Protein AF-0000000067178031 (afdb_homodimer)

Foldseek 3Di:
DLDAAQEEEEEACPPVSLVLQVLQVVDPNHHYAEYEDLPDCVSCVVRVHYYHPDVLCCLVPRPHQAYEYDHDQQCLLVSVLSCQVSLHAYEGEPPSHLDLVSLLVSQVSCVPGPHAYFYPLLQCLFQLLVVLLVCVVVCVQPQWAEKEFEAEAADDPVVCVPPVCQAPSNACLRPPVLSVLLSCCSRPNAWWKKAKAFACPPPPGNHTQWMKMWTAHPSGHIYIYIYGNHGHDCARDVQCDCQDVVHPHDVPHARMWIHHPAWIAGPSQGWIWGFDPDDDPVGDIDTDTDDTDDDHSSSSQVVVSSCVSVVNDHHPAGSLSSSQSSQVSVNRVVNNVPVDMDTRDDPDDPPPPPPD/DLDAAQEEEEEACPPVSLVLQVLQVVDPNHHYAEYEDLPDCVSCVVRVHYYHPDVLCCLVPRPHQAYEYDHDQQCLLVSVLSCQVSLHAYEGEPPSHLDLVSLLVSQVSCVPGPHAYFYPLLQCLFQLLVVLLCCVVVCVQPQWAEKEFEAEAADDPVVCPDPVCQAPSNACLRPPVLSVVLSCCSRPNAWWKKAKAFDCPPPPGNHTQKMKMWTAHPSGHIYIYIYGNHGHDCARDQQCDCQDVVHPHDVPHARMWIHHPAWIAGPSQGWIWGFDPDDDPVGDIDTDTDDTDDDHSSSSQVVVSSCVSVVNDHHPAGSLSSSQSSQVSVNRVVNNVPVDMDTRDDPDDPPPPPPD

Nearest PDB structures (foldseek):
  6o15-assembly1_B  TM=8.165E-01  e=1.988E-24  Escherichia coli K-12
  5yaq-assembly1_D  TM=7.894E-01  e=1.874E-24  Paracoccus laeviglucosivorans
  3gfg-assembly1_B  TM=8.111E-01  e=2.170E-22  Bacillus subtilis subsp. subtilis str. 168
  6z3b-assembly1_B  TM=7.863E-01  e=5.613E-22  Mediterraneibacter gnavus
  5b3v-assembly3_C  TM=7.778E-01  e=9.852E-20  Synechocystis sp. PCC 6803 substr. Kazusa

pLDDT: mean 94.03, std 10.98, range [24.41, 98.94]

Sequence (712 aa):
MVGHALRIGIIGAGVMGTKHAEYVAREQDATVVAVADPFSRTLAGKLGVPHFDSYHDLLAASGAEAVIIANPNSAHVETTLAAIEARIPALLEKPVAVTAAEAAHLVAAVRDSDTVVLVGHHRRHHPAVSKARNLIASGVIGRLVAVNGMWLTKKSDDYFEQRWRRETGAGVMLINLVHDLDLARYLCGEITTVQAVSSNALRGFEVEDTAAVIVGFDNGAIGTFILSDSAVAPWGWDQATQDDPQFPCNPDIPAWSIAGTTGSLTFPQLARFYHQGESDWYQPLSRRYESTDAGDSYTRQLQHFIAVARGDAAPLVTVEDAAASLTVIEVAQRAAKCGHRLDVPMVSAPTGKTTEMVGHALRIGIIGAGVMGTKHAEYVAREQDATVVAVADPFSRTLAGKLGVPHFDSYHDLLAASGAEAVIIANPNSAHVETTLAAIEARIPALLEKPVAVTAAEAAHLVAAVRDSDTVVLVGHHRRHHPAVSKARNLIASGVIGRLVAVNGMWLTKKSDDYFEQRWRRETGAGVMLINLVHDLDLARYLCGEITTVQAVSSNALRGFEVEDTAAVIVGFDNGAIGTFILSDSAVAPWGWDQATQDDPQFPCNPDIPAWSIAGTTGSLTFPQLARFYHQGESDWYQPLSRRYESTDAGDSYTRQLQHFIAVARGDAAPLVTVEDAAASLTVIEVAQRAAKCGHRLDVPMVSAPTGKTTE

Organism: Mycolicibacterium smegmatis (strain ATCC 700084 / mc(2)155) (NCBI:txid246196)

Solvent-accessible surface area (backbone atoms only — not comparable to full-atom values): 36116 Å² total; per-residue (Å²): 125,90,68,75,49,44,35,27,26,36,30,18,67,47,72,64,24,48,50,50,53,54,51,35,72,72,36,82,62,31,38,78,51,28,28,15,29,75,84,57,57,61,62,20,58,76,69,70,32,53,67,26,64,39,57,69,54,36,73,72,66,54,74,50,60,28,35,37,44,40,50,62,53,88,46,35,46,62,53,49,52,51,31,44,74,68,60,31,22,33,40,35,39,65,53,66,34,82,42,57,69,55,22,50,54,48,34,54,53,44,71,76,41,91,39,54,51,32,40,49,62,37,67,69,43,20,35,45,45,55,48,47,37,50,43,52,73,70,40,68,22,39,58,65,44,41,35,39,38,39,37,31,26,21,60,40,74,72,70,52,67,46,63,67,54,34,30,80,90,39,20,46,55,71,69,48,43,39,58,55,52,38,49,41,35,73,61,69,36,51,63,39,32,29,31,28,45,66,38,28,79,86,80,63,42,75,20,36,40,34,39,38,36,40,36,33,28,72,80,68,24,40,33,42,37,42,36,26,50,57,17,24,44,68,33,10,61,59,25,29,30,72,57,49,80,71,30,44,62,40,77,88,39,49,19,30,40,42,26,6,52,50,4,20,31,35,29,67,58,33,40,33,33,31,48,82,72,76,67,35,55,63,49,59,71,44,78,46,73,54,85,59,62,85,75,28,14,62,60,41,37,51,54,49,46,52,33,32,63,72,68,76,41,75,56,90,35,32,54,58,56,52,35,50,35,48,39,50,46,53,49,32,55,50,10,31,73,69,32,31,58,38,74,42,80,76,79,72,72,79,78,75,77,78,76,124,125,88,69,76,50,44,34,28,24,36,29,18,66,48,74,62,24,48,49,50,53,54,51,34,72,74,36,81,62,32,39,75,51,28,27,15,28,75,85,58,58,62,61,19,58,76,68,71,34,54,69,26,64,37,57,67,54,35,74,74,67,53,74,50,60,26,35,37,42,39,49,61,53,87,48,36,47,63,53,50,50,51,32,45,74,69,60,32,22,34,41,34,39,66,54,64,33,83,41,58,68,55,22,51,54,47,34,54,54,44,70,75,40,89,38,54,51,30,40,47,62,37,66,69,42,18,35,45,43,53,48,47,37,51,45,52,72,70,38,70,24,40,58,64,45,40,36,40,37,38,37,32,27,21,59,40,74,72,70,52,67,47,63,68,54,35,29,78,90,40,19,47,55,71,70,48,43,39,58,55,52,38,48,41,34,73,60,68,35,53,63,39,32,29,32,28,45,65,37,30,79,85,78,64,42,74,18,37,40,33,38,38,37,41,36,32,29,71,79,68,24,39,35,42,38,41,38,26,49,56,18,24,46,67,32,11,63,59,24,30,30,75,56,48,81,70,28,45,62,40,77,86,38,49,21,32,41,41,26,6,51,50,3,19,32,36,29,66,58,32,40,33,32,30,48,83,74,78,66,34,53,64,47,58,70,44,78,46,73,55,84,57,64,85,76,29,15,62,59,40,38,51,54,49,46,52,33,32,62,70,67,75,39,76,58,92,36,33,54,57,56,51,34,51,35,49,39,50,47,53,48,32,55,51,11,31,71,70,34,31,58,37,75,42,80,78,78,74,73,78,80,75,77,77,76,126

Structure (mmCIF, N/CA/C/O backbone):
data_AF-0000000067178031-model_v1
#
loop_
_entity.id
_entity.type
_entity.pdbx_description
1 polymer 'Oxidoreductase, Gfo/Idh/MocA family protein'
#
loop_
_atom_site.group_PDB
_atom_site.id
_atom_site.type_symbol
_atom_site.label_atom_id
_atom_site.label_alt_id
_atom_site.label_comp_id
_atom_site.label_asym_id
_atom_site.label_entity_id
_atom_site.label_seq_id
_atom_site.pdbx_PDB_ins_code
_atom_site.Cartn_x
_atom_site.Cartn_y
_atom_site.Cartn_z
_atom_site.occupancy
_atom_site.B_iso_or_equiv
_atom_site.auth_seq_id
_atom_site.auth_comp_id
_atom_site.auth_asym_id
_atom_site.auth_atom_id
_atom_site.pdbx_PDB_model_num
ATOM 1 N N . MET A 1 1 ? -18.016 45.969 3.625 1 38.16 1 MET A N 1
ATOM 2 C CA . MET A 1 1 ? -17 46.688 4.387 1 38.16 1 MET A CA 1
ATOM 3 C C . MET A 1 1 ? -15.688 45.906 4.418 1 38.16 1 MET A C 1
ATOM 5 O O . MET A 1 1 ? -15.672 44.719 4.727 1 38.16 1 MET A O 1
ATOM 9 N N . VAL A 1 2 ? -14.82 46.188 3.541 1 50.16 2 VAL A N 1
ATOM 10 C CA . VAL A 1 2 ? -13.539 45.531 3.426 1 50.16 2 VAL A CA 1
ATOM 11 C C . VAL A 1 2 ? -12.883 45.406 4.801 1 50.16 2 VAL A C 1
ATOM 13 O O . VAL A 1 2 ? -12.5 46.438 5.391 1 50.16 2 VAL A O 1
ATOM 16 N N . GLY A 1 3 ? -13.242 44.531 5.688 1 65.25 3 GLY A N 1
ATOM 17 C CA . GLY A 1 3 ? -12.844 44.438 7.078 1 65.25 3 GLY A CA 1
ATOM 18 C C . GLY A 1 3 ? -11.344 44.562 7.281 1 65.25 3 GLY A C 1
ATOM 19 O O . GLY A 1 3 ? -10.578 44.469 6.32 1 65.25 3 GLY A O 1
ATOM 20 N N . HIS A 1 4 ? -10.852 45.219 8.383 1 89.19 4 HIS A N 1
ATOM 21 C CA . HIS A 1 4 ? -9.453 45.469 8.727 1 89.19 4 HIS A CA 1
ATOM 22 C C . HIS A 1 4 ? -8.664 44.156 8.766 1 89.19 4 HIS A C 1
ATOM 24 O O . HIS A 1 4 ? -9.227 43.094 8.984 1 89.19 4 HIS A O 1
ATOM 30 N N . ALA A 1 5 ? -7.453 44.281 8.297 1 96.44 5 ALA A N 1
ATOM 31 C CA . ALA A 1 5 ? -6.555 43.125 8.328 1 96.44 5 ALA A CA 1
ATOM 32 C C . ALA A 1 5 ? -6.379 42.625 9.758 1 96.44 5 ALA A C 1
ATOM 34 O O . ALA A 1 5 ? -6.168 43.406 10.688 1 96.44 5 ALA A O 1
ATOM 35 N N . LEU A 1 6 ? -6.656 41.375 9.914 1 98.12 6 LEU A N 1
ATOM 36 C CA . LEU A 1 6 ? -6.453 40.75 11.219 1 98.12 6 LEU A CA 1
ATOM 37 C C . LEU A 1 6 ? -5.012 40.938 11.688 1 98.12 6 LEU A C 1
ATOM 39 O O . LEU A 1 6 ? -4.074 40.625 10.953 1 98.12 6 LEU A O 1
ATOM 43 N N . ARG A 1 7 ? -4.805 41.438 12.836 1 98.44 7 ARG A N 1
ATOM 44 C CA . ARG A 1 7 ? -3.48 41.656 13.414 1 98.44 7 ARG A CA 1
ATOM 45 C C . ARG A 1 7 ? -2.973 40.375 14.102 1 98.44 7 ARG A C 1
ATOM 47 O O . ARG A 1 7 ? -3.465 40 15.164 1 98.44 7 ARG A O 1
ATOM 54 N N . ILE A 1 8 ? -1.903 39.812 13.484 1 98.81 8 ILE A N 1
ATOM 55 C CA . ILE A 1 8 ? -1.453 38.5 13.938 1 98.81 8 ILE A CA 1
ATOM 56 C C . ILE A 1 8 ? -0.065 38.625 14.562 1 98.81 8 ILE A C 1
ATOM 58 O O . ILE A 1 8 ? 0.825 39.25 14 1 98.81 8 ILE A O 1
ATOM 62 N N . GLY A 1 9 ? 0.107 38.094 15.766 1 98.81 9 GLY A N 1
ATOM 63 C CA . GLY A 1 9 ? 1.432 37.875 16.328 1 98.81 9 GLY A CA 1
ATOM 64 C C . GLY A 1 9 ? 2 36.5 16 1 98.81 9 GLY A C 1
ATOM 65 O O . GLY A 1 9 ? 1.268 35.5 15.969 1 98.81 9 GLY A O 1
ATOM 66 N N . ILE A 1 10 ? 3.303 36.406 15.789 1 98.88 10 ILE A N 1
ATOM 67 C CA . ILE A 1 10 ? 3.977 35.125 15.562 1 98.88 10 ILE A CA 1
ATOM 68 C C . ILE A 1 10 ? 4.848 34.781 16.766 1 98.88 10 ILE A C 1
ATOM 70 O O . ILE A 1 10 ? 5.691 35.594 17.188 1 98.88 10 ILE A O 1
ATOM 74 N N . ILE A 1 11 ? 4.559 33.625 17.328 1 98.81 11 ILE A N 1
ATOM 75 C CA . ILE A 1 11 ? 5.348 33.094 18.438 1 98.81 11 ILE A CA 1
ATOM 76 C C . ILE A 1 11 ? 6.234 31.969 17.953 1 98.81 11 ILE A C 1
ATOM 78 O O . ILE A 1 11 ? 5.738 30.875 17.656 1 98.81 11 ILE A O 1
ATOM 82 N N . GLY A 1 12 ? 7.516 32.125 17.969 1 98.25 12 GLY A N 1
ATOM 83 C CA . GLY A 1 12 ? 8.469 31.219 17.344 1 98.25 12 GLY A CA 1
ATOM 84 C C . GLY A 1 12 ? 8.867 31.656 15.945 1 98.25 12 GLY A C 1
ATOM 85 O O . GLY A 1 12 ? 8.055 31.625 15.023 1 98.25 12 GLY A O 1
ATOM 86 N N . ALA A 1 13 ? 10.156 32.031 15.789 1 97.06 13 ALA A N 1
ATOM 87 C CA . ALA A 1 13 ? 10.625 32.594 14.523 1 97.06 13 ALA A CA 1
ATOM 88 C C . ALA A 1 13 ? 11.594 31.641 13.828 1 97.06 13 ALA A C 1
ATOM 90 O O . ALA A 1 13 ? 12.539 32.094 13.164 1 97.06 13 ALA A O 1
ATOM 91 N N . GLY A 1 14 ? 11.414 30.344 14.055 1 93.56 14 GLY A N 1
ATOM 92 C CA . GLY A 1 14 ? 12.164 29.359 13.297 1 93.56 14 GLY A CA 1
ATOM 93 C C . GLY A 1 14 ? 11.641 29.172 11.883 1 93.56 14 GLY A C 1
ATOM 94 O O . GLY A 1 14 ? 11.086 30.109 11.297 1 93.56 14 GLY A O 1
ATOM 95 N N . VAL A 1 15 ? 11.906 28.031 11.336 1 89.69 15 VAL A N 1
ATOM 96 C CA . VAL A 1 15 ? 11.547 27.734 9.953 1 89.69 15 VAL A CA 1
ATOM 97 C C . VAL A 1 15 ? 10.047 27.906 9.758 1 89.69 15 VAL A C 1
ATOM 99 O O . VAL A 1 15 ? 9.617 28.609 8.844 1 89.69 15 VAL A O 1
ATOM 102 N N . MET A 1 16 ? 9.281 27.344 10.656 1 93.19 16 MET A N 1
ATOM 103 C CA . MET A 1 16 ? 7.832 27.391 10.5 1 93.19 16 MET A CA 1
ATOM 104 C C . MET A 1 16 ? 7.305 28.797 10.734 1 93.19 16 MET A C 1
ATOM 106 O O . MET A 1 16 ? 6.414 29.266 10.023 1 93.19 16 MET A O 1
ATOM 110 N N . GLY A 1 17 ? 7.84 29.453 11.789 1 96.5 17 GLY A N 1
ATOM 111 C CA . GLY A 1 17 ? 7.438 30.844 12.016 1 96.5 17 GLY A CA 1
ATOM 112 C C . GLY A 1 17 ? 7.703 31.734 10.82 1 96.5 17 GLY A C 1
ATOM 113 O O . GLY A 1 17 ? 6.855 32.562 10.461 1 96.5 17 GLY A O 1
ATOM 114 N N . THR A 1 18 ? 8.828 31.531 10.203 1 96.56 18 THR A N 1
ATOM 115 C CA . THR A 1 18 ? 9.203 32.312 9.023 1 96.56 18 THR A CA 1
ATOM 116 C C . THR A 1 18 ? 8.273 32 7.852 1 96.56 18 THR A C 1
ATOM 118 O O . THR A 1 18 ? 7.828 32.906 7.148 1 96.56 18 THR A O 1
ATOM 121 N N . LYS A 1 19 ? 7.934 30.75 7.676 1 95.25 19 LYS A N 1
ATOM 122 C CA . LYS A 1 19 ? 7.02 30.359 6.609 1 95.25 19 LYS A CA 1
ATOM 123 C C . LYS A 1 19 ? 5.637 30.969 6.824 1 95.25 19 LYS A C 1
ATOM 125 O O . LYS A 1 19 ? 5.012 31.438 5.875 1 95.25 19 LYS A O 1
ATOM 130 N N . HIS A 1 20 ? 5.199 30.953 8.055 1 97.88 20 HIS A N 1
ATOM 131 C CA . HIS A 1 20 ? 3.898 31.547 8.352 1 97.88 20 HIS A CA 1
ATOM 132 C C . HIS A 1 20 ? 3.885 33.031 8.055 1 97.88 20 HIS A C 1
ATOM 134 O O . HIS A 1 20 ? 2.893 33.562 7.547 1 97.88 20 HIS A O 1
ATOM 140 N N . ALA A 1 21 ? 4.992 33.719 8.406 1 98.19 21 ALA A N 1
ATOM 141 C CA . ALA A 1 21 ? 5.094 35.125 8.078 1 98.19 21 ALA A CA 1
ATOM 142 C C . ALA A 1 21 ? 4.965 35.344 6.574 1 98.19 21 ALA A C 1
ATOM 144 O O . ALA A 1 21 ? 4.312 36.312 6.137 1 98.19 21 ALA A O 1
ATOM 145 N N . GLU A 1 22 ? 5.547 34.438 5.828 1 96.44 22 GLU A N 1
ATOM 146 C CA . GLU A 1 22 ? 5.477 34.531 4.371 1 96.44 22 GLU A CA 1
ATOM 147 C C . GLU A 1 22 ? 4.047 34.344 3.877 1 96.44 22 GLU A C 1
ATOM 149 O O . GLU A 1 22 ? 3.6 35.031 2.953 1 96.44 22 GLU A O 1
ATOM 154 N N . TYR A 1 23 ? 3.322 33.406 4.445 1 96.06 23 TYR A N 1
ATOM 155 C CA . TYR A 1 23 ? 1.936 33.188 4.062 1 96.06 23 TYR A CA 1
ATOM 156 C C . TYR A 1 23 ? 1.062 34.375 4.402 1 96.06 23 TYR A C 1
ATOM 158 O O . TYR A 1 23 ? 0.198 34.781 3.613 1 96.06 23 TYR A O 1
ATOM 166 N N . VAL A 1 24 ? 1.281 34.969 5.578 1 97.88 24 VAL A N 1
ATOM 167 C CA . VAL A 1 24 ? 0.51 36.156 5.996 1 97.88 24 VAL A CA 1
ATOM 168 C C . VAL A 1 24 ? 0.752 37.312 5.023 1 97.88 24 VAL A C 1
ATOM 170 O O . VAL A 1 24 ? -0.175 38.031 4.684 1 97.88 24 VAL A O 1
ATOM 173 N N . ALA A 1 25 ? 1.949 37.375 4.574 1 96.06 25 ALA A N 1
ATOM 174 C CA . ALA A 1 25 ? 2.322 38.469 3.672 1 96.06 25 ALA A CA 1
ATOM 175 C C . ALA A 1 25 ? 1.572 38.375 2.348 1 96.06 25 ALA A C 1
ATOM 177 O O . ALA A 1 25 ? 1.396 39.375 1.645 1 96.06 25 ALA A O 1
ATOM 178 N N . ARG A 1 26 ? 1.075 37.188 2.092 1 91.56 26 ARG A N 1
ATOM 179 C CA . ARG A 1 26 ? 0.373 36.938 0.834 1 91.56 26 ARG A CA 1
ATOM 180 C C . ARG A 1 26 ? -1.119 37.219 0.98 1 91.56 26 ARG A C 1
ATOM 182 O O . ARG A 1 26 ? -1.853 37.25 -0.01 1 91.56 26 ARG A O 1
ATOM 189 N N . GLU A 1 27 ? -1.526 37.5 2.148 1 94.5 27 GLU A N 1
ATOM 190 C CA . GLU A 1 27 ? -2.945 37.656 2.443 1 94.5 27 GLU A CA 1
ATOM 191 C C . GLU A 1 27 ? -3.273 39.125 2.752 1 94.5 27 GLU A C 1
ATOM 193 O O . GLU A 1 27 ? -2.582 39.75 3.545 1 94.5 27 GLU A O 1
ATOM 198 N N . GLN A 1 28 ? -4.301 39.594 2.131 1 94.44 28 GLN A N 1
ATOM 199 C CA . GLN A 1 28 ? -4.691 40.969 2.369 1 94.44 28 GLN A CA 1
ATOM 200 C C . GLN A 1 28 ? -5.453 41.125 3.682 1 94.44 28 GLN A C 1
ATOM 202 O O . GLN A 1 28 ? -5.453 42.188 4.297 1 94.44 28 GLN A O 1
ATOM 207 N N . ASP A 1 29 ? -6.012 40.031 4.133 1 96.94 29 ASP A N 1
ATOM 208 C CA . ASP A 1 29 ? -6.926 40.094 5.27 1 96.94 29 ASP A CA 1
ATOM 209 C C . ASP A 1 29 ? -6.188 39.844 6.582 1 96.94 29 ASP A C 1
ATOM 211 O O . ASP A 1 29 ? -6.816 39.625 7.621 1 96.94 29 ASP A O 1
ATOM 215 N N . ALA A 1 30 ? -4.848 39.844 6.543 1 98.06 30 ALA A N 1
ATOM 216 C CA . ALA A 1 30 ? -4.062 39.688 7.762 1 98.06 30 ALA A CA 1
ATOM 217 C C . ALA A 1 30 ? -2.725 40.406 7.66 1 98.06 30 ALA A C 1
ATOM 219 O O . ALA A 1 30 ? -2.23 40.656 6.559 1 98.06 30 ALA A O 1
ATOM 220 N N . THR A 1 31 ? -2.191 40.719 8.781 1 98.12 31 THR A N 1
ATOM 221 C CA . THR A 1 31 ? -0.873 41.344 8.859 1 98.12 31 THR A CA 1
ATOM 222 C C . THR A 1 31 ? -0.154 40.906 10.141 1 98.12 31 THR A C 1
ATOM 224 O O . THR A 1 31 ? -0.785 40.75 11.18 1 98.12 31 THR A O 1
ATOM 227 N N . VAL A 1 32 ? 1.16 40.719 10.008 1 98.62 32 VAL A N 1
ATOM 228 C CA . VAL A 1 32 ? 1.956 40.438 11.203 1 98.62 32 VAL A CA 1
ATOM 229 C C . VAL A 1 32 ? 2.256 41.75 11.945 1 98.62 32 VAL A C 1
ATOM 231 O O . VAL A 1 32 ? 2.732 42.688 11.344 1 98.62 32 VAL A O 1
ATOM 234 N N . VAL A 1 33 ? 2.029 41.719 13.281 1 98.5 33 VAL A N 1
ATOM 235 C CA . VAL A 1 33 ? 2.189 43 13.984 1 98.5 33 VAL A CA 1
ATOM 236 C C . VAL A 1 33 ? 3.281 42.844 15.047 1 98.5 33 VAL A C 1
ATOM 238 O O . VAL A 1 33 ? 3.738 43.844 15.602 1 98.5 33 VAL A O 1
ATOM 241 N N . ALA A 1 34 ? 3.693 41.625 15.312 1 98.81 34 ALA A N 1
ATOM 242 C CA . ALA A 1 34 ? 4.723 41.375 16.312 1 98.81 34 ALA A CA 1
ATOM 243 C C . ALA A 1 34 ? 5.293 39.969 16.188 1 98.81 34 ALA A C 1
ATOM 245 O O . ALA A 1 34 ? 4.633 39.062 15.656 1 98.81 34 ALA A O 1
ATOM 246 N N . VAL A 1 35 ? 6.543 39.781 16.656 1 98.81 35 VAL A N 1
ATOM 247 C CA . VAL A 1 35 ? 7.199 38.469 16.703 1 98.81 35 VAL A CA 1
ATOM 248 C C . VAL A 1 35 ? 7.82 38.25 18.078 1 98.81 35 VAL A C 1
ATOM 250 O O . VAL A 1 35 ? 8.453 39.156 18.625 1 98.81 35 VAL A O 1
ATOM 253 N N . ALA A 1 36 ? 7.547 37.125 18.609 1 98.81 36 ALA A N 1
ATOM 254 C CA . ALA A 1 36 ? 8.219 36.719 19.844 1 98.81 36 ALA A CA 1
ATOM 255 C C . ALA A 1 36 ? 9.172 35.562 19.609 1 98.81 36 ALA A C 1
ATOM 257 O O . ALA A 1 36 ? 8.766 34.5 19.141 1 98.81 36 ALA A O 1
ATOM 258 N N . ASP A 1 37 ? 10.383 35.656 19.922 1 98.31 37 ASP A N 1
ATOM 259 C CA . ASP A 1 37 ? 11.438 34.656 19.859 1 98.31 37 ASP A CA 1
ATOM 260 C C . ASP A 1 37 ? 12.602 35 20.766 1 98.31 37 ASP A C 1
ATOM 262 O O . ASP A 1 37 ? 13.219 36.062 20.609 1 98.31 37 ASP A O 1
ATOM 266 N N . PRO A 1 38 ? 12.914 34.156 21.688 1 97.06 38 PRO A N 1
ATOM 267 C CA . PRO A 1 38 ? 13.992 34.5 22.625 1 97.06 38 PRO A CA 1
ATOM 268 C C . PRO A 1 38 ? 15.375 34.406 22 1 97.06 38 PRO A C 1
ATOM 270 O O . PRO A 1 38 ? 16.359 34.875 22.578 1 97.06 38 PRO A O 1
ATOM 273 N N . PHE A 1 39 ? 15.492 33.812 20.859 1 95.38 39 PHE A N 1
ATOM 274 C CA . PHE A 1 39 ? 16.812 33.5 20.328 1 95.38 39 PHE A CA 1
ATOM 275 C C . PHE A 1 39 ? 17.156 34.375 19.141 1 95.38 39 PHE A C 1
ATOM 277 O O . PHE A 1 39 ? 18.344 34.594 18.844 1 95.38 39 PHE A O 1
ATOM 284 N N . SER A 1 40 ? 16.156 34.844 18.453 1 95.25 40 SER A N 1
ATOM 285 C CA . SER A 1 40 ? 16.469 35.562 17.219 1 95.25 40 SER A CA 1
ATOM 286 C C . SER A 1 40 ? 15.531 36.75 17.016 1 95.25 40 SER A C 1
ATOM 288 O O . SER A 1 40 ? 14.336 36.656 17.297 1 95.25 40 SER A O 1
ATOM 290 N N . ARG A 1 41 ? 16.016 37.875 16.469 1 97.25 41 ARG A N 1
ATOM 291 C CA . ARG A 1 41 ? 15.25 39.062 16.109 1 97.25 41 ARG A CA 1
ATOM 292 C C . ARG A 1 41 ? 15.141 39.188 14.594 1 97.25 41 ARG A C 1
ATOM 294 O O . ARG A 1 41 ? 14.57 40.188 14.094 1 97.25 41 ARG A O 1
ATOM 301 N N . THR A 1 42 ? 15.664 38.219 13.945 1 97.56 42 THR A N 1
ATOM 302 C CA . THR A 1 42 ? 15.844 38.312 12.5 1 97.56 42 THR A CA 1
ATOM 303 C C . THR A 1 42 ? 14.5 38.5 11.797 1 97.56 42 THR A C 1
ATOM 305 O O . THR A 1 42 ? 14.328 39.406 10.977 1 97.56 42 THR A O 1
ATOM 308 N N . LEU A 1 43 ? 13.547 37.719 12.133 1 98.12 43 LEU A N 1
ATOM 309 C CA . LEU A 1 43 ? 12.25 37.781 11.469 1 98.12 43 LEU A CA 1
ATOM 310 C C . LEU A 1 43 ? 11.539 39.094 11.75 1 98.12 43 LEU A C 1
ATOM 312 O O . LEU A 1 43 ? 11.023 39.75 10.836 1 98.12 43 LEU A O 1
ATOM 316 N N . ALA A 1 44 ? 11.523 39.5 12.977 1 98.38 44 ALA A N 1
ATOM 317 C CA . ALA A 1 44 ? 10.906 40.781 13.352 1 98.38 44 ALA A CA 1
ATOM 318 C C . ALA A 1 44 ? 11.555 41.938 12.602 1 98.38 44 ALA A C 1
ATOM 320 O O . ALA A 1 44 ? 10.867 42.844 12.117 1 98.38 44 ALA A O 1
ATOM 321 N N . GLY A 1 45 ? 12.875 41.875 12.562 1 98.12 45 GLY A N 1
ATOM 322 C CA . GLY A 1 45 ? 13.609 42.906 11.836 1 98.12 45 GLY A CA 1
ATOM 323 C C . GLY A 1 45 ? 13.258 42.969 10.359 1 98.12 45 GLY A C 1
ATOM 324 O O . GLY A 1 45 ? 13.031 44.031 9.812 1 98.12 45 GLY A O 1
ATOM 325 N N . LYS A 1 46 ? 13.227 41.844 9.742 1 97.69 46 LYS A N 1
ATOM 326 C CA . LYS A 1 46 ? 12.891 41.75 8.328 1 97.69 46 LYS A CA 1
ATOM 327 C C . LYS A 1 46 ? 11.5 42.312 8.055 1 97.69 46 LYS A C 1
ATOM 329 O O . LYS A 1 46 ? 11.266 42.906 7.012 1 97.69 46 LYS A O 1
ATOM 334 N N . LEU A 1 47 ? 10.57 42.125 9 1 98 47 LEU A N 1
ATOM 335 C CA . LEU A 1 47 ? 9.172 42.5 8.812 1 98 47 LEU A CA 1
ATOM 336 C C . LEU A 1 47 ? 8.93 43.938 9.266 1 98 47 LEU A C 1
ATOM 338 O O . LEU A 1 47 ? 7.887 44.5 8.961 1 98 47 LEU A O 1
ATOM 342 N N . GLY A 1 48 ? 9.859 44.469 9.992 1 98.06 48 GLY A N 1
ATOM 343 C CA . GLY A 1 48 ? 9.695 45.781 10.531 1 98.06 48 GLY A CA 1
ATOM 344 C C . GLY A 1 48 ? 8.648 45.875 11.625 1 98.06 48 GLY A C 1
ATOM 345 O O . GLY A 1 48 ? 7.883 46.844 11.695 1 98.06 48 GLY A O 1
ATOM 346 N N . VAL A 1 49 ? 8.531 44.875 12.398 1 98.5 49 VAL A N 1
ATOM 347 C CA . VAL A 1 49 ? 7.551 44.844 13.477 1 98.5 49 VAL A CA 1
ATOM 348 C C . VAL A 1 49 ? 8.266 44.688 14.82 1 98.5 49 VAL A C 1
ATOM 350 O O . VAL A 1 49 ? 9.438 44.312 14.867 1 98.5 49 VAL A O 1
ATOM 353 N N . PRO A 1 50 ? 7.574 44.969 15.93 1 98.56 50 PRO A N 1
ATOM 354 C CA . PRO A 1 50 ? 8.188 44.812 17.25 1 98.56 50 PRO A CA 1
ATOM 355 C C . PRO A 1 50 ? 8.594 43.375 17.547 1 98.56 50 PRO A C 1
ATOM 357 O O . PRO A 1 50 ? 7.863 42.438 17.203 1 98.56 50 PRO A O 1
ATOM 360 N N . HIS A 1 51 ? 9.773 43.25 18.141 1 98.56 51 HIS A N 1
ATOM 361 C CA . HIS A 1 51 ? 10.25 41.969 18.656 1 98.56 51 HIS A CA 1
ATOM 362 C C . HIS A 1 51 ? 10.008 41.875 20.172 1 98.56 51 HIS A C 1
ATOM 364 O O . HIS A 1 51 ? 10.18 42.844 20.891 1 98.56 51 HIS A O 1
ATOM 370 N N . PHE A 1 52 ? 9.594 40.75 20.609 1 98.69 52 PHE A N 1
ATOM 371 C CA . PHE A 1 52 ? 9.477 40.438 22.016 1 98.69 52 PHE A CA 1
ATOM 372 C C . PHE A 1 52 ? 10.352 39.219 22.391 1 98.69 52 PHE A C 1
ATOM 374 O O . PHE A 1 52 ? 10.422 38.25 21.625 1 98.69 52 PHE A O 1
ATOM 381 N N . ASP A 1 53 ? 10.953 39.25 23.531 1 97.5 53 ASP A N 1
ATOM 382 C CA . ASP A 1 53 ? 11.75 38.125 24 1 97.5 53 ASP A CA 1
ATOM 383 C C . ASP A 1 53 ? 10.852 37 24.531 1 97.5 53 ASP A C 1
ATOM 385 O O . ASP A 1 53 ? 11.219 35.844 24.484 1 97.5 53 ASP A O 1
ATOM 389 N N . SER A 1 54 ? 9.766 37.438 25.047 1 97.56 54 SER A N 1
ATOM 390 C CA . SER A 1 54 ? 8.82 36.5 25.641 1 97.56 54 SER A CA 1
ATOM 391 C C . SER A 1 54 ? 7.461 36.594 24.969 1 97.56 54 SER A C 1
ATOM 393 O O . SER A 1 54 ? 6.957 37.656 24.688 1 97.56 54 SER A O 1
ATOM 395 N N . TYR A 1 55 ? 6.879 35.375 24.75 1 98.12 55 TYR A N 1
ATOM 396 C CA . TYR A 1 55 ? 5.535 35.375 24.188 1 98.12 55 TYR A CA 1
ATOM 397 C C . TYR A 1 55 ? 4.535 35.969 25.172 1 98.12 55 TYR A C 1
ATOM 399 O O . TYR A 1 55 ? 3.498 36.5 24.766 1 98.12 55 TYR A O 1
ATOM 407 N N . HIS A 1 56 ? 4.828 35.938 26.5 1 98.12 56 HIS A N 1
ATOM 408 C CA . HIS A 1 56 ? 3.963 36.562 27.484 1 98.12 56 HIS A CA 1
ATOM 409 C C . HIS A 1 56 ? 3.852 38.062 27.219 1 98.12 56 HIS A C 1
ATOM 411 O O . HIS A 1 56 ? 2.756 38.625 27.266 1 98.12 56 HIS A O 1
ATOM 417 N N . ASP A 1 57 ? 5 38.625 26.938 1 98.25 57 ASP A N 1
ATOM 418 C CA . ASP A 1 57 ? 5.027 40.062 26.656 1 98.25 57 ASP A CA 1
ATOM 419 C C . ASP A 1 57 ? 4.285 40.375 25.359 1 98.25 57 ASP A C 1
ATOM 421 O O . ASP A 1 57 ? 3.584 41.375 25.266 1 98.25 57 ASP A O 1
ATOM 425 N N . LEU A 1 58 ? 4.5 39.562 24.359 1 98.62 58 LEU A N 1
ATOM 426 C CA . LEU A 1 58 ? 3.783 39.75 23.094 1 98.62 58 LEU A CA 1
ATOM 427 C C . LEU A 1 58 ? 2.273 39.719 23.328 1 98.62 58 LEU A C 1
ATOM 429 O O . LEU A 1 58 ? 1.55 40.594 22.859 1 98.62 58 LEU A O 1
ATOM 433 N N . LEU A 1 59 ? 1.753 38.719 24.062 1 98.44 59 LEU A N 1
ATOM 434 C CA . LEU A 1 59 ? 0.326 38.531 24.312 1 98.44 59 LEU A CA 1
ATOM 435 C C . LEU A 1 59 ? -0.252 39.719 25.094 1 98.44 59 LEU A C 1
ATOM 437 O O . LEU A 1 59 ? -1.395 40.125 24.859 1 98.44 59 LEU A O 1
ATOM 441 N N . ALA A 1 60 ? 0.604 40.312 25.906 1 97.44 60 ALA A N 1
ATOM 442 C CA . ALA A 1 60 ? 0.127 41.375 26.812 1 97.44 60 ALA A CA 1
ATOM 443 C C . ALA A 1 60 ? 0.162 42.719 26.141 1 97.44 60 ALA A C 1
ATOM 445 O O . ALA A 1 60 ? -0.67 43.594 26.438 1 97.44 60 ALA A O 1
ATOM 446 N N . ALA A 1 61 ? 1.095 42.938 25.188 1 95.56 61 ALA A N 1
ATOM 447 C CA . ALA A 1 61 ? 1.396 44.312 24.859 1 95.56 61 ALA A CA 1
ATOM 448 C C . ALA A 1 61 ? 1.357 44.562 23.344 1 95.56 61 ALA A C 1
ATOM 450 O O . ALA A 1 61 ? 1.387 45.688 22.891 1 95.56 61 ALA A O 1
ATOM 451 N N . SER A 1 62 ? 1.296 43.531 22.516 1 94.25 62 SER A N 1
ATOM 452 C CA . SER A 1 62 ? 1.491 43.688 21.078 1 94.25 62 SER A CA 1
ATOM 453 C C . SER A 1 62 ? 0.226 44.219 20.406 1 94.25 62 SER A C 1
ATOM 455 O O . SER A 1 62 ? 0.271 44.656 19.266 1 94.25 62 SER A O 1
ATOM 457 N N . GLY A 1 63 ? -0.965 44.031 21.062 1 96.62 63 GLY A N 1
ATOM 458 C CA . GLY A 1 63 ? -2.229 44.375 20.422 1 96.62 63 GLY A CA 1
ATOM 459 C C . GLY A 1 63 ? -2.654 43.344 19.391 1 96.62 63 GLY A C 1
ATOM 460 O O . GLY A 1 63 ? -3.584 43.594 18.609 1 96.62 63 GLY A O 1
ATOM 461 N N . ALA A 1 64 ? -2 42.25 19.328 1 98.19 64 ALA A N 1
ATOM 462 C CA . ALA A 1 64 ? -2.383 41.188 18.406 1 98.19 64 ALA A CA 1
ATOM 463 C C . ALA A 1 64 ? -3.801 40.688 18.688 1 98.19 64 ALA A C 1
ATOM 465 O O . ALA A 1 64 ? -4.203 40.562 19.844 1 98.19 64 ALA A O 1
ATOM 466 N N . GLU A 1 65 ? -4.523 40.5 17.625 1 98.31 65 GLU A N 1
ATOM 467 C CA . GLU A 1 65 ? -5.895 40 17.703 1 98.31 65 GLU A CA 1
ATOM 468 C C . GLU A 1 65 ? -5.93 38.469 17.609 1 98.31 65 GLU A C 1
ATOM 470 O O . GLU A 1 65 ? -6.938 37.844 17.938 1 98.31 65 GLU A O 1
ATOM 475 N N . ALA A 1 66 ? -4.902 37.875 17.125 1 98.75 66 ALA A N 1
ATOM 476 C CA . ALA A 1 66 ? -4.664 36.438 17.016 1 98.75 66 ALA A CA 1
ATOM 477 C C . ALA A 1 66 ? -3.17 36.125 17 1 98.75 66 ALA A C 1
ATOM 479 O O . ALA A 1 66 ? -2.346 37.031 16.797 1 98.75 66 ALA A O 1
ATOM 480 N N . VAL A 1 67 ? -2.84 34.844 17.266 1 98.88 67 VAL A N 1
ATOM 481 C CA . VAL A 1 67 ? -1.421 34.5 17.266 1 98.88 67 VAL A CA 1
ATOM 482 C C . VAL A 1 67 ? -1.211 33.188 16.531 1 98.88 67 VAL A C 1
ATOM 484 O O . VAL A 1 67 ? -2.104 32.312 16.5 1 98.88 67 VAL A O 1
ATOM 487 N N . ILE A 1 68 ? -0.087 33 15.875 1 98.88 68 ILE A N 1
ATOM 488 C CA . ILE A 1 68 ? 0.423 31.75 15.352 1 98.88 68 ILE A CA 1
ATOM 489 C C . ILE A 1 68 ? 1.538 31.219 16.25 1 98.88 68 ILE A C 1
ATOM 491 O O . ILE A 1 68 ? 2.521 31.922 16.5 1 98.88 68 ILE A O 1
ATOM 495 N N . ILE A 1 69 ? 1.301 30.062 16.75 1 98.81 69 ILE A N 1
ATOM 496 C CA . ILE A 1 69 ? 2.236 29.438 17.688 1 98.81 69 ILE A CA 1
ATOM 497 C C . ILE A 1 69 ? 3.078 28.391 16.938 1 98.81 69 ILE A C 1
ATOM 499 O O . ILE A 1 69 ? 2.582 27.328 16.578 1 98.81 69 ILE A O 1
ATOM 503 N N . ALA A 1 70 ? 4.336 28.719 16.734 1 98.06 70 ALA A N 1
ATOM 504 C CA . ALA A 1 70 ? 5.266 27.891 15.969 1 98.06 70 ALA A CA 1
ATOM 505 C C . ALA A 1 70 ? 6.582 27.719 16.719 1 98.06 70 ALA A C 1
ATOM 507 O O . ALA A 1 70 ? 7.637 27.547 16.109 1 98.06 70 ALA A O 1
ATOM 508 N N . ASN A 1 71 ? 6.59 27.938 18.078 1 97 71 ASN A N 1
ATOM 509 C CA . ASN A 1 71 ? 7.777 27.719 18.891 1 97 71 ASN A CA 1
ATOM 510 C C . ASN A 1 71 ? 8.047 26.219 19.094 1 97 71 ASN A C 1
ATOM 512 O O . ASN A 1 71 ? 7.367 25.375 18.5 1 97 71 ASN A O 1
ATOM 516 N N . PRO A 1 72 ? 9.102 25.828 19.766 1 92.56 72 PRO A N 1
ATOM 517 C CA . PRO A 1 72 ? 9.445 24.406 19.875 1 92.56 72 PRO A CA 1
ATOM 518 C C . PRO A 1 72 ? 8.305 23.578 20.469 1 92.56 72 PRO A C 1
ATOM 520 O O . PRO A 1 72 ? 7.547 24.062 21.312 1 92.56 72 PRO A O 1
ATOM 523 N N . ASN A 1 73 ? 8.242 22.312 20.047 1 92.12 73 ASN A N 1
ATOM 524 C CA . ASN A 1 73 ? 7.145 21.406 20.391 1 92.12 73 ASN A CA 1
ATOM 525 C C . ASN A 1 73 ? 6.891 21.375 21.891 1 92.12 73 ASN A C 1
ATOM 527 O O . ASN A 1 73 ? 5.738 21.344 22.328 1 92.12 73 ASN A O 1
ATOM 531 N N . SER A 1 74 ? 7.961 21.406 22.641 1 93.5 74 SER A N 1
ATOM 532 C CA . SER A 1 74 ? 7.855 21.266 24.094 1 93.5 74 SER A CA 1
ATOM 533 C C . SER A 1 74 ? 7.16 22.469 24.719 1 93.5 74 SER A C 1
ATOM 535 O O . SER A 1 74 ? 6.695 22.406 25.859 1 93.5 74 SER A O 1
ATOM 537 N N . ALA A 1 75 ? 7.035 23.578 23.969 1 96.44 75 ALA A N 1
ATOM 538 C CA . ALA A 1 75 ? 6.453 24.797 24.5 1 96.44 75 ALA A CA 1
ATOM 539 C C . ALA A 1 75 ? 5.012 24.969 24.031 1 96.44 75 ALA A C 1
ATOM 541 O O . ALA A 1 75 ? 4.32 25.906 24.453 1 96.44 75 ALA A O 1
ATOM 542 N N . HIS A 1 76 ? 4.504 24.109 23.188 1 97.94 76 HIS A N 1
ATOM 543 C CA . HIS A 1 76 ? 3.209 24.266 22.547 1 97.94 76 HIS A CA 1
ATOM 544 C C . HIS A 1 76 ? 2.09 24.391 23.578 1 97.94 76 HIS A C 1
ATOM 546 O O . HIS A 1 76 ? 1.278 25.312 23.5 1 97.94 76 HIS A O 1
ATOM 552 N N . VAL A 1 77 ? 2.098 23.5 24.531 1 98.25 77 VAL A N 1
ATOM 553 C CA . VAL A 1 77 ? 0.997 23.453 25.5 1 98.25 77 VAL A CA 1
ATOM 554 C C . VAL A 1 77 ? 0.998 24.719 26.344 1 98.25 77 VAL A C 1
ATOM 556 O O . VAL A 1 77 ? -0.007 25.438 26.406 1 98.25 77 VAL A O 1
ATOM 559 N N . GLU A 1 78 ? 2.117 25.047 26.891 1 98.19 78 GLU A N 1
ATOM 560 C CA . GLU A 1 78 ? 2.217 26.203 27.766 1 98.19 78 GLU A CA 1
ATOM 561 C C . GLU A 1 78 ? 1.884 27.484 27.016 1 98.19 78 GLU A C 1
ATOM 563 O O . GLU A 1 78 ? 1.185 28.359 27.547 1 98.19 78 GLU A O 1
ATOM 568 N N . THR A 1 79 ? 2.357 27.625 25.844 1 98.62 79 THR A N 1
ATOM 569 C CA . THR A 1 79 ? 2.117 28.812 25.031 1 98.62 79 THR A CA 1
ATOM 570 C C . THR A 1 79 ? 0.64 28.938 24.672 1 98.62 79 THR A C 1
ATOM 572 O O . THR A 1 79 ? 0.07 30.016 24.703 1 98.62 79 THR A O 1
ATOM 575 N N . THR A 1 80 ? 0.085 27.828 24.312 1 98.75 80 THR A N 1
ATOM 576 C CA . THR A 1 80 ? -1.329 27.828 23.953 1 98.75 80 THR A CA 1
ATOM 577 C C . THR A 1 80 ? -2.193 28.188 25.156 1 98.75 80 THR A C 1
ATOM 579 O O . THR A 1 80 ? -3.162 28.938 25.031 1 98.75 80 THR A O 1
ATOM 582 N N . LEU A 1 81 ? -1.841 27.656 26.312 1 98.38 81 LEU A N 1
ATOM 583 C CA . LEU A 1 81 ? -2.564 27.984 27.531 1 98.38 81 LEU A CA 1
ATOM 584 C C . LEU A 1 81 ? -2.48 29.484 27.828 1 98.38 81 LEU A C 1
ATOM 586 O O . LEU A 1 81 ? -3.465 30.078 28.266 1 98.38 81 LEU A O 1
ATOM 590 N N . ALA A 1 82 ? -1.354 30.094 27.609 1 98.62 82 ALA A N 1
ATOM 591 C CA . ALA A 1 82 ? -1.185 31.531 27.797 1 98.62 82 ALA A CA 1
ATOM 592 C C . ALA A 1 82 ? -2.076 32.312 26.844 1 98.62 82 ALA A C 1
ATOM 594 O O . ALA A 1 82 ? -2.654 33.344 27.234 1 98.62 82 ALA A O 1
ATOM 595 N N . ALA A 1 83 ? -2.166 31.875 25.594 1 98.62 83 ALA A N 1
ATOM 596 C CA . ALA A 1 83 ? -3.047 32.531 24.625 1 98.62 83 ALA A CA 1
ATOM 597 C C . ALA A 1 83 ? -4.508 32.438 25.062 1 98.62 83 ALA A C 1
ATOM 599 O O . ALA A 1 83 ? -5.262 33.406 24.938 1 98.62 83 ALA A O 1
ATOM 600 N N . ILE A 1 84 ? -4.887 31.297 25.594 1 98 84 ILE A N 1
ATOM 601 C CA . ILE A 1 84 ? -6.238 31.062 26.078 1 98 84 ILE A CA 1
ATOM 602 C C . ILE A 1 84 ? -6.535 32 27.234 1 98 84 ILE A C 1
ATOM 604 O O . ILE A 1 84 ? -7.59 32.656 27.281 1 98 84 ILE A O 1
ATOM 608 N N . GLU A 1 85 ? -5.609 32.094 28.125 1 97.38 85 GLU A N 1
ATOM 609 C CA . GLU A 1 85 ? -5.762 33 29.281 1 97.38 85 GLU A CA 1
ATOM 610 C C . GLU A 1 85 ? -5.922 34.438 28.828 1 97.38 85 GLU A C 1
ATOM 612 O O . GLU A 1 85 ? -6.703 35.188 29.422 1 97.38 85 GLU A O 1
ATOM 617 N N . ALA A 1 86 ? -5.23 34.812 27.828 1 97.81 86 ALA A N 1
ATOM 618 C CA . ALA A 1 86 ? -5.277 36.156 27.281 1 97.81 86 ALA A CA 1
ATOM 619 C C . ALA A 1 86 ? -6.492 36.375 26.391 1 97.81 86 ALA A C 1
ATOM 621 O O . ALA A 1 86 ? -6.75 37.469 25.906 1 97.81 86 ALA A O 1
ATOM 622 N N . ARG A 1 87 ? -7.242 35.281 26.141 1 97.75 87 ARG A N 1
ATOM 623 C CA . ARG A 1 87 ? -8.422 35.281 25.281 1 97.75 87 ARG A CA 1
ATOM 624 C C . ARG A 1 87 ? -8.062 35.688 23.859 1 97.75 87 ARG A C 1
ATOM 626 O O . ARG A 1 87 ? -8.781 36.469 23.234 1 97.75 87 ARG A O 1
ATOM 633 N N . ILE A 1 88 ? -6.945 35.25 23.391 1 98.5 88 ILE A N 1
ATOM 634 C CA . ILE A 1 88 ? -6.473 35.5 22.047 1 98.5 88 ILE A CA 1
ATOM 635 C C . ILE A 1 88 ? -6.531 34.25 21.203 1 98.5 88 ILE A C 1
ATOM 637 O O . ILE A 1 88 ? -5.891 33.25 21.547 1 98.5 88 ILE A O 1
ATOM 641 N N . PRO A 1 89 ? -7.289 34.219 20.078 1 98.69 89 PRO A N 1
ATOM 642 C CA . PRO A 1 89 ? -7.328 33.062 19.188 1 98.69 89 PRO A CA 1
ATOM 643 C C . PRO A 1 89 ? -5.945 32.656 18.688 1 98.69 89 PRO A C 1
ATOM 645 O O . PRO A 1 89 ? -5.078 33.5 18.484 1 98.69 89 PRO A O 1
ATOM 648 N N . ALA A 1 90 ? -5.801 31.328 18.469 1 98.88 90 ALA A N 1
ATOM 649 C CA . ALA A 1 90 ? -4.461 30.859 18.109 1 98.88 90 ALA A CA 1
ATOM 650 C C . ALA A 1 90 ? -4.52 29.812 17 1 98.88 90 ALA A C 1
ATOM 652 O O . ALA A 1 90 ? -5.449 29 16.953 1 98.88 90 ALA A O 1
ATOM 653 N N . LEU A 1 91 ? -3.615 29.844 16.031 1 98.88 91 LEU A N 1
ATOM 654 C CA . LEU A 1 91 ? -3.201 28.719 15.188 1 98.88 91 LEU A CA 1
ATOM 655 C C . LEU A 1 91 ? -1.978 28.031 15.773 1 98.88 91 LEU A C 1
ATOM 657 O O . LEU A 1 91 ? -0.883 28.594 15.789 1 98.88 91 LEU A O 1
ATOM 661 N N . LEU A 1 92 ? -2.18 26.875 16.234 1 98.75 92 LEU A N 1
ATOM 662 C CA . LEU A 1 92 ? -1.133 26.094 16.891 1 98.75 92 LEU A CA 1
ATOM 663 C C . LEU A 1 92 ? -0.54 25.078 15.93 1 98.75 92 LEU A C 1
ATOM 665 O O . LEU A 1 92 ? -1.248 24.188 15.445 1 98.75 92 LEU A O 1
ATOM 669 N N . GLU A 1 93 ? 0.698 25.172 15.695 1 97.69 93 GLU A N 1
ATOM 670 C CA . GLU A 1 93 ? 1.363 24.188 14.844 1 97.69 93 GLU A CA 1
ATOM 671 C C . GLU A 1 93 ? 1.312 22.797 15.469 1 97.69 93 GLU A C 1
ATOM 673 O O . GLU A 1 93 ? 1.3 22.656 16.688 1 97.69 93 GLU A O 1
ATOM 678 N N . LYS A 1 94 ? 1.277 21.828 14.625 1 95.62 94 LYS A N 1
ATOM 679 C CA . LYS A 1 94 ? 1.392 20.453 15.109 1 95.62 94 LYS A CA 1
ATOM 680 C C . LYS A 1 94 ? 2.838 20.109 15.453 1 95.62 94 LYS A C 1
ATOM 682 O O . LYS A 1 94 ? 3.77 20.656 14.859 1 95.62 94 LYS A O 1
ATOM 687 N N . PRO A 1 95 ? 3.076 19.25 16.391 1 94.88 95 PRO A N 1
ATOM 688 C CA . PRO A 1 95 ? 2.061 18.578 17.203 1 94.88 95 PRO A CA 1
ATOM 689 C C . PRO A 1 95 ? 1.515 19.453 18.328 1 94.88 95 PRO A C 1
ATOM 691 O O . PRO A 1 95 ? 2.174 20.406 18.75 1 94.88 95 PRO A O 1
ATOM 694 N N . VAL A 1 96 ? 0.309 19.125 18.797 1 96.12 96 VAL A N 1
ATOM 695 C CA . VAL A 1 96 ? -0.341 19.906 19.844 1 96.12 96 VAL A CA 1
ATOM 696 C C . VAL A 1 96 ? 0.427 19.766 21.156 1 96.12 96 VAL A C 1
ATOM 698 O O . VAL A 1 96 ? 0.353 20.641 22.016 1 96.12 96 VAL A O 1
ATOM 701 N N . ALA A 1 97 ? 1.05 18.625 21.281 1 95 97 ALA A N 1
ATOM 702 C CA . ALA A 1 97 ? 1.847 18.312 22.453 1 95 97 ALA A CA 1
ATOM 703 C C . ALA A 1 97 ? 2.904 17.25 22.141 1 95 97 ALA A C 1
ATOM 705 O O . ALA A 1 97 ? 2.887 16.656 21.062 1 95 97 ALA A O 1
ATOM 706 N N . VAL A 1 98 ? 3.77 17.062 23.078 1 91.12 98 VAL A N 1
ATOM 707 C CA . VAL A 1 98 ? 4.832 16.078 22.891 1 91.12 98 VAL A CA 1
ATOM 708 C C . VAL A 1 98 ? 4.328 14.688 23.25 1 91.12 98 VAL A C 1
ATOM 710 O O . VAL A 1 98 ? 4.797 13.688 22.703 1 91.12 98 VAL A O 1
ATOM 713 N N . THR A 1 99 ? 3.324 14.672 24.172 1 90.5 99 THR A N 1
ATOM 714 C CA . THR A 1 99 ? 2.744 13.398 24.562 1 90.5 99 THR A CA 1
ATOM 715 C C . THR A 1 99 ? 1.22 13.461 24.531 1 90.5 99 THR A C 1
ATOM 717 O O . THR A 1 99 ? 0.639 14.547 24.594 1 90.5 99 THR A O 1
ATOM 720 N N . ALA A 1 100 ? 0.708 12.258 24.516 1 89.25 100 ALA A N 1
ATOM 721 C CA . ALA A 1 100 ? -0.75 12.18 24.547 1 89.25 100 ALA A CA 1
ATOM 722 C C . ALA A 1 100 ? -1.303 12.727 25.859 1 89.25 100 ALA A C 1
ATOM 724 O O . ALA A 1 100 ? -2.377 13.328 25.875 1 89.25 100 ALA A O 1
ATOM 725 N N . ALA A 1 101 ? -0.611 12.547 26.875 1 90.12 101 ALA A N 1
ATOM 726 C CA . ALA A 1 101 ? -1.043 13.031 28.188 1 90.12 101 ALA A CA 1
ATOM 727 C C . ALA A 1 101 ? -1.074 14.562 28.219 1 90.12 101 ALA A C 1
ATOM 729 O O . ALA A 1 101 ? -2.035 15.156 28.719 1 90.12 101 ALA A O 1
ATOM 730 N N . GLU A 1 102 ? -0.094 15.188 27.688 1 94.44 102 GLU A N 1
ATOM 731 C CA . GLU A 1 102 ? -0.06 16.641 27.594 1 94.44 102 GLU A CA 1
ATOM 732 C C . GLU A 1 102 ? -1.164 17.156 26.672 1 94.44 102 GLU A C 1
ATOM 734 O O . GLU A 1 102 ? -1.766 18.203 26.953 1 94.44 102 GLU A O 1
ATOM 739 N N . ALA A 1 103 ? -1.349 16.422 25.656 1 95.56 103 ALA A N 1
ATOM 740 C CA . ALA A 1 103 ? -2.408 16.797 24.734 1 95.56 103 ALA A CA 1
ATOM 741 C C . ALA A 1 103 ? -3.77 16.797 25.422 1 95.56 103 ALA A C 1
ATOM 743 O O . ALA A 1 103 ? -4.582 17.703 25.203 1 95.56 103 ALA A O 1
ATOM 744 N N . ALA A 1 104 ? -3.98 15.812 26.25 1 93.12 104 ALA A N 1
ATOM 745 C CA . ALA A 1 104 ? -5.246 15.719 26.969 1 93.12 104 ALA A CA 1
ATOM 746 C C . ALA A 1 104 ? -5.449 16.922 27.875 1 93.12 104 ALA A C 1
ATOM 748 O O . ALA A 1 104 ? -6.57 17.422 28.016 1 93.12 104 ALA A O 1
ATOM 749 N N . HIS A 1 105 ? -4.43 17.344 28.469 1 95.12 105 HIS A N 1
ATOM 750 C CA . HIS A 1 105 ? -4.473 18.531 29.297 1 95.12 105 HIS A CA 1
ATOM 751 C C . HIS A 1 105 ? -4.891 19.75 28.5 1 95.12 105 HIS A C 1
ATOM 753 O O . HIS A 1 105 ? -5.742 20.531 28.938 1 95.12 105 HIS A O 1
ATOM 759 N N . LEU A 1 106 ? -4.324 19.891 27.391 1 97.25 106 LEU A N 1
ATOM 760 C CA . LEU A 1 106 ? -4.652 21.016 26.531 1 97.25 106 LEU A CA 1
ATOM 761 C C . LEU A 1 106 ? -6.09 20.922 26.031 1 97.25 106 LEU A C 1
ATOM 763 O O . LEU A 1 106 ? -6.789 21.938 25.953 1 97.25 106 LEU A O 1
ATOM 767 N N . VAL A 1 107 ? -6.512 19.75 25.703 1 97 107 VAL A N 1
ATOM 768 C CA . VAL A 1 107 ? -7.883 19.531 25.25 1 97 107 VAL A CA 1
ATOM 769 C C . VAL A 1 107 ? -8.859 20.031 26.312 1 97 107 VAL A C 1
ATOM 771 O O . VAL A 1 107 ? -9.812 20.75 26.016 1 97 107 VAL A O 1
ATOM 774 N N . ALA A 1 108 ? -8.633 19.656 27.547 1 96 108 ALA A N 1
ATOM 775 C CA . ALA A 1 108 ? -9.492 20.062 28.641 1 96 108 ALA A CA 1
ATOM 776 C C . ALA A 1 108 ? -9.523 21.578 28.797 1 96 108 ALA A C 1
ATOM 778 O O . ALA A 1 108 ? -10.586 22.172 28.984 1 96 108 ALA A O 1
ATOM 779 N N . ALA A 1 109 ? -8.391 22.188 28.688 1 96 109 ALA A N 1
ATOM 780 C CA . ALA A 1 109 ? -8.281 23.641 28.812 1 96 109 ALA A CA 1
ATOM 781 C C . ALA A 1 109 ? -9.062 24.344 27.719 1 96 109 ALA A C 1
ATOM 783 O O . ALA A 1 109 ? -9.742 25.344 27.969 1 96 109 ALA A O 1
ATOM 784 N N . VAL A 1 110 ? -8.938 23.828 26.531 1 96.19 110 VAL A N 1
ATOM 785 C CA . VAL A 1 110 ? -9.617 24.438 25.391 1 96.19 110 VAL A CA 1
ATOM 786 C C . VAL A 1 110 ? -11.125 24.266 25.547 1 96.19 110 VAL A C 1
ATOM 788 O O . VAL A 1 110 ? -11.898 25.172 25.25 1 96.19 110 VAL A O 1
ATOM 791 N N . ARG A 1 111 ? -11.516 23.141 25.953 1 94.31 111 ARG A N 1
ATOM 792 C CA . ARG A 1 111 ? -12.93 22.844 26.156 1 94.31 111 ARG A CA 1
ATOM 793 C C . ARG A 1 111 ? -13.547 23.812 27.156 1 94.31 111 ARG A C 1
ATOM 795 O O . ARG A 1 111 ? -14.703 24.203 27.016 1 94.31 111 ARG A O 1
ATOM 802 N N . ASP A 1 112 ? -12.844 24.234 28.109 1 94.81 112 ASP A N 1
ATOM 803 C CA . ASP A 1 112 ? -13.32 25.078 29.203 1 94.81 112 ASP A CA 1
ATOM 804 C C . ASP A 1 112 ? -13.156 26.547 28.859 1 94.81 112 ASP A C 1
ATOM 806 O O . ASP A 1 112 ? -13.391 27.422 29.719 1 94.81 112 ASP A O 1
ATOM 810 N N . SER A 1 113 ? -12.75 26.797 27.672 1 95.88 113 SER A N 1
ATOM 811 C CA . SER A 1 113 ? -12.469 28.172 27.281 1 95.88 113 SER A CA 1
ATOM 812 C C . SER A 1 113 ? -13.32 28.594 26.094 1 95.88 113 SER A C 1
ATOM 814 O O . SER A 1 113 ? -13.766 27.75 25.312 1 95.88 113 SER A O 1
ATOM 816 N N . ASP A 1 114 ? -13.531 29.859 26 1 94.75 114 ASP A N 1
ATOM 817 C CA . ASP A 1 114 ? -14.211 30.422 24.828 1 94.75 114 ASP A CA 1
ATOM 818 C C . ASP A 1 114 ? -13.211 30.766 23.734 1 94.75 114 ASP A C 1
ATOM 820 O O . ASP A 1 114 ? -13.602 31.141 22.625 1 94.75 114 ASP A O 1
ATOM 824 N N . THR A 1 115 ? -11.977 30.688 24.062 1 96.81 115 THR A N 1
ATOM 825 C CA . THR A 1 115 ? -10.938 31.016 23.094 1 96.81 115 THR A CA 1
ATOM 826 C C . THR A 1 115 ? -10.789 29.906 22.062 1 96.81 115 THR A C 1
ATOM 828 O O . THR A 1 115 ? -10.727 28.719 22.406 1 96.81 115 THR A O 1
ATOM 831 N N . VAL A 1 116 ? -10.695 30.266 20.75 1 97.31 116 VAL A N 1
ATOM 832 C CA . VAL A 1 116 ? -10.641 29.281 19.672 1 97.31 116 VAL A CA 1
ATOM 833 C C . VAL A 1 116 ? -9.188 28.969 19.328 1 97.31 116 VAL A C 1
ATOM 835 O O . VAL A 1 116 ? -8.336 29.859 19.328 1 97.31 116 VAL A O 1
ATOM 838 N N . VAL A 1 117 ? -8.906 27.703 19.141 1 98.56 117 VAL A N 1
ATOM 839 C CA . VAL A 1 117 ? -7.594 27.234 18.734 1 98.56 117 VAL A CA 1
ATOM 840 C C . VAL A 1 117 ? -7.73 26.328 17.5 1 98.56 117 VAL A C 1
ATOM 842 O O . VAL A 1 117 ? -8.445 25.328 17.5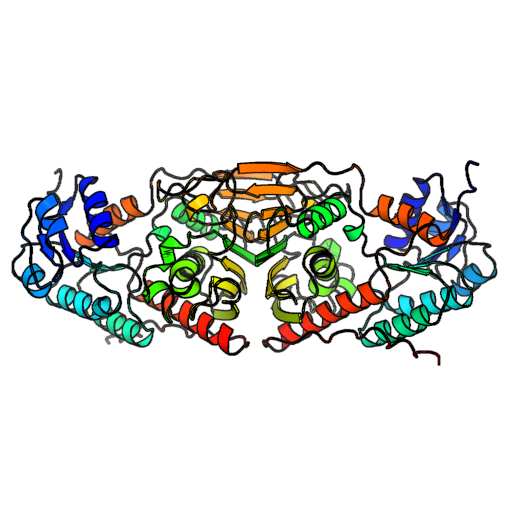31 1 98.56 117 VAL A O 1
ATOM 845 N N . LEU A 1 118 ? -7.133 26.734 16.391 1 98.75 118 LEU A N 1
ATOM 846 C CA . LEU A 1 118 ? -6.988 25.906 15.195 1 98.75 118 LEU A CA 1
ATOM 847 C C . LEU A 1 118 ? -5.633 25.203 15.18 1 98.75 118 LEU A C 1
ATOM 849 O O . LEU A 1 118 ? -4.602 25.844 15.422 1 98.75 118 LEU A O 1
ATOM 853 N N . VAL A 1 119 ? -5.598 23.906 14.961 1 98.69 119 VAL A N 1
ATOM 854 C CA . VAL A 1 119 ? -4.332 23.188 14.93 1 98.69 119 VAL A CA 1
ATOM 855 C C . VAL A 1 119 ? -3.844 23.062 13.484 1 98.69 119 VAL A C 1
ATOM 857 O O . VAL A 1 119 ? -4.645 22.859 12.57 1 98.69 119 VAL A O 1
ATOM 860 N N . GLY A 1 120 ? -2.525 23.062 13.398 1 98 120 GLY A N 1
ATOM 861 C CA . GLY A 1 120 ? -1.871 23.172 12.102 1 98 120 GLY A CA 1
ATOM 862 C C . GLY A 1 120 ? -1.699 21.844 11.406 1 98 120 GLY A C 1
ATOM 863 O O . GLY A 1 120 ? -0.608 21.516 10.93 1 98 120 GLY A O 1
ATOM 864 N N . HIS A 1 121 ? -2.703 21 11.312 1 98 121 HIS A N 1
ATOM 865 C CA . HIS A 1 121 ? -2.762 19.938 10.312 1 98 121 HIS A CA 1
ATOM 866 C C . HIS A 1 121 ? -3.189 20.484 8.953 1 98 121 HIS A C 1
ATOM 868 O O . HIS A 1 121 ? -4.324 20.266 8.523 1 98 121 HIS A O 1
ATOM 874 N N . HIS A 1 122 ? -2.24 21.047 8.289 1 97.62 122 HIS A N 1
ATOM 875 C CA . HIS A 1 122 ? -2.482 21.891 7.125 1 97.62 122 HIS A CA 1
ATOM 876 C C . HIS A 1 122 ? -3.117 21.109 5.984 1 97.62 122 HIS A C 1
ATOM 878 O O . HIS A 1 122 ? -3.936 21.641 5.234 1 97.62 122 HIS A O 1
ATOM 884 N N . ARG A 1 123 ? -2.836 19.766 5.879 1 97.94 123 ARG A N 1
ATOM 885 C CA . ARG A 1 123 ? -3.287 18.984 4.734 1 97.94 123 ARG A CA 1
ATOM 886 C C . ARG A 1 123 ? -4.809 18.922 4.676 1 97.94 123 ARG A C 1
ATOM 888 O O . ARG A 1 123 ? -5.391 18.797 3.594 1 97.94 123 ARG A O 1
ATOM 895 N N . ARG A 1 124 ? -5.469 19.062 5.859 1 98.38 124 ARG A N 1
ATOM 896 C CA . ARG A 1 124 ? -6.93 19.016 5.863 1 98.38 124 ARG A CA 1
ATOM 897 C C . ARG A 1 124 ? -7.516 20.188 5.082 1 98.38 124 ARG A C 1
ATOM 899 O O . ARG A 1 124 ? -8.688 20.141 4.691 1 98.38 124 ARG A O 1
ATOM 906 N N . HIS A 1 125 ? -6.727 21.203 4.867 1 98.19 125 HIS A N 1
ATOM 907 C CA . HIS A 1 125 ? -7.227 22.406 4.215 1 98.19 125 HIS A CA 1
ATOM 908 C C . HIS A 1 125 ? -7.004 22.344 2.707 1 98.19 125 HIS A C 1
ATOM 910 O O . HIS A 1 125 ? -7.449 23.219 1.973 1 98.19 125 HIS A O 1
ATOM 916 N N . HIS A 1 126 ? -6.27 21.344 2.203 1 97.56 126 HIS A N 1
ATOM 917 C CA . HIS A 1 126 ? -6.055 21.219 0.767 1 97.56 126 HIS A CA 1
ATOM 918 C C . HIS A 1 126 ? -7.367 20.984 0.03 1 97.56 126 HIS A C 1
ATOM 920 O O . HIS A 1 126 ? -8.219 20.219 0.488 1 97.56 126 HIS A O 1
ATOM 926 N N . PRO A 1 127 ? -7.539 21.641 -1.104 1 97.06 127 PRO A N 1
ATOM 927 C CA . PRO A 1 127 ? -8.82 21.516 -1.811 1 97.06 127 PRO A CA 1
ATOM 928 C C . PRO A 1 127 ? -9.141 20.078 -2.197 1 97.06 127 PRO A C 1
ATOM 930 O O . PRO A 1 127 ? -10.305 19.672 -2.188 1 97.06 127 PRO A O 1
ATOM 933 N N . ALA A 1 128 ? -8.172 19.266 -2.549 1 96.94 128 ALA A N 1
ATOM 934 C CA . ALA A 1 128 ? -8.398 17.875 -2.896 1 96.94 128 ALA A CA 1
ATOM 935 C C . ALA A 1 128 ? -8.961 17.094 -1.709 1 96.94 128 ALA A C 1
ATOM 937 O O . ALA A 1 128 ? -9.711 16.125 -1.889 1 96.94 128 ALA A O 1
ATOM 938 N N . VAL A 1 129 ? -8.594 17.484 -0.494 1 98.19 129 VAL A N 1
ATOM 939 C CA . VAL A 1 129 ? -9.047 16.797 0.707 1 98.19 129 VAL A CA 1
ATOM 940 C C . VAL A 1 129 ? -10.531 17.062 0.925 1 98.19 129 VAL A C 1
ATOM 942 O O . VAL A 1 129 ? -11.305 16.125 1.177 1 98.19 129 VAL A O 1
ATOM 945 N N . SER A 1 130 ? -10.922 18.344 0.838 1 97.31 130 SER A N 1
ATOM 946 C CA . SER A 1 130 ? -12.344 18.672 0.974 1 97.31 130 SER A CA 1
ATOM 947 C C . SER A 1 130 ? -13.172 17.953 -0.084 1 97.31 130 SER A C 1
ATOM 949 O O . SER A 1 130 ? -14.242 17.422 0.218 1 97.31 130 SER A O 1
ATOM 951 N N . LYS A 1 131 ? -12.672 17.953 -1.305 1 97.88 131 LYS A N 1
ATOM 952 C CA . LYS A 1 131 ? -13.391 17.281 -2.387 1 97.88 131 LYS A CA 1
ATOM 953 C C . LYS A 1 131 ? -13.492 15.789 -2.131 1 97.88 131 LYS A C 1
ATOM 955 O O . LYS A 1 131 ? -14.555 15.195 -2.293 1 97.88 131 LYS A O 1
ATOM 960 N N . ALA A 1 132 ? -12.383 15.172 -1.771 1 98.31 132 ALA A N 1
ATOM 961 C CA . ALA A 1 132 ? -12.375 13.742 -1.469 1 98.31 132 ALA A CA 1
ATOM 962 C C . ALA A 1 132 ? -13.352 13.414 -0.343 1 98.31 132 ALA A C 1
ATOM 964 O O . ALA A 1 132 ? -14.086 12.43 -0.419 1 98.31 132 ALA A O 1
ATOM 965 N N . ARG A 1 133 ? -13.328 14.172 0.72 1 98.19 133 ARG A N 1
ATOM 966 C CA . ARG A 1 133 ? -14.227 13.961 1.848 1 98.19 133 ARG A CA 1
ATOM 967 C C . ARG A 1 133 ? -15.688 13.977 1.396 1 98.19 133 ARG A C 1
ATOM 969 O O . ARG A 1 133 ? -16.484 13.125 1.805 1 98.19 133 ARG A O 1
ATOM 976 N N . ASN A 1 134 ? -16 14.977 0.562 1 97.69 134 ASN A N 1
ATOM 977 C CA . ASN A 1 134 ? -17.359 15.086 0.04 1 97.69 134 ASN A CA 1
ATOM 978 C C . ASN A 1 134 ? -17.734 13.883 -0.826 1 97.69 134 ASN A C 1
ATOM 980 O O . ASN A 1 134 ? -18.844 13.375 -0.742 1 97.69 134 ASN A O 1
ATOM 984 N N . LEU A 1 135 ? -16.828 13.453 -1.683 1 97.69 135 LEU A N 1
ATOM 985 C CA . LEU A 1 135 ? -17.062 12.305 -2.543 1 97.69 135 LEU A CA 1
ATOM 986 C C . LEU A 1 135 ? -17.312 11.047 -1.715 1 97.69 135 LEU A C 1
ATOM 988 O O . LEU A 1 135 ? -18.266 10.32 -1.954 1 97.69 135 LEU A O 1
ATOM 992 N N . ILE A 1 136 ? -16.5 10.789 -0.708 1 98.12 136 ILE A N 1
ATOM 993 C CA . ILE A 1 136 ? -16.625 9.609 0.141 1 98.12 136 ILE A CA 1
ATOM 994 C C . ILE A 1 136 ? -17.922 9.672 0.937 1 98.12 136 ILE A C 1
ATOM 996 O O . ILE A 1 136 ? -18.672 8.688 0.999 1 98.12 136 ILE A O 1
ATOM 1000 N N . ALA A 1 137 ? -18.219 10.812 1.513 1 97.19 137 ALA A N 1
ATOM 1001 C CA . ALA A 1 137 ? -19.422 10.992 2.336 1 97.19 137 ALA A CA 1
ATOM 1002 C C . ALA A 1 137 ? -20.688 10.844 1.505 1 97.19 137 ALA A C 1
ATOM 1004 O O . ALA A 1 137 ? -21.719 10.398 2.012 1 97.19 137 ALA A O 1
ATOM 1005 N N . SER A 1 138 ? -20.625 11.234 0.247 1 96.94 138 SER A N 1
ATOM 1006 C CA . SER A 1 138 ? -21.797 11.18 -0.628 1 96.94 138 SER A CA 1
ATOM 1007 C C . SER A 1 138 ? -22.141 9.734 -0.992 1 96.94 138 SER A C 1
ATOM 1009 O O . SER A 1 138 ? -23.234 9.469 -1.519 1 96.94 138 SER A O 1
ATOM 1011 N N . GLY A 1 139 ? -21.203 8.828 -0.766 1 96.69 139 GLY A N 1
ATOM 1012 C CA . GLY A 1 139 ? -21.438 7.43 -1.059 1 96.69 139 GLY A CA 1
ATOM 1013 C C . GLY A 1 139 ? -21.094 7.047 -2.486 1 96.69 139 GLY A C 1
ATOM 1014 O O . GLY A 1 139 ? -21.469 5.969 -2.953 1 96.69 139 GLY A O 1
ATOM 1015 N N . VAL A 1 140 ? -20.391 7.902 -3.189 1 95.75 140 VAL A N 1
ATOM 1016 C CA . VAL A 1 140 ? -20.141 7.684 -4.613 1 95.75 140 VAL A CA 1
ATOM 1017 C C . VAL A 1 140 ? -19.281 6.441 -4.801 1 95.75 140 VAL A C 1
ATOM 1019 O O . VAL A 1 140 ? -19.375 5.762 -5.824 1 95.75 140 VAL A O 1
ATOM 1022 N N . ILE A 1 141 ? -18.5 6.047 -3.818 1 97.56 141 ILE A N 1
ATOM 1023 C CA . ILE A 1 141 ? -17.672 4.855 -3.975 1 97.56 141 ILE A CA 1
ATOM 1024 C C . ILE A 1 141 ? -18.219 3.727 -3.113 1 97.56 141 ILE A C 1
ATOM 1026 O O . ILE A 1 141 ? -17.547 2.727 -2.877 1 97.56 141 ILE A O 1
ATOM 1030 N N . GLY A 1 142 ? -19.406 3.869 -2.572 1 97.5 142 GLY A N 1
ATOM 1031 C CA . GLY A 1 142 ? -20.016 2.859 -1.719 1 97.5 142 GLY A CA 1
ATOM 1032 C C . GLY A 1 142 ? -19.391 2.795 -0.337 1 97.5 142 GLY A C 1
ATOM 1033 O O . GLY A 1 142 ? -18.875 3.797 0.168 1 97.5 142 GLY A O 1
ATOM 1034 N N . ARG A 1 143 ? -19.562 1.645 0.288 1 97.5 143 ARG A N 1
ATOM 1035 C CA . ARG A 1 143 ? -18.938 1.424 1.595 1 97.5 143 ARG A CA 1
ATOM 1036 C C . ARG A 1 143 ? -17.422 1.323 1.48 1 97.5 143 ARG A C 1
ATOM 1038 O O . ARG A 1 143 ? -16.906 0.618 0.611 1 97.5 143 ARG A O 1
ATOM 1045 N N . LEU A 1 144 ? -16.719 2.043 2.357 1 98.31 144 LEU A N 1
ATOM 1046 C CA . LEU A 1 144 ? -15.258 1.974 2.357 1 98.31 144 LEU A CA 1
ATOM 1047 C C . LEU A 1 144 ? -14.781 0.56 2.674 1 98.31 144 LEU A C 1
ATOM 1049 O O . LEU A 1 144 ? -15.273 -0.074 3.607 1 98.31 144 LEU A O 1
ATOM 1053 N N . VAL A 1 145 ? -13.828 0.057 1.886 1 98.62 145 VAL A N 1
ATOM 1054 C CA . VAL A 1 145 ? -13.305 -1.295 2.057 1 98.62 145 VAL A CA 1
ATOM 1055 C C . VAL A 1 145 ? -11.828 -1.234 2.451 1 98.62 145 VAL A C 1
ATOM 1057 O O . VAL A 1 145 ? -11.43 -1.81 3.465 1 98.62 145 VAL A O 1
ATOM 1060 N N . ALA A 1 146 ? -11.062 -0.508 1.672 1 98.75 146 ALA A N 1
ATOM 1061 C CA . ALA A 1 146 ? -9.609 -0.542 1.827 1 98.75 146 ALA A CA 1
ATOM 1062 C C . ALA A 1 146 ? -8.992 0.816 1.505 1 98.75 146 ALA A C 1
ATOM 1064 O O . ALA A 1 146 ? -9.453 1.513 0.597 1 98.75 146 ALA A O 1
ATOM 1065 N N . VAL A 1 147 ? -7.977 1.173 2.232 1 98.81 147 VAL A N 1
ATOM 1066 C CA . VAL A 1 147 ? -7.18 2.371 1.993 1 98.81 147 VAL A CA 1
ATOM 1067 C C . VAL A 1 147 ? -5.699 2.012 1.974 1 98.81 147 VAL A C 1
ATOM 1069 O O . VAL A 1 147 ? -5.223 1.267 2.834 1 98.81 147 VAL A O 1
ATOM 1072 N N . ASN A 1 148 ? -4.996 2.459 0.967 1 98.88 148 ASN A N 1
ATOM 1073 C CA . ASN A 1 148 ? -3.549 2.303 0.87 1 98.88 148 ASN A CA 1
ATOM 1074 C C . ASN A 1 148 ? -2.85 3.65 0.704 1 98.88 148 ASN A C 1
ATOM 1076 O O . ASN A 1 148 ? -3.242 4.457 -0.139 1 98.88 148 ASN A O 1
ATOM 1080 N N . GLY A 1 149 ? -1.881 3.898 1.553 1 98.75 149 GLY A N 1
ATOM 1081 C CA . GLY A 1 149 ? -1.115 5.133 1.456 1 98.75 149 GLY A CA 1
ATOM 1082 C C . GLY A 1 149 ? 0.385 4.906 1.485 1 98.75 149 GLY A C 1
ATOM 1083 O O . GLY A 1 149 ? 0.869 4.004 2.172 1 98.75 149 GLY A O 1
ATOM 1084 N N . MET A 1 150 ? 1.093 5.773 0.741 1 98.75 150 MET A N 1
ATOM 1085 C CA . MET A 1 150 ? 2.553 5.734 0.737 1 98.75 150 MET A CA 1
ATOM 1086 C C . MET A 1 150 ? 3.137 7.129 0.938 1 98.75 150 MET A C 1
ATOM 1088 O O . MET A 1 150 ? 2.555 8.117 0.496 1 98.75 150 MET A O 1
ATOM 1092 N N . TRP A 1 151 ? 4.219 7.191 1.614 1 98.5 151 TRP A N 1
ATOM 1093 C CA . TRP A 1 151 ? 5.098 8.359 1.678 1 98.5 151 TRP A CA 1
ATOM 1094 C C . TRP A 1 151 ? 6.562 7.941 1.622 1 98.5 151 TRP A C 1
ATOM 1096 O O . TRP A 1 151 ? 7.156 7.598 2.646 1 98.5 151 TRP A O 1
ATOM 1106 N N . LEU A 1 152 ? 7.129 7.934 0.428 1 98.19 152 LEU A N 1
ATOM 1107 C CA . LEU A 1 152 ? 8.492 7.484 0.191 1 98.19 152 LEU A CA 1
ATOM 1108 C C . LEU A 1 152 ? 9.312 8.57 -0.492 1 98.19 152 LEU A C 1
ATOM 1110 O O . LEU A 1 152 ? 8.969 9.023 -1.585 1 98.19 152 LEU A O 1
ATOM 1114 N N . THR A 1 153 ? 10.32 8.992 0.119 1 96.62 153 THR A N 1
ATOM 1115 C CA . THR A 1 153 ? 11.242 9.984 -0.429 1 96.62 153 THR A CA 1
ATOM 1116 C C . THR A 1 153 ? 12.656 9.766 0.103 1 96.62 153 THR A C 1
ATOM 1118 O O . THR A 1 153 ? 12.867 8.945 1.003 1 96.62 153 THR A O 1
ATOM 1121 N N . LYS A 1 154 ? 13.562 10.406 -0.471 1 96.62 154 LYS A N 1
ATOM 1122 C CA . LYS A 1 154 ? 14.945 10.391 -0.002 1 96.62 154 LYS A CA 1
ATOM 1123 C C . LYS A 1 154 ? 15.383 11.773 0.469 1 96.62 154 LYS A C 1
ATOM 1125 O O . LYS A 1 154 ? 15.695 12.641 -0.348 1 96.62 154 LYS A O 1
ATOM 1130 N N . LYS A 1 155 ? 15.438 11.898 1.796 1 95.25 155 LYS A N 1
ATOM 1131 C CA . LYS A 1 155 ? 16.016 13.133 2.336 1 95.25 155 LYS A CA 1
ATOM 1132 C C . LYS A 1 155 ? 17.531 13.125 2.23 1 95.25 155 LYS A C 1
ATOM 1134 O O . LYS A 1 155 ? 18.172 12.078 2.41 1 95.25 155 LYS A O 1
ATOM 1139 N N . SER A 1 156 ? 18.109 14.266 1.999 1 92.25 156 SER A N 1
ATOM 1140 C CA . SER A 1 156 ? 19.562 14.375 1.889 1 92.25 156 SER A CA 1
ATOM 1141 C C . SER A 1 156 ? 20.234 14.18 3.242 1 92.25 156 SER A C 1
ATOM 1143 O O . SER A 1 156 ? 19.594 14.336 4.285 1 92.25 156 SER A O 1
ATOM 1145 N N . ASP A 1 157 ? 21.5 13.844 3.178 1 90.56 157 ASP A N 1
ATOM 1146 C CA . ASP A 1 157 ? 22.281 13.664 4.402 1 90.56 157 ASP A CA 1
ATOM 1147 C C . ASP A 1 157 ? 22.344 14.961 5.207 1 90.56 157 ASP A C 1
ATOM 1149 O O . ASP A 1 157 ? 22.391 14.938 6.438 1 90.56 157 ASP A O 1
ATOM 1153 N N . ASP A 1 158 ? 22.312 16.047 4.516 1 91.75 158 ASP A N 1
ATOM 1154 C CA . ASP A 1 158 ? 22.406 17.344 5.172 1 91.75 158 ASP A CA 1
ATOM 1155 C C . ASP A 1 158 ? 21.219 17.578 6.098 1 91.75 158 ASP A C 1
ATOM 1157 O O . ASP A 1 158 ? 21.328 18.266 7.113 1 91.75 158 ASP A O 1
ATOM 1161 N N . TYR A 1 159 ? 20.141 17.016 5.734 1 91.06 159 TYR A N 1
ATOM 1162 C CA . TYR A 1 159 ? 18.938 17.109 6.555 1 91.06 159 TYR A CA 1
ATOM 1163 C C . TYR A 1 159 ? 19.188 16.594 7.965 1 91.06 159 TYR A C 1
ATOM 1165 O O . TYR A 1 159 ? 18.656 17.141 8.938 1 91.06 159 TYR A O 1
ATOM 1173 N N . PHE A 1 160 ? 20.094 15.734 8.156 1 92.69 160 PHE A N 1
ATOM 1174 C CA . PHE A 1 160 ? 20.297 15.039 9.422 1 92.69 160 PHE A CA 1
ATOM 1175 C C . PHE A 1 160 ? 21.531 15.562 10.141 1 92.69 160 PHE A C 1
ATOM 1177 O O . PHE A 1 160 ? 21.984 14.961 11.117 1 92.69 160 PHE A O 1
ATOM 1184 N N . GLU A 1 161 ? 22.031 16.656 9.609 1 91.31 161 GLU A N 1
ATOM 1185 C CA . GLU A 1 161 ? 23.125 17.297 10.328 1 91.31 161 GLU A CA 1
ATOM 1186 C C . GLU A 1 161 ? 22.641 17.844 11.68 1 91.31 161 GLU A C 1
ATOM 1188 O O . GLU A 1 161 ? 23.422 17.938 12.625 1 91.31 161 GLU A O 1
ATOM 1193 N N . GLN A 1 162 ? 21.375 18.188 11.703 1 87.56 162 GLN A N 1
ATOM 1194 C CA . GLN A 1 162 ? 20.781 18.578 12.984 1 87.56 162 GLN A CA 1
ATOM 1195 C C . GLN A 1 162 ? 20.578 17.359 13.883 1 87.56 162 GLN A C 1
ATOM 1197 O O . GLN A 1 162 ? 19.812 16.453 13.562 1 87.56 162 GLN A O 1
ATOM 1202 N N . ARG A 1 163 ? 21.125 17.391 15.031 1 86.75 163 ARG A N 1
ATOM 1203 C CA . ARG A 1 163 ? 21.203 16.234 15.914 1 86.75 163 ARG A CA 1
ATOM 1204 C C . ARG A 1 163 ? 19.828 15.742 16.312 1 86.75 163 ARG A C 1
ATOM 1206 O O . ARG A 1 163 ? 19.594 14.531 16.406 1 86.75 163 ARG A O 1
ATOM 1213 N N . TRP A 1 164 ? 18.938 16.656 16.531 1 83.56 164 TRP A N 1
ATOM 1214 C CA . TRP A 1 164 ? 17.625 16.281 17.047 1 83.56 164 TRP A CA 1
ATOM 1215 C C . TRP A 1 164 ? 16.875 15.43 16.031 1 83.56 164 TRP A C 1
ATOM 1217 O O . TRP A 1 164 ? 15.961 14.688 16.375 1 83.56 164 TRP A O 1
ATOM 1227 N N . ARG A 1 165 ? 17.297 15.438 14.773 1 89.12 165 ARG A N 1
ATOM 1228 C CA . ARG A 1 165 ? 16.641 14.664 13.719 1 89.12 165 ARG A CA 1
ATOM 1229 C C . ARG A 1 165 ? 17.109 13.219 13.727 1 89.12 165 ARG A C 1
ATOM 1231 O O . ARG A 1 165 ? 16.562 12.375 13.016 1 89.12 165 ARG A O 1
ATOM 1238 N N . ARG A 1 166 ? 18.109 12.93 14.539 1 92.12 166 ARG A N 1
ATOM 1239 C CA . ARG A 1 166 ? 18.688 11.586 14.602 1 92.12 166 ARG A CA 1
ATOM 1240 C C . ARG A 1 166 ? 18.266 10.875 15.891 1 92.12 166 ARG A C 1
ATOM 1242 O O . ARG A 1 166 ? 18.484 9.672 16.031 1 92.12 166 ARG A O 1
ATOM 1249 N N . GLU A 1 167 ? 17.719 11.633 16.75 1 90.38 167 GLU A N 1
ATOM 1250 C CA . GLU A 1 167 ? 17.469 11.133 18.094 1 90.38 167 GLU A CA 1
ATOM 1251 C C . GLU A 1 167 ? 15.984 10.812 18.297 1 90.38 167 GLU A C 1
ATOM 1253 O O . GLU A 1 167 ? 15.141 11.258 17.516 1 90.38 167 GLU A O 1
ATOM 1258 N N . THR A 1 168 ? 15.75 10.078 19.375 1 84.75 168 THR A N 1
ATOM 1259 C CA . THR A 1 168 ? 14.383 9.688 19.688 1 84.75 168 THR A CA 1
ATOM 1260 C C . THR A 1 168 ? 13.461 10.906 19.734 1 84.75 168 THR A C 1
ATOM 1262 O O . THR A 1 168 ? 13.828 11.945 20.281 1 84.75 168 THR A O 1
ATOM 1265 N N . GLY A 1 169 ? 12.25 10.789 19.078 1 79.12 169 GLY A N 1
ATOM 1266 C CA . GLY A 1 169 ? 11.297 11.891 19.047 1 79.12 169 GLY A CA 1
ATOM 1267 C C . GLY A 1 169 ? 11.156 12.539 17.688 1 79.12 169 GLY A C 1
ATOM 1268 O O . GLY A 1 169 ? 10.367 13.461 17.5 1 79.12 169 GLY A O 1
ATOM 1269 N N . ALA A 1 170 ? 11.914 12.117 16.656 1 80.69 170 ALA A N 1
ATOM 1270 C CA . ALA A 1 170 ? 11.875 12.773 15.352 1 80.69 170 ALA A CA 1
ATOM 1271 C C . ALA A 1 170 ? 11.82 11.75 14.227 1 80.69 170 ALA A C 1
ATOM 1273 O O . ALA A 1 170 ? 12.258 12.016 13.109 1 80.69 170 ALA A O 1
ATOM 1274 N N . GLY A 1 171 ? 11.414 10.609 14.312 1 92.19 171 GLY A N 1
ATOM 1275 C CA . GLY A 1 171 ? 11.336 9.586 13.281 1 92.19 171 GLY A CA 1
ATOM 1276 C C . GLY A 1 171 ? 10.211 9.82 12.289 1 92.19 171 GLY A C 1
ATOM 1277 O O . GLY A 1 171 ? 9.406 10.734 12.469 1 92.19 171 GLY A O 1
ATOM 1278 N N . VAL A 1 172 ? 10.148 9.078 11.195 1 95.94 172 VAL A N 1
ATOM 1279 C CA . VAL A 1 172 ? 9.219 9.289 10.094 1 95.94 172 VAL A CA 1
ATOM 1280 C C . VAL A 1 172 ? 7.781 9.133 10.594 1 95.94 172 VAL A C 1
ATOM 1282 O O . VAL A 1 172 ? 6.855 9.719 10.031 1 95.94 172 VAL A O 1
ATOM 1285 N N . MET A 1 173 ? 7.555 8.391 11.695 1 96.38 173 MET A N 1
ATOM 1286 C CA . MET A 1 173 ? 6.188 8.219 12.188 1 96.38 173 MET A CA 1
ATOM 1287 C C . MET A 1 173 ? 5.652 9.523 12.773 1 96.38 173 MET A C 1
ATOM 1289 O O . MET A 1 173 ? 4.578 9.992 12.383 1 96.38 173 MET A O 1
ATOM 1293 N N . LEU A 1 174 ? 6.438 10.125 13.617 1 93.81 174 LEU A N 1
ATOM 1294 C CA . LEU A 1 174 ? 5.996 11.352 14.266 1 93.81 174 LEU A CA 1
ATOM 1295 C C . LEU A 1 174 ? 6.023 12.523 13.297 1 93.81 174 LEU A C 1
ATOM 1297 O O . LEU A 1 174 ? 5.148 13.391 13.336 1 93.81 174 LEU A O 1
ATOM 1301 N N . ILE A 1 175 ? 6.98 12.555 12.422 1 93.25 175 ILE A N 1
ATOM 1302 C CA . ILE A 1 175 ? 7.191 13.711 11.57 1 93.25 175 ILE A CA 1
ATOM 1303 C C . ILE A 1 175 ? 6.285 13.625 10.344 1 93.25 175 ILE A C 1
ATOM 1305 O O . ILE A 1 175 ? 5.703 14.625 9.914 1 93.25 175 ILE A O 1
ATOM 1309 N N . ASN A 1 176 ? 6.168 12.422 9.797 1 95.88 176 ASN A N 1
ATOM 1310 C CA . ASN A 1 176 ? 5.516 12.328 8.492 1 95.88 176 ASN A CA 1
ATOM 1311 C C . ASN A 1 176 ? 4.227 11.516 8.57 1 95.88 176 ASN A C 1
ATOM 1313 O O . ASN A 1 176 ? 3.176 11.969 8.117 1 95.88 176 ASN A O 1
ATOM 1317 N N . LEU A 1 177 ? 4.262 10.367 9.227 1 97.69 177 LEU A N 1
ATOM 1318 C CA . LEU A 1 177 ? 3.096 9.492 9.273 1 97.69 177 LEU A CA 1
ATOM 1319 C C . LEU A 1 177 ? 1.92 10.188 9.953 1 97.69 177 LEU A C 1
ATOM 1321 O O . LEU A 1 177 ? 0.763 9.953 9.594 1 97.69 177 LEU A O 1
ATOM 1325 N N . VAL A 1 178 ? 2.182 11.016 10.875 1 97.06 178 VAL A N 1
ATOM 1326 C CA . VAL A 1 178 ? 1.14 11.727 11.617 1 97.06 178 VAL A CA 1
ATOM 1327 C C . VAL A 1 178 ? 0.238 12.484 10.641 1 97.06 178 VAL A C 1
ATOM 1329 O O . VAL A 1 178 ? -0.975 12.562 10.852 1 97.06 178 VAL A O 1
ATOM 1332 N N . HIS A 1 179 ? 0.789 13.023 9.578 1 97.75 179 HIS A N 1
ATOM 1333 C CA . HIS A 1 179 ? -0.012 13.711 8.57 1 97.75 179 HIS A CA 1
ATOM 1334 C C . HIS A 1 179 ? -0.952 12.742 7.855 1 97.75 179 HIS A C 1
ATOM 1336 O O . HIS A 1 179 ? -2.129 13.055 7.652 1 97.75 179 HIS A O 1
ATOM 1342 N N . ASP A 1 180 ? -0.444 11.617 7.504 1 98.31 180 ASP A N 1
ATOM 1343 C CA . ASP A 1 180 ? -1.225 10.625 6.766 1 98.31 180 ASP A CA 1
ATOM 1344 C C . ASP A 1 180 ? -2.324 10.031 7.641 1 98.31 180 ASP A C 1
ATOM 1346 O O . ASP A 1 180 ? -3.465 9.883 7.199 1 98.31 180 ASP A O 1
ATOM 1350 N N . LEU A 1 181 ? -1.98 9.734 8.875 1 98.25 181 LEU A N 1
ATOM 1351 C CA . LEU A 1 181 ? -2.986 9.102 9.719 1 98.25 181 LEU A CA 1
ATOM 1352 C C . LEU A 1 181 ? -4.035 10.117 10.164 1 98.25 181 LEU A C 1
ATOM 1354 O O . LEU A 1 181 ? -5.203 9.766 10.352 1 98.25 181 LEU A O 1
ATOM 1358 N N . ASP A 1 182 ? -3.643 11.359 10.305 1 98.38 182 ASP A N 1
ATOM 1359 C CA . ASP A 1 182 ? -4.633 12.398 10.547 1 98.38 182 ASP A CA 1
ATOM 1360 C C . ASP A 1 182 ? -5.629 12.492 9.391 1 98.38 182 ASP A C 1
ATOM 1362 O O . ASP A 1 182 ? -6.84 12.531 9.609 1 98.38 182 ASP A O 1
ATOM 1366 N N . LEU A 1 183 ? -5.117 12.492 8.172 1 98.31 183 LEU A N 1
ATOM 1367 C CA . LEU A 1 183 ? -5.984 12.539 7 1 98.31 183 LEU A CA 1
ATOM 1368 C C . LEU A 1 183 ? -6.848 11.281 6.914 1 98.31 183 LEU A C 1
ATOM 1370 O O . LEU A 1 183 ? -8.016 11.352 6.516 1 98.31 183 LEU A O 1
ATOM 1374 N N . ALA A 1 184 ? -6.23 10.188 7.242 1 98.69 184 ALA A N 1
ATOM 1375 C CA . ALA A 1 184 ? -6.98 8.938 7.207 1 98.69 184 ALA A CA 1
ATOM 1376 C C . ALA A 1 184 ? -8.172 8.984 8.156 1 98.69 184 ALA A C 1
ATOM 1378 O O . ALA A 1 184 ? -9.273 8.562 7.797 1 98.69 184 ALA A O 1
ATOM 1379 N N . ARG A 1 185 ? -7.992 9.469 9.359 1 98.25 185 ARG A N 1
ATOM 1380 C CA . ARG A 1 185 ? -9.094 9.641 10.297 1 98.25 185 ARG A CA 1
ATOM 1381 C C . ARG A 1 185 ? -10.172 10.555 9.719 1 98.25 185 ARG A C 1
ATOM 1383 O O . ARG A 1 185 ? -11.367 10.25 9.805 1 98.25 185 ARG A O 1
ATOM 1390 N N . TYR A 1 186 ? -9.719 11.609 9.125 1 98.56 186 TYR A N 1
ATOM 1391 C CA . TYR A 1 186 ? -10.609 12.641 8.625 1 98.56 186 TYR A CA 1
ATOM 1392 C C . TYR A 1 186 ? -11.422 12.133 7.434 1 98.56 186 TYR A C 1
ATOM 1394 O O . TYR A 1 186 ? -12.602 12.445 7.301 1 98.56 186 TYR A O 1
ATOM 1402 N N . LEU A 1 187 ? -10.805 11.344 6.531 1 98.62 187 LEU A N 1
ATOM 1403 C CA . LEU A 1 187 ? -11.422 10.938 5.273 1 98.62 187 LEU A CA 1
ATOM 1404 C C . LEU A 1 187 ? -12.133 9.602 5.426 1 98.62 187 LEU A C 1
ATOM 1406 O O . LEU A 1 187 ? -13.148 9.352 4.762 1 98.62 187 LEU A O 1
ATOM 1410 N N . CYS A 1 188 ? -11.602 8.711 6.316 1 98.12 188 CYS A N 1
ATOM 1411 C CA . CYS A 1 188 ? -12.008 7.316 6.234 1 98.12 188 CYS A CA 1
ATOM 1412 C C . CYS A 1 188 ? -12.672 6.863 7.527 1 98.12 188 CYS A C 1
ATOM 1414 O O . CYS A 1 188 ? -13.25 5.777 7.586 1 98.12 188 CYS A O 1
ATOM 1416 N N . GLY A 1 189 ? -12.617 7.629 8.547 1 97.19 189 GLY A N 1
ATOM 1417 C CA . GLY A 1 189 ? -13.18 7.254 9.836 1 97.19 189 GLY A CA 1
ATOM 1418 C C . GLY A 1 189 ? -12.133 7.09 10.922 1 97.19 189 GLY A C 1
ATOM 1419 O O . GLY A 1 189 ? -10.93 7.102 10.641 1 97.19 189 GLY A O 1
ATOM 1420 N N . GLU A 1 190 ? -12.617 6.898 12.141 1 98.12 190 GLU A N 1
ATOM 1421 C CA . GLU A 1 190 ? -11.688 6.797 13.266 1 98.12 190 GLU A CA 1
ATOM 1422 C C . GLU A 1 190 ? -10.945 5.465 13.25 1 98.12 190 GLU A C 1
ATOM 1424 O O . GLU A 1 190 ? -11.523 4.43 12.93 1 98.12 190 GLU A O 1
ATOM 1429 N N . ILE A 1 191 ? -9.711 5.527 13.539 1 98.44 191 ILE A N 1
ATOM 1430 C CA . ILE A 1 191 ? -8.852 4.352 13.609 1 98.44 191 ILE A CA 1
ATOM 1431 C C . ILE A 1 191 ? -9.023 3.682 14.977 1 98.44 191 ILE A C 1
ATOM 1433 O O . ILE A 1 191 ? -8.852 4.324 16.016 1 98.44 191 ILE A O 1
ATOM 1437 N N . THR A 1 192 ? -9.273 2.371 15.008 1 98.25 192 THR A N 1
ATOM 1438 C CA . THR A 1 192 ? -9.586 1.686 16.266 1 98.25 192 THR A CA 1
ATOM 1439 C C . THR A 1 192 ? -8.477 0.702 16.625 1 98.25 192 THR A C 1
ATOM 1441 O O . THR A 1 192 ? -8.328 0.337 17.797 1 98.25 192 THR A O 1
ATOM 1444 N N . THR A 1 193 ? -7.746 0.208 15.68 1 98.69 193 THR A N 1
ATOM 1445 C CA . THR A 1 193 ? -6.641 -0.709 15.938 1 98.69 193 THR A CA 1
ATOM 1446 C C . THR A 1 193 ? -5.434 -0.357 15.078 1 98.69 193 THR A C 1
ATOM 1448 O O . THR A 1 193 ? -5.582 0.225 14 1 98.69 193 THR A O 1
ATOM 1451 N N . VAL A 1 194 ? -4.238 -0.736 15.617 1 98.81 194 VAL A N 1
ATOM 1452 C CA . VAL A 1 194 ? -3.006 -0.465 14.891 1 98.81 194 VAL A CA 1
ATOM 1453 C C . VAL A 1 194 ? -2.041 -1.639 15.047 1 98.81 194 VAL A C 1
ATOM 1455 O O . VAL A 1 194 ? -1.907 -2.193 16.141 1 98.81 194 VAL A O 1
ATOM 1458 N N . GLN A 1 195 ? -1.484 -2.078 13.992 1 98.88 195 GLN A N 1
ATOM 1459 C CA . GLN A 1 195 ? -0.246 -2.848 13.938 1 98.88 195 GLN A CA 1
ATOM 1460 C C . GLN A 1 195 ? 0.853 -2.072 13.219 1 98.88 195 GLN A C 1
ATOM 1462 O O . GLN A 1 195 ? 0.571 -1.264 12.328 1 98.88 195 GLN A O 1
ATOM 1467 N N . ALA A 1 196 ? 2.094 -2.332 13.625 1 98.81 196 ALA A N 1
ATOM 1468 C CA . ALA A 1 196 ? 3.143 -1.522 13.016 1 98.81 196 ALA A CA 1
ATOM 1469 C C . ALA A 1 196 ? 4.5 -2.217 13.109 1 98.81 196 ALA A C 1
ATOM 1471 O O . ALA A 1 196 ? 4.703 -3.078 13.969 1 98.81 196 ALA A O 1
ATOM 1472 N N . VAL A 1 197 ? 5.379 -1.865 12.188 1 98.62 197 VAL A N 1
ATOM 1473 C CA . VAL A 1 197 ? 6.809 -2.16 12.25 1 98.62 197 VAL A CA 1
ATOM 1474 C C . VAL A 1 197 ? 7.609 -0.896 11.945 1 98.62 197 VAL A C 1
ATOM 1476 O O . VAL A 1 197 ? 7.117 0.011 11.273 1 98.62 197 VAL A O 1
ATOM 1479 N N . SER A 1 198 ? 8.75 -0.786 12.484 1 97.38 198 SER A N 1
ATOM 1480 C CA . SER A 1 198 ? 9.672 0.292 12.148 1 97.38 198 SER A CA 1
ATOM 1481 C C . SER A 1 198 ? 11.102 -0.231 11.992 1 97.38 198 SER A C 1
ATOM 1483 O O . SER A 1 198 ? 11.43 -1.313 12.484 1 97.38 198 SER A O 1
ATOM 1485 N N . SER A 1 199 ? 11.852 0.475 11.211 1 96.88 199 SER A N 1
ATOM 1486 C CA . SER A 1 199 ? 13.242 0.103 10.953 1 96.88 199 SER A CA 1
ATOM 1487 C C . SER A 1 199 ? 14.141 1.332 10.883 1 96.88 199 SER A C 1
ATOM 1489 O O . SER A 1 199 ? 13.711 2.398 10.438 1 96.88 199 SER A O 1
ATOM 1491 N N . ASN A 1 200 ? 15.312 1.222 11.438 1 95.94 200 ASN A N 1
ATOM 1492 C CA . ASN A 1 200 ? 16.359 2.225 11.266 1 95.94 200 ASN A CA 1
ATOM 1493 C C . ASN A 1 200 ? 17.578 1.646 10.57 1 95.94 200 ASN A C 1
ATOM 1495 O O . ASN A 1 200 ? 18.703 2.141 10.75 1 95.94 200 ASN A O 1
ATOM 1499 N N . ALA A 1 201 ? 17.391 0.628 9.812 1 92.06 201 ALA A N 1
ATOM 1500 C CA . ALA A 1 201 ? 18.484 -0.19 9.281 1 92.06 201 ALA A CA 1
ATOM 1501 C C . ALA A 1 201 ? 19.297 0.581 8.242 1 92.06 201 ALA A C 1
ATOM 1503 O O . ALA A 1 201 ? 20.469 0.299 8.031 1 92.06 201 ALA A O 1
ATOM 1504 N N . LEU A 1 202 ? 18.734 1.498 7.625 1 94.38 202 LEU A N 1
ATOM 1505 C CA . LEU A 1 202 ? 19.406 2.16 6.516 1 94.38 202 LEU A CA 1
ATOM 1506 C C . LEU A 1 202 ? 20.359 3.244 7.027 1 94.38 202 LEU A C 1
ATOM 1508 O O . LEU A 1 202 ? 21.516 3.295 6.625 1 94.38 202 LEU A O 1
ATOM 1512 N N . ARG A 1 203 ? 19.891 4.031 7.977 1 93.06 203 ARG A N 1
ATOM 1513 C CA . ARG A 1 203 ? 20.719 5.133 8.453 1 93.06 203 ARG A CA 1
ATOM 1514 C C . ARG A 1 203 ? 21.391 4.781 9.781 1 93.06 203 ARG A C 1
ATOM 1516 O O . ARG A 1 203 ? 22.406 5.379 10.148 1 93.06 203 ARG A O 1
ATOM 1523 N N . GLY A 1 204 ? 20.766 3.977 10.516 1 94 204 GLY A N 1
ATOM 1524 C CA . GLY A 1 204 ? 21.344 3.525 11.773 1 94 204 GLY A CA 1
ATOM 1525 C C . GLY A 1 204 ? 21.141 4.512 12.906 1 94 204 GLY A C 1
ATOM 1526 O O . GLY A 1 204 ? 21.734 4.363 13.977 1 94 204 GLY A O 1
ATOM 1527 N N . PHE A 1 205 ? 20.391 5.586 12.727 1 95.38 205 PHE A N 1
ATOM 1528 C CA . PHE A 1 205 ? 20.094 6.543 13.781 1 95.38 205 PHE A CA 1
ATOM 1529 C C . PHE A 1 205 ? 19.141 5.941 14.812 1 95.38 205 PHE A C 1
ATOM 1531 O O . PHE A 1 205 ? 18.594 4.863 14.586 1 95.38 205 PHE A O 1
ATOM 1538 N N . GLU A 1 206 ? 19.016 6.629 15.93 1 94.5 206 GLU A N 1
ATOM 1539 C CA . GLU A 1 206 ? 18.094 6.168 16.969 1 94.5 206 GLU A CA 1
ATOM 1540 C C . GLU A 1 206 ? 16.641 6.172 16.469 1 94.5 206 GLU A C 1
ATOM 1542 O O . GLU A 1 206 ? 15.859 5.289 16.812 1 94.5 206 GLU A O 1
ATOM 1547 N N . VAL A 1 207 ? 16.391 7.074 15.578 1 94.12 207 VAL A N 1
ATOM 1548 C CA . VAL A 1 207 ? 15.047 7.191 15.047 1 94.12 207 VAL A CA 1
ATOM 1549 C C . VAL A 1 207 ? 14.891 6.293 13.82 1 94.12 207 VAL A C 1
ATOM 1551 O O . VAL A 1 207 ? 15.867 5.996 13.133 1 94.12 207 VAL A O 1
ATOM 1554 N N . GLU A 1 208 ? 13.711 5.91 13.602 1 96.38 208 GLU A N 1
ATOM 1555 C CA . GLU A 1 208 ? 13.43 5.07 12.438 1 96.38 208 GLU A CA 1
ATOM 1556 C C . GLU A 1 208 ? 13.469 5.887 11.148 1 96.38 208 GLU A C 1
ATOM 1558 O O . GLU A 1 208 ? 13.148 7.078 11.148 1 96.38 208 GLU A O 1
ATOM 1563 N N . ASP A 1 209 ? 13.844 5.266 10.047 1 97.25 209 ASP A N 1
ATOM 1564 C CA . ASP A 1 209 ? 13.82 5.867 8.719 1 97.25 209 ASP A CA 1
ATOM 1565 C C . ASP A 1 209 ? 12.703 5.262 7.863 1 97.25 209 ASP A C 1
ATOM 1567 O O . ASP A 1 209 ? 12.359 5.797 6.809 1 97.25 209 ASP A O 1
ATOM 1571 N N . THR A 1 210 ? 12.211 4.102 8.281 1 98.38 210 THR A N 1
ATOM 1572 C CA . THR A 1 210 ? 11.188 3.357 7.559 1 98.38 210 THR A CA 1
ATOM 1573 C C . THR A 1 210 ? 10.172 2.758 8.523 1 98.38 210 THR A C 1
ATOM 1575 O O . THR A 1 210 ? 10.531 2.32 9.617 1 98.38 210 THR A O 1
ATOM 1578 N N . ALA A 1 211 ? 8.906 2.785 8.172 1 98.62 211 ALA A N 1
ATOM 1579 C CA . ALA A 1 211 ? 7.863 2.174 8.992 1 98.62 211 ALA A CA 1
ATOM 1580 C C . ALA A 1 211 ? 6.68 1.736 8.133 1 98.62 211 ALA A C 1
ATOM 1582 O O . ALA A 1 211 ? 6.508 2.217 7.008 1 98.62 211 ALA A O 1
ATOM 1583 N N . ALA A 1 212 ? 5.945 0.809 8.578 1 98.88 212 ALA A N 1
ATOM 1584 C CA . ALA A 1 212 ? 4.688 0.365 7.988 1 98.88 212 ALA A CA 1
ATOM 1585 C C . ALA A 1 212 ? 3.625 0.135 9.062 1 98.88 212 ALA A C 1
ATOM 1587 O O . ALA A 1 212 ? 3.938 -0.318 10.164 1 98.88 212 ALA A O 1
ATOM 1588 N N . VAL A 1 213 ? 2.373 0.457 8.695 1 98.81 213 VAL A N 1
ATOM 1589 C CA . VAL A 1 213 ? 1.289 0.316 9.664 1 98.81 213 VAL A CA 1
ATOM 1590 C C . VAL A 1 213 ? 0.067 -0.296 8.977 1 98.81 213 VAL A C 1
ATOM 1592 O O . VAL A 1 213 ? -0.191 -0.035 7.801 1 98.81 213 VAL A O 1
ATOM 1595 N N . ILE A 1 214 ? -0.621 -1.175 9.68 1 98.94 214 ILE A N 1
ATOM 1596 C CA . ILE A 1 214 ? -1.989 -1.58 9.375 1 98.94 214 ILE A CA 1
ATOM 1597 C C . ILE A 1 214 ? -2.951 -0.934 10.367 1 98.94 214 ILE A C 1
ATOM 1599 O O . ILE A 1 214 ? -2.727 -0.981 11.578 1 98.94 214 ILE A O 1
ATOM 1603 N N . VAL A 1 215 ? -3.992 -0.327 9.828 1 98.88 215 VAL A N 1
ATOM 1604 C CA . VAL A 1 215 ? -4.984 0.255 10.727 1 98.88 215 VAL A CA 1
ATOM 1605 C C . VAL A 1 215 ? -6.352 -0.363 10.461 1 98.88 215 VAL A C 1
ATOM 1607 O O . VAL A 1 215 ? -6.668 -0.717 9.32 1 98.88 215 VAL A O 1
ATOM 1610 N N . GLY A 1 216 ? -7.09 -0.569 11.523 1 98.5 216 GLY A N 1
ATOM 1611 C CA . GLY A 1 216 ? -8.516 -0.834 11.445 1 98.5 216 GLY A CA 1
ATOM 1612 C C . GLY A 1 216 ? -9.367 0.382 11.758 1 98.5 216 GLY A C 1
ATOM 1613 O O . GLY A 1 216 ? -9.117 1.091 12.734 1 98.5 216 GLY A O 1
ATOM 1614 N N . PHE A 1 217 ? -10.32 0.654 10.883 1 98 217 PHE A N 1
ATOM 1615 C CA . PHE A 1 217 ? -11.219 1.783 11.094 1 98 217 PHE A CA 1
ATOM 1616 C C . PHE A 1 217 ? -12.484 1.338 11.812 1 98 217 PHE A C 1
ATOM 1618 O O . PHE A 1 217 ? -12.836 0.157 11.781 1 98 217 PHE A O 1
ATOM 1625 N N . ASP A 1 218 ? -13.172 2.262 12.375 1 96.81 218 ASP A N 1
ATOM 1626 C CA . ASP A 1 218 ? -14.383 1.979 13.133 1 96.81 218 ASP A CA 1
ATOM 1627 C C . ASP A 1 218 ? -15.508 1.488 12.227 1 96.81 218 ASP A C 1
ATOM 1629 O O . ASP A 1 218 ? -16.422 0.798 12.68 1 96.81 218 ASP A O 1
ATOM 1633 N N . ASN A 1 219 ? -15.461 1.809 10.953 1 96.25 219 ASN A N 1
ATOM 1634 C CA . ASN A 1 219 ? -16.5 1.391 10.008 1 96.25 219 ASN A CA 1
ATOM 1635 C C . ASN A 1 219 ? -16.172 0.037 9.383 1 96.25 219 ASN A C 1
ATOM 1637 O O . ASN A 1 219 ? -16.875 -0.421 8.484 1 96.25 219 ASN A O 1
ATOM 1641 N N . GLY A 1 220 ? -15.102 -0.558 9.766 1 96.38 220 GLY A N 1
ATOM 1642 C CA . GLY A 1 220 ? -14.766 -1.897 9.312 1 96.38 220 GLY A CA 1
ATOM 1643 C C . GLY A 1 220 ? -13.727 -1.908 8.203 1 96.38 220 GLY A C 1
ATOM 1644 O O . GLY A 1 220 ? -13.18 -2.961 7.867 1 96.38 220 GLY A O 1
ATOM 1645 N N . ALA A 1 221 ? -13.406 -0.804 7.574 1 98 221 ALA A N 1
ATOM 1646 C CA . ALA A 1 221 ? -12.383 -0.729 6.535 1 98 221 ALA A CA 1
ATOM 1647 C C . ALA A 1 221 ? -10.992 -0.992 7.117 1 98 221 ALA A C 1
ATOM 1649 O O . ALA A 1 221 ? -10.781 -0.858 8.32 1 98 221 ALA A O 1
ATOM 1650 N N . ILE A 1 222 ? -10.133 -1.425 6.254 1 98.31 222 ILE A N 1
ATOM 1651 C CA . ILE A 1 222 ? -8.742 -1.709 6.617 1 98.31 222 ILE A CA 1
ATOM 1652 C C . ILE A 1 222 ? -7.809 -0.811 5.816 1 98.31 222 ILE A C 1
ATOM 1654 O O . ILE A 1 222 ? -8.055 -0.536 4.637 1 98.31 222 ILE A O 1
ATOM 1658 N N . GLY A 1 223 ? -6.773 -0.339 6.473 1 98.75 223 GLY A N 1
ATOM 1659 C CA . GLY A 1 223 ? -5.812 0.505 5.781 1 98.75 223 GLY A CA 1
ATOM 1660 C C . GLY A 1 223 ? -4.379 0.042 5.953 1 98.75 223 GLY A C 1
ATOM 1661 O O . GLY A 1 223 ? -4.023 -0.518 6.992 1 98.75 223 GLY A O 1
ATOM 1662 N N . THR A 1 224 ? -3.555 0.236 4.93 1 98.94 224 THR A N 1
ATOM 1663 C CA . THR A 1 224 ? -2.107 0.066 5.016 1 98.94 224 THR A CA 1
ATOM 1664 C C . THR A 1 224 ? -1.389 1.36 4.645 1 98.94 224 THR A C 1
ATOM 1666 O O . THR A 1 224 ? -1.8 2.062 3.719 1 98.94 224 THR A O 1
ATOM 1669 N N . PHE A 1 225 ? -0.337 1.67 5.395 1 98.88 225 PHE A N 1
ATOM 1670 C CA . PHE A 1 225 ? 0.541 2.799 5.113 1 98.88 225 PHE A CA 1
ATOM 1671 C C . PHE A 1 225 ? 2.004 2.387 5.219 1 98.88 225 PHE A C 1
ATOM 1673 O O . PHE A 1 225 ? 2.385 1.66 6.141 1 98.88 225 PHE A O 1
ATOM 1680 N N . ILE A 1 226 ? 2.809 2.797 4.27 1 98.88 226 ILE A N 1
ATOM 1681 C CA . ILE A 1 226 ? 4.246 2.549 4.312 1 98.88 226 ILE A CA 1
ATOM 1682 C C . ILE A 1 226 ? 5.004 3.842 4.023 1 98.88 226 ILE A C 1
ATOM 1684 O O . ILE A 1 226 ? 4.613 4.609 3.139 1 98.88 226 ILE A O 1
ATOM 1688 N N . LEU A 1 227 ? 6.016 4.121 4.789 1 98.56 227 LEU A N 1
ATOM 1689 C CA . LEU A 1 227 ? 6.727 5.387 4.652 1 98.56 227 LEU A CA 1
ATOM 1690 C C . LEU A 1 227 ? 8.227 5.199 4.875 1 98.56 227 LEU A C 1
ATOM 1692 O O . LEU A 1 227 ? 8.633 4.336 5.652 1 98.56 227 LEU A O 1
ATOM 1696 N N . SER A 1 228 ? 8.969 6.012 4.191 1 98.56 228 SER A N 1
ATOM 1697 C CA . SER A 1 228 ? 10.414 6.055 4.367 1 98.56 228 SER A CA 1
ATOM 1698 C C . SER A 1 228 ? 10.984 7.398 3.914 1 98.56 228 SER A C 1
ATOM 1700 O O . SER A 1 228 ? 10.516 7.977 2.934 1 98.56 228 SER A O 1
ATOM 1702 N N . ASP A 1 229 ? 11.945 7.879 4.633 1 97.38 229 ASP A N 1
ATOM 1703 C CA . ASP A 1 229 ? 12.695 9.039 4.156 1 97.38 229 ASP A CA 1
ATOM 1704 C C . ASP A 1 229 ? 14.055 8.633 3.6 1 97.38 229 ASP A C 1
ATOM 1706 O O . ASP A 1 229 ? 14.977 9.445 3.539 1 97.38 229 ASP A O 1
ATOM 1710 N N . SER A 1 230 ? 14.164 7.328 3.238 1 97.44 230 SER A N 1
ATOM 1711 C CA . SER A 1 230 ? 15.422 6.805 2.723 1 97.44 230 SER A CA 1
ATOM 1712 C C . SER A 1 230 ? 15.234 6.148 1.358 1 97.44 230 SER A C 1
ATOM 1714 O O . SER A 1 230 ? 16.141 5.48 0.854 1 97.44 230 SER A O 1
ATOM 1716 N N . ALA A 1 231 ? 14.109 6.312 0.761 1 98.06 231 ALA A N 1
ATOM 1717 C CA . ALA A 1 231 ? 13.797 5.672 -0.514 1 98.06 231 ALA A CA 1
ATOM 1718 C C . ALA A 1 231 ? 13.578 6.711 -1.61 1 98.06 231 ALA A C 1
ATOM 1720 O O . ALA A 1 231 ? 12.906 7.719 -1.395 1 98.06 231 ALA A O 1
ATOM 1721 N N . VAL A 1 232 ? 14.148 6.465 -2.768 1 97.81 232 VAL A N 1
ATOM 1722 C CA . VAL A 1 232 ? 13.891 7.305 -3.93 1 97.81 232 VAL A CA 1
ATOM 1723 C C . VAL A 1 232 ? 12.617 6.848 -4.633 1 97.81 232 VAL A C 1
ATOM 1725 O O . VAL A 1 232 ? 12.578 5.766 -5.219 1 97.81 232 VAL A O 1
ATOM 1728 N N . ALA A 1 233 ? 11.586 7.656 -4.582 1 97.75 233 ALA A N 1
ATOM 1729 C CA . ALA A 1 233 ? 10.289 7.27 -5.129 1 97.75 233 ALA A CA 1
ATOM 1730 C C . ALA A 1 233 ? 9.398 8.492 -5.34 1 97.75 233 ALA A C 1
ATOM 1732 O O . ALA A 1 233 ? 9.594 9.531 -4.703 1 97.75 233 ALA A O 1
ATOM 1733 N N . PRO A 1 234 ? 8.445 8.383 -6.227 1 96.81 234 PRO A N 1
ATOM 1734 C CA . PRO A 1 234 ? 7.527 9.5 -6.469 1 96.81 234 PRO A CA 1
ATOM 1735 C C . PRO A 1 234 ? 6.285 9.445 -5.582 1 96.81 234 PRO A C 1
ATOM 1737 O O . PRO A 1 234 ? 5.387 10.281 -5.719 1 96.81 234 PRO A O 1
ATOM 1740 N N . TRP A 1 235 ? 6.176 8.445 -4.727 1 97.44 235 TRP A N 1
ATOM 1741 C CA . TRP A 1 235 ? 4.93 8.18 -4.016 1 97.44 235 TRP A CA 1
ATOM 1742 C C . TRP A 1 235 ? 4.891 8.922 -2.686 1 97.44 235 TRP A C 1
ATOM 1744 O O . TRP A 1 235 ? 5.605 8.562 -1.746 1 97.44 235 TRP A O 1
ATOM 1754 N N . GLY A 1 236 ? 4.004 9.891 -2.578 1 96.56 236 GLY A N 1
ATOM 1755 C CA . GLY A 1 236 ? 3.822 10.664 -1.356 1 96.56 236 GLY A CA 1
ATOM 1756 C C . GLY A 1 236 ? 3.074 11.961 -1.575 1 96.56 236 GLY A C 1
ATOM 1757 O O . GLY A 1 236 ? 2.996 12.461 -2.701 1 96.56 236 GLY A O 1
ATOM 1758 N N . TRP A 1 237 ? 2.617 12.5 -0.523 1 95.69 237 TRP A N 1
ATOM 1759 C CA . TRP A 1 237 ? 1.79 13.703 -0.543 1 95.69 237 TRP A CA 1
ATOM 1760 C C . TRP A 1 237 ? 2.523 14.859 -1.217 1 95.69 237 TRP A C 1
ATOM 1762 O O . TRP A 1 237 ? 1.984 15.5 -2.121 1 95.69 237 TRP A O 1
ATOM 1772 N N . ASP A 1 238 ? 3.758 15.07 -0.828 1 92.69 238 ASP A N 1
ATOM 1773 C CA . ASP A 1 238 ? 4.5 16.266 -1.231 1 92.69 238 ASP A CA 1
ATOM 1774 C C . ASP A 1 238 ? 4.723 16.281 -2.742 1 92.69 238 ASP A C 1
ATOM 1776 O O . ASP A 1 238 ? 4.582 17.328 -3.379 1 92.69 238 ASP A O 1
ATOM 1780 N N . GLN A 1 239 ? 4.965 15.094 -3.266 1 91 239 GLN A N 1
ATOM 1781 C CA . GLN A 1 239 ? 5.266 15.008 -4.691 1 91 239 GLN A CA 1
ATOM 1782 C C . GLN A 1 239 ? 3.992 14.844 -5.516 1 91 239 GLN A C 1
ATOM 1784 O O . GLN A 1 239 ? 4.012 15 -6.738 1 91 239 GLN A O 1
ATOM 1789 N N . ALA A 1 240 ? 2.924 14.578 -4.82 1 93.62 240 ALA A N 1
ATOM 1790 C CA . ALA A 1 240 ? 1.661 14.375 -5.527 1 93.62 240 ALA A CA 1
ATOM 1791 C C . ALA A 1 240 ? 0.843 15.656 -5.582 1 93.62 240 ALA A C 1
ATOM 1793 O O . ALA A 1 240 ? -0.159 15.734 -6.297 1 93.62 240 ALA A O 1
ATOM 1794 N N . THR A 1 241 ? 1.33 16.594 -4.738 1 91.94 241 THR A N 1
ATOM 1795 C CA . THR A 1 241 ? 0.572 17.828 -4.641 1 91.94 241 THR A CA 1
ATOM 1796 C C . THR A 1 241 ? 1.46 19.031 -4.949 1 91.94 241 THR A C 1
ATOM 1798 O O . THR A 1 241 ? 2.684 18.906 -5.023 1 91.94 241 THR A O 1
ATOM 1801 N N . GLN A 1 242 ? 1.044 20.125 -5.258 1 86.19 242 GLN A N 1
ATOM 1802 C CA . GLN A 1 242 ? 1.76 21.391 -5.371 1 86.19 242 GLN A CA 1
ATOM 1803 C C . GLN A 1 242 ? 1.539 22.266 -4.141 1 86.19 242 GLN A C 1
ATOM 1805 O O . GLN A 1 242 ? 1.474 23.484 -4.242 1 86.19 242 GLN A O 1
ATOM 1810 N N . ASP A 1 243 ? 1.386 21.531 -3.119 1 89.88 243 ASP A N 1
ATOM 1811 C CA . ASP A 1 243 ? 1.093 22.203 -1.858 1 89.88 243 ASP A CA 1
ATOM 1812 C C . ASP A 1 243 ? 2.264 23.078 -1.418 1 89.88 243 ASP A C 1
ATOM 1814 O O . ASP A 1 243 ? 2.062 24.188 -0.909 1 89.88 243 ASP A O 1
ATOM 1818 N N . ASP A 1 244 ? 3.445 22.547 -1.501 1 87.88 244 ASP A N 1
ATOM 1819 C CA . ASP A 1 244 ? 4.711 23.25 -1.307 1 87.88 244 ASP A CA 1
ATOM 1820 C C . ASP A 1 244 ? 5.547 23.234 -2.582 1 87.88 244 ASP A C 1
ATOM 1822 O O . ASP A 1 244 ? 6.012 22.172 -3.016 1 87.88 244 ASP A O 1
ATOM 1826 N N . PRO A 1 245 ? 5.781 24.422 -3.152 1 87.88 245 PRO A N 1
ATOM 1827 C CA . PRO A 1 245 ? 6.445 24.484 -4.457 1 87.88 245 PRO A CA 1
ATOM 1828 C C . PRO A 1 245 ? 7.902 24.031 -4.398 1 87.88 245 PRO A C 1
ATOM 1830 O O . PRO A 1 245 ? 8.531 23.828 -5.438 1 87.88 245 PRO A O 1
ATOM 1833 N N . GLN A 1 246 ? 8.438 23.891 -3.244 1 88.06 246 GLN A N 1
ATOM 1834 C CA . GLN A 1 246 ? 9.82 23.438 -3.129 1 88.06 246 GLN A CA 1
ATOM 1835 C C . GLN A 1 246 ? 9.977 22 -3.592 1 88.06 246 GLN A C 1
ATOM 1837 O O . GLN A 1 246 ? 11.078 21.562 -3.957 1 88.06 246 GLN A O 1
ATOM 1842 N N . PHE A 1 247 ? 8.867 21.25 -3.51 1 91.5 247 PHE A N 1
ATOM 1843 C CA . PHE A 1 247 ? 8.922 19.844 -3.904 1 91.5 247 PHE A CA 1
ATOM 1844 C C . PHE A 1 247 ? 8.461 19.672 -5.348 1 91.5 247 PHE A C 1
ATOM 1846 O O . PHE A 1 247 ? 7.379 20.125 -5.723 1 91.5 247 PHE A O 1
ATOM 1853 N N . PRO A 1 248 ? 9.328 19.016 -6.164 1 91.38 248 PRO A N 1
ATOM 1854 C CA . PRO A 1 248 ? 8.875 18.734 -7.527 1 91.38 248 PRO A CA 1
ATOM 1855 C C . PRO A 1 248 ? 7.613 17.875 -7.57 1 91.38 248 PRO A C 1
ATOM 1857 O O . PRO A 1 248 ? 7.539 16.859 -6.883 1 91.38 248 PRO A O 1
ATOM 1860 N N . CYS A 1 249 ? 6.703 18.312 -8.344 1 90.69 249 CYS A N 1
ATOM 1861 C CA . CYS A 1 249 ? 5.406 17.641 -8.391 1 90.69 249 CYS A CA 1
ATOM 1862 C C . CYS A 1 249 ? 5.375 16.562 -9.469 1 90.69 249 CYS A C 1
ATOM 1864 O O . CYS A 1 249 ? 5.875 16.781 -10.57 1 90.69 249 CYS A O 1
ATOM 1866 N N . ASN A 1 250 ? 4.875 15.391 -9.133 1 90.75 250 ASN A N 1
ATOM 1867 C CA . ASN A 1 250 ? 4.453 14.344 -10.062 1 90.75 250 ASN A CA 1
ATOM 1868 C C . ASN A 1 250 ? 2.934 14.266 -10.164 1 90.75 250 ASN A C 1
ATOM 1870 O O . ASN A 1 250 ? 2.295 13.492 -9.453 1 90.75 250 ASN A O 1
ATOM 1874 N N . PRO A 1 251 ? 2.373 14.977 -11.055 1 85.31 251 PRO A N 1
ATOM 1875 C CA . PRO A 1 251 ? 0.926 15.211 -11.031 1 85.31 251 PRO A CA 1
ATOM 1876 C C . PRO A 1 251 ? 0.122 13.938 -11.32 1 85.31 251 PRO A C 1
ATOM 1878 O O . PRO A 1 251 ? -1.072 13.883 -11.016 1 85.31 251 PRO A O 1
ATOM 1881 N N . ASP A 1 252 ? 0.697 12.922 -11.883 1 89.81 252 ASP A N 1
ATOM 1882 C CA . ASP A 1 252 ? -0.083 11.766 -12.297 1 89.81 252 ASP A CA 1
ATOM 1883 C C . ASP A 1 252 ? 0.131 10.586 -11.344 1 89.81 252 ASP A C 1
ATOM 1885 O O . ASP A 1 252 ? -0.304 9.469 -11.625 1 89.81 252 ASP A O 1
ATOM 1889 N N . ILE A 1 253 ? 0.796 10.781 -10.336 1 94.19 253 ILE A N 1
ATOM 1890 C CA . ILE A 1 253 ? 1.116 9.703 -9.414 1 94.19 253 ILE A CA 1
ATOM 1891 C C . ILE A 1 253 ? 0.44 9.953 -8.07 1 94.19 253 ILE A C 1
ATOM 1893 O O . ILE A 1 253 ? 0.762 10.922 -7.379 1 94.19 253 ILE A O 1
ATOM 1897 N N . PRO A 1 254 ? -0.419 9.062 -7.695 1 96.19 254 PRO A N 1
ATOM 1898 C CA . PRO A 1 254 ? -1.146 9.281 -6.441 1 96.19 254 PRO A CA 1
ATOM 1899 C C . PRO A 1 254 ? -0.33 8.891 -5.211 1 96.19 254 PRO A C 1
ATOM 1901 O O . PRO A 1 254 ? 0.589 8.078 -5.309 1 96.19 254 PRO A O 1
ATOM 1904 N N . ALA A 1 255 ? -0.719 9.477 -4.059 1 97 255 ALA A N 1
ATOM 1905 C CA . ALA A 1 255 ? -0.167 9.109 -2.756 1 97 255 ALA A CA 1
ATOM 1906 C C . ALA A 1 255 ? -1.004 8.016 -2.096 1 97 255 ALA A C 1
ATOM 1908 O O . ALA A 1 255 ? -0.477 7.191 -1.348 1 97 255 ALA A O 1
ATOM 1909 N N . TRP A 1 256 ? -2.311 8.055 -2.359 1 98.38 256 TRP A N 1
ATOM 1910 C CA . TRP A 1 256 ? -3.238 7.121 -1.726 1 98.38 256 TRP A CA 1
ATOM 1911 C C . TRP A 1 256 ? -4.121 6.441 -2.766 1 98.38 256 TRP A C 1
ATOM 1913 O O . TRP A 1 256 ? -4.309 6.961 -3.869 1 98.38 256 TRP A O 1
ATOM 1923 N N . SER A 1 257 ? -4.586 5.285 -2.443 1 98.75 257 SER A N 1
ATOM 1924 C CA . SER A 1 257 ? -5.699 4.582 -3.078 1 98.75 257 SER A CA 1
ATOM 1925 C C . SER A 1 257 ? -6.824 4.32 -2.084 1 98.75 257 SER A C 1
ATOM 1927 O O . SER A 1 257 ? -6.598 3.75 -1.016 1 98.75 257 SER A O 1
ATOM 1929 N N . ILE A 1 258 ? -7.992 4.793 -2.379 1 98.88 258 ILE A N 1
ATOM 1930 C CA . ILE A 1 258 ? -9.164 4.637 -1.52 1 98.88 258 ILE A CA 1
ATOM 1931 C C . ILE A 1 258 ? -10.234 3.838 -2.25 1 98.88 258 ILE A C 1
ATOM 1933 O O . ILE A 1 258 ? -10.781 4.293 -3.26 1 98.88 258 ILE A O 1
ATOM 1937 N N . ALA A 1 259 ? -10.594 2.67 -1.702 1 98.81 259 ALA A N 1
ATOM 1938 C CA . ALA A 1 259 ? -11.469 1.777 -2.453 1 98.81 259 ALA A CA 1
ATOM 1939 C C . ALA A 1 259 ? -12.734 1.464 -1.662 1 98.81 259 ALA A C 1
ATOM 1941 O O . ALA A 1 259 ? -12.672 1.166 -0.467 1 98.81 259 ALA A O 1
ATOM 1942 N N . GLY A 1 260 ? -13.836 1.544 -2.336 1 98.56 260 GLY A N 1
ATOM 1943 C CA . GLY A 1 260 ? -15.125 1.165 -1.783 1 98.56 260 GLY A CA 1
ATOM 1944 C C . GLY A 1 260 ? -15.828 0.085 -2.588 1 98.56 260 GLY A C 1
ATOM 1945 O O . GLY A 1 260 ? -15.25 -0.473 -3.521 1 98.56 260 GLY A O 1
ATOM 1946 N N . THR A 1 261 ? -17.031 -0.271 -2.225 1 97.5 261 THR A N 1
ATOM 1947 C CA . THR A 1 261 ? -17.766 -1.398 -2.781 1 97.5 261 THR A CA 1
ATOM 1948 C C . THR A 1 261 ? -18.281 -1.069 -4.18 1 97.5 261 THR A C 1
ATOM 1950 O O . THR A 1 261 ? -18.609 -1.971 -4.953 1 97.5 261 THR A O 1
ATOM 1953 N N . THR A 1 262 ? -18.375 0.238 -4.539 1 97.12 262 THR A N 1
ATOM 1954 C CA . THR A 1 262 ? -18.969 0.559 -5.836 1 97.12 262 THR A CA 1
ATOM 1955 C C . THR A 1 262 ? -18.031 1.459 -6.641 1 97.12 262 THR A C 1
ATOM 1957 O O . THR A 1 262 ? -18.359 1.856 -7.762 1 97.12 262 THR A O 1
ATOM 1960 N N . GLY A 1 263 ? -16.891 1.76 -6.086 1 97.81 263 GLY A N 1
ATOM 1961 C CA . GLY A 1 263 ? -15.906 2.582 -6.77 1 97.81 263 GLY A CA 1
ATOM 1962 C C . GLY A 1 263 ? -14.672 2.85 -5.938 1 97.81 263 GLY A C 1
ATOM 1963 O O . GLY A 1 263 ? -14.57 2.393 -4.797 1 97.81 263 GLY A O 1
ATOM 1964 N N . SER A 1 264 ? -13.734 3.549 -6.527 1 98.5 264 SER A N 1
ATOM 1965 C CA . SER A 1 264 ? -12.492 3.898 -5.848 1 98.5 264 SER A CA 1
ATOM 1966 C C . SER A 1 264 ? -11.961 5.246 -6.32 1 98.5 264 SER A C 1
ATOM 1968 O O . SER A 1 264 ? -12.438 5.793 -7.316 1 98.5 264 SER A O 1
ATOM 1970 N N . LEU A 1 265 ? -11.023 5.785 -5.535 1 98.44 265 LEU A N 1
ATOM 1971 C CA . LEU A 1 265 ? -10.422 7.09 -5.793 1 98.44 265 LEU A CA 1
ATOM 1972 C C . LEU A 1 265 ? -8.914 7.043 -5.602 1 98.44 265 LEU A C 1
ATOM 1974 O O . LEU A 1 265 ? -8.422 6.457 -4.633 1 98.44 265 LEU A O 1
ATOM 1978 N N . THR A 1 266 ? -8.195 7.551 -6.656 1 98 266 THR A N 1
ATOM 1979 C CA . THR A 1 266 ? -6.828 7.949 -6.336 1 98 266 THR A CA 1
ATOM 1980 C C . THR A 1 266 ? -6.816 9.258 -5.551 1 98 266 THR A C 1
ATOM 1982 O O . THR A 1 266 ? -7.746 10.062 -5.656 1 98 266 THR A O 1
ATOM 1985 N N . PHE A 1 267 ? -5.863 9.445 -4.801 1 97.75 267 PHE A N 1
ATOM 1986 C CA . PHE A 1 267 ? -5.754 10.633 -3.957 1 97.75 267 PHE A CA 1
ATOM 1987 C C . PHE A 1 267 ? -4.309 11.094 -3.859 1 97.75 267 PHE A C 1
ATOM 1989 O O . PHE A 1 267 ? -3.406 10.289 -3.611 1 97.75 267 PHE A O 1
ATOM 1996 N N . PRO A 1 268 ? -4.086 12.438 -4.199 1 96.69 268 PRO A N 1
ATOM 1997 C CA . PRO A 1 268 ? -5.039 13.547 -4.258 1 96.69 268 PRO A CA 1
ATOM 1998 C C . PRO A 1 268 ? -5.48 13.875 -5.68 1 96.69 268 PRO A C 1
ATOM 2000 O O . PRO A 1 268 ? -6.094 14.922 -5.914 1 96.69 268 PRO A O 1
ATOM 2003 N N . GLN A 1 269 ? -5.266 13.008 -6.688 1 95.06 269 GLN A N 1
ATOM 2004 C CA . GLN A 1 269 ? -5.594 13.297 -8.078 1 95.06 269 GLN A CA 1
ATOM 2005 C C . GLN A 1 269 ? -7.098 13.203 -8.32 1 95.06 269 GLN A C 1
ATOM 2007 O O . GLN A 1 269 ? -7.609 13.75 -9.297 1 95.06 269 GLN A O 1
ATOM 2012 N N . LEU A 1 270 ? -7.762 12.352 -7.543 1 97.19 270 LEU A N 1
ATOM 2013 C CA . LEU A 1 270 ? -9.211 12.188 -7.551 1 97.19 270 LEU A CA 1
ATOM 2014 C C . LEU A 1 270 ? -9.68 11.586 -8.867 1 97.19 270 LEU A C 1
ATOM 2016 O O . LEU A 1 270 ? -10.664 12.039 -9.453 1 97.19 270 LEU A O 1
ATOM 2020 N N . ALA A 1 271 ? -8.867 10.703 -9.391 1 97.5 271 ALA A N 1
ATOM 2021 C CA . ALA A 1 271 ? -9.406 9.797 -10.406 1 97.5 271 ALA A CA 1
ATOM 2022 C C . ALA A 1 271 ? -10.375 8.797 -9.789 1 97.5 271 ALA A C 1
ATOM 2024 O O . ALA A 1 271 ? -10.016 8.062 -8.867 1 97.5 271 ALA A O 1
ATOM 2025 N N . ARG A 1 272 ? -11.555 8.844 -10.25 1 97.69 272 ARG A N 1
ATOM 2026 C CA . ARG A 1 272 ? -12.578 7.926 -9.758 1 97.69 272 ARG A CA 1
ATOM 2027 C C . ARG A 1 272 ? -12.773 6.758 -10.727 1 97.69 272 ARG A C 1
ATOM 2029 O O . ARG A 1 272 ? -12.984 6.961 -11.922 1 97.69 272 ARG A O 1
ATOM 2036 N N . PHE A 1 273 ? -12.711 5.535 -10.219 1 97.75 273 PHE A N 1
ATOM 2037 C CA . PHE A 1 273 ? -12.93 4.316 -10.992 1 97.75 273 PHE A CA 1
ATOM 2038 C C . PHE A 1 273 ? -14.242 3.65 -10.602 1 97.75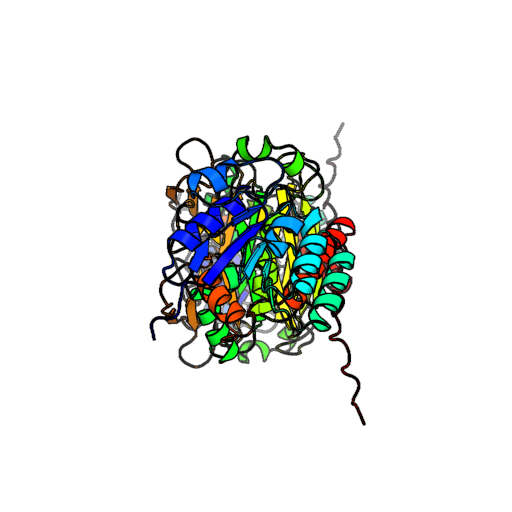 273 PHE A C 1
ATOM 2040 O O . PHE A 1 273 ? -14.57 3.562 -9.414 1 97.75 273 PHE A O 1
ATOM 2047 N N . TYR A 1 274 ? -14.969 3.191 -11.539 1 97 274 TYR A N 1
ATOM 2048 C CA . TYR A 1 274 ? -16.266 2.572 -11.273 1 97 274 TYR A CA 1
ATOM 2049 C C . TYR A 1 274 ? -16.719 1.737 -12.461 1 97 274 TYR A C 1
ATOM 2051 O O . TYR A 1 274 ? -16.219 1.898 -13.57 1 97 274 TYR A O 1
ATOM 2059 N N . HIS A 1 275 ? -17.547 0.747 -12.234 1 95.25 275 HIS A N 1
ATOM 2060 C CA . HIS A 1 275 ? -18.188 -0.006 -13.297 1 95.25 275 HIS A CA 1
ATOM 2061 C C . HIS A 1 275 ? -19.453 0.703 -13.789 1 95.25 275 HIS A C 1
ATOM 2063 O O . HIS A 1 275 ? -20.188 1.285 -12.984 1 95.25 275 HIS A O 1
ATOM 2069 N N . GLN A 1 276 ? -19.516 0.6 -15.172 1 91 276 GLN A N 1
ATOM 2070 C CA . GLN A 1 276 ? -20.797 1.029 -15.695 1 91 276 GLN A CA 1
ATOM 2071 C C . GLN A 1 276 ? -21.859 -0.054 -15.5 1 91 276 GLN A C 1
ATOM 2073 O O . GLN A 1 276 ? -21.734 -1.154 -16.047 1 91 276 GLN A O 1
ATOM 2078 N N . GLY A 1 277 ? -22.75 -0.056 -14.57 1 84.44 277 GLY A N 1
ATOM 2079 C CA . GLY A 1 277 ? -23.734 -1.088 -14.266 1 84.44 277 GLY A CA 1
ATOM 2080 C C . GLY A 1 277 ? -23.344 -1.954 -13.086 1 84.44 277 GLY A C 1
ATOM 2081 O O . GLY A 1 277 ? -22.844 -1.45 -12.078 1 84.44 277 GLY A O 1
ATOM 2082 N N . GLU A 1 278 ? -23.547 -3.324 -13.359 1 84 278 GLU A N 1
ATOM 2083 C CA . GLU A 1 278 ? -23.266 -4.246 -12.266 1 84 278 GLU A CA 1
ATOM 2084 C C . GLU A 1 278 ? -21.75 -4.398 -12.062 1 84 278 GLU A C 1
ATOM 2086 O O . GLU A 1 278 ? -21 -4.477 -13.031 1 84 278 GLU A O 1
ATOM 2091 N N . SER A 1 279 ? -21.375 -4.359 -10.82 1 84.56 279 SER A N 1
ATOM 2092 C CA . SER A 1 279 ? -19.969 -4.492 -10.477 1 84.56 279 SER A CA 1
ATOM 2093 C C . SER A 1 279 ? -19.484 -5.93 -10.641 1 84.56 279 SER A C 1
ATOM 2095 O O . SER A 1 279 ? -20.016 -6.84 -9.992 1 84.56 279 SER A O 1
ATOM 2097 N N . ASP A 1 280 ? -18.453 -6.02 -11.547 1 88.81 280 ASP A N 1
ATOM 2098 C CA . ASP A 1 280 ? -17.875 -7.316 -11.891 1 88.81 280 ASP A CA 1
ATOM 2099 C C . ASP A 1 280 ? -16.453 -7.16 -12.438 1 88.81 280 ASP A C 1
ATOM 2101 O O . ASP A 1 280 ? -16.219 -6.363 -13.344 1 88.81 280 ASP A O 1
ATOM 2105 N N . TRP A 1 281 ? -15.586 -7.973 -11.852 1 89.06 281 TRP A N 1
ATOM 2106 C CA . TRP A 1 281 ? -14.18 -7.832 -12.211 1 89.06 281 TRP A CA 1
ATOM 2107 C C . TRP A 1 281 ? -13.945 -8.211 -13.672 1 89.06 281 TRP A C 1
ATOM 2109 O O . TRP A 1 281 ? -12.891 -7.918 -14.234 1 89.06 281 TRP A O 1
ATOM 2119 N N . TYR A 1 282 ? -14.875 -8.742 -14.336 1 90.25 282 TYR A N 1
ATOM 2120 C CA . TYR A 1 282 ? -14.75 -9.07 -15.758 1 90.25 282 TYR A CA 1
ATOM 2121 C C . TYR A 1 282 ? -15.211 -7.902 -16.625 1 90.25 282 TYR A C 1
ATOM 2123 O O . TYR A 1 282 ? -15.086 -7.945 -17.844 1 90.25 282 TYR A O 1
ATOM 2131 N N . GLN A 1 283 ? -15.703 -6.887 -16 1 91.44 283 GLN A N 1
ATOM 2132 C CA . GLN A 1 283 ? -16.141 -5.699 -16.734 1 91.44 283 GLN A CA 1
ATOM 2133 C C . GLN A 1 283 ? -15.094 -4.598 -16.672 1 91.44 283 GLN A C 1
ATOM 2135 O O . GLN A 1 283 ? -14.406 -4.438 -15.656 1 91.44 283 GLN A O 1
ATOM 2140 N N . PRO A 1 284 ? -14.969 -3.838 -17.797 1 92.38 284 PRO A N 1
ATOM 2141 C CA . PRO A 1 284 ? -14.023 -2.725 -17.75 1 92.38 284 PRO A CA 1
ATOM 2142 C C . PRO A 1 284 ? -14.422 -1.642 -16.75 1 92.38 284 PRO A C 1
ATOM 2144 O O . PRO A 1 284 ? -15.617 -1.416 -16.531 1 92.38 284 PRO A O 1
ATOM 2147 N N . LEU A 1 285 ? -13.445 -1.032 -16.219 1 94.38 285 LEU A N 1
ATOM 2148 C CA . LEU A 1 285 ? -13.68 0.112 -15.352 1 94.38 285 LEU A CA 1
ATOM 2149 C C . LEU A 1 285 ? -13.703 1.41 -16.156 1 94.38 285 LEU A C 1
ATOM 2151 O O . LEU A 1 285 ? -12.922 1.589 -17.078 1 94.38 285 LEU A O 1
ATOM 2155 N N . SER A 1 286 ? -14.648 2.248 -15.773 1 95.75 286 SER A N 1
ATOM 2156 C CA . SER A 1 286 ? -14.609 3.637 -16.219 1 95.75 286 SER A CA 1
ATOM 2157 C C . SER A 1 286 ? -13.766 4.492 -15.281 1 95.75 286 SER A C 1
ATOM 2159 O O . SER A 1 286 ? -13.641 4.188 -14.094 1 95.75 286 SER A O 1
ATOM 2161 N N . ARG A 1 287 ? -13.133 5.488 -15.867 1 95.62 287 ARG A N 1
ATOM 2162 C CA . ARG A 1 287 ? -12.336 6.441 -15.094 1 95.62 287 ARG A CA 1
ATOM 2163 C C . ARG A 1 287 ? -12.781 7.875 -15.375 1 95.62 287 ARG A C 1
ATOM 2165 O O . ARG A 1 287 ? -12.953 8.266 -16.531 1 95.62 287 ARG A O 1
ATOM 2172 N N . ARG A 1 288 ? -13.031 8.617 -14.289 1 95.81 288 ARG A N 1
ATOM 2173 C CA . ARG A 1 288 ? -13.359 10.039 -14.367 1 95.81 288 ARG A CA 1
ATOM 2174 C C . ARG A 1 288 ? -12.586 10.844 -13.328 1 95.81 288 ARG A C 1
ATOM 2176 O O . ARG A 1 288 ? -12.43 10.406 -12.188 1 95.81 288 ARG A O 1
ATOM 2183 N N . TYR A 1 289 ? -12.031 11.969 -13.789 1 95.38 289 TYR A N 1
ATOM 2184 C CA . TYR A 1 289 ? -11.359 12.859 -12.852 1 95.38 289 TYR A CA 1
ATOM 2185 C C . TYR A 1 289 ? -12.32 13.883 -12.273 1 95.38 289 TYR A C 1
ATOM 2187 O O . TYR A 1 289 ? -13.086 14.508 -13.008 1 95.38 289 TYR A O 1
ATOM 2195 N N . GLU A 1 290 ? -12.18 13.992 -11 1 93.94 290 GLU A N 1
ATOM 2196 C CA . GLU A 1 290 ? -12.977 15.023 -10.336 1 93.94 290 GLU A CA 1
ATOM 2197 C C . GLU A 1 290 ? -12.203 16.328 -10.219 1 93.94 290 GLU A C 1
ATOM 2199 O O . GLU A 1 290 ? -11 16.328 -9.953 1 93.94 290 GLU A O 1
ATOM 2204 N N . SER A 1 291 ? -12.898 17.391 -10.414 1 92.56 291 SER A N 1
ATOM 2205 C CA . SER A 1 291 ? -12.25 18.703 -10.336 1 92.56 291 SER A CA 1
ATOM 2206 C C . SER A 1 291 ? -12.07 19.141 -8.891 1 92.56 291 SER A C 1
ATOM 2208 O O . SER A 1 291 ? -12.867 18.781 -8.023 1 92.56 291 SER A O 1
ATOM 2210 N N . THR A 1 292 ? -11.016 19.812 -8.664 1 92 292 THR A N 1
ATOM 2211 C CA . THR A 1 292 ? -10.742 20.406 -7.359 1 92 292 THR A CA 1
ATOM 2212 C C . THR A 1 292 ? -10.547 21.906 -7.48 1 92 292 THR A C 1
ATOM 2214 O O . THR A 1 292 ? -10.156 22.406 -8.539 1 92 292 THR A O 1
ATOM 2217 N N . ASP A 1 293 ? -10.883 22.641 -6.469 1 90.94 293 ASP A N 1
ATOM 2218 C CA . ASP A 1 293 ? -10.594 24.078 -6.426 1 90.94 293 ASP A CA 1
ATOM 2219 C C . ASP A 1 293 ? -9.086 24.328 -6.43 1 90.94 293 ASP A C 1
ATOM 2221 O O . ASP A 1 293 ? -8.305 23.438 -6.082 1 90.94 293 ASP A O 1
ATOM 2225 N N . ALA A 1 294 ? -8.812 25.5 -6.852 1 90.31 294 ALA A N 1
ATOM 2226 C CA . ALA A 1 294 ? -7.406 25.891 -6.797 1 90.31 294 ALA A CA 1
ATOM 2227 C C . ALA A 1 294 ? -6.984 26.234 -5.371 1 90.31 294 ALA A C 1
ATOM 2229 O O . ALA A 1 294 ? -7.824 26.547 -4.523 1 90.31 294 ALA A O 1
ATOM 2230 N N . GLY A 1 295 ? -5.648 26.125 -5.16 1 91.88 295 GLY A N 1
ATOM 2231 C CA . GLY A 1 295 ? -5.094 26.578 -3.889 1 91.88 295 GLY A CA 1
ATOM 2232 C C . GLY A 1 295 ? -4.238 25.516 -3.213 1 91.88 295 GLY A C 1
ATOM 2233 O O . GLY A 1 295 ? -4.25 24.344 -3.613 1 91.88 295 GLY A O 1
ATOM 2234 N N . ASP A 1 296 ? -3.525 25.984 -2.17 1 93.75 296 ASP A N 1
ATOM 2235 C CA . ASP A 1 296 ? -2.672 25.094 -1.381 1 93.75 296 ASP A CA 1
ATOM 2236 C C . ASP A 1 296 ? -3.119 25.062 0.078 1 93.75 296 ASP A C 1
ATOM 2238 O O . ASP A 1 296 ? -3.887 25.922 0.52 1 93.75 296 ASP A O 1
ATOM 2242 N N . SER A 1 297 ? -2.654 24.078 0.776 1 96.62 297 SER A N 1
ATOM 2243 C CA . SER A 1 297 ? -3.09 23.828 2.146 1 96.62 297 SER A CA 1
ATOM 2244 C C . SER A 1 297 ? -2.729 24.984 3.062 1 96.62 297 SER A C 1
ATOM 2246 O O . SER A 1 297 ? -3.5 25.344 3.957 1 96.62 297 SER A O 1
ATOM 2248 N N . TYR A 1 298 ? -1.589 25.609 2.848 1 95.81 298 TYR A N 1
ATOM 2249 C CA . TYR A 1 298 ? -1.075 26.609 3.781 1 95.81 298 TYR A CA 1
ATOM 2250 C C . TYR A 1 298 ? -1.847 27.922 3.66 1 95.81 298 TYR A C 1
ATOM 2252 O O . TYR A 1 298 ? -2.246 28.5 4.668 1 95.81 298 TYR A O 1
ATOM 2260 N N . THR A 1 299 ? -2.051 28.328 2.43 1 95.38 299 THR A N 1
ATOM 2261 C CA . THR A 1 299 ? -2.84 29.531 2.184 1 95.38 299 THR A CA 1
ATOM 2262 C C . THR A 1 299 ? -4.27 29.344 2.688 1 95.38 299 THR A C 1
ATOM 2264 O O . THR A 1 299 ? -4.805 30.219 3.373 1 95.38 299 THR A O 1
ATOM 2267 N N . ARG A 1 300 ? -4.766 28.25 2.428 1 97.12 300 ARG A N 1
ATOM 2268 C CA . ARG A 1 300 ? -6.148 27.984 2.822 1 97.12 300 ARG A CA 1
ATOM 2269 C C . ARG A 1 300 ? -6.266 27.828 4.332 1 97.12 300 ARG A C 1
ATOM 2271 O O . ARG A 1 300 ? -7.277 28.203 4.926 1 97.12 300 ARG A O 1
ATOM 2278 N N . GLN A 1 301 ? -5.297 27.25 4.941 1 98.25 301 GLN A N 1
ATOM 2279 C CA . GLN A 1 301 ? -5.273 27.172 6.398 1 98.25 301 GLN A CA 1
ATOM 2280 C C . GLN A 1 301 ? -5.273 28.562 7.02 1 98.25 301 GLN A C 1
ATOM 2282 O O . GLN A 1 301 ? -6.02 28.828 7.965 1 98.25 301 GLN A O 1
ATOM 2287 N N . LEU A 1 302 ? -4.465 29.469 6.465 1 98.19 302 LEU A N 1
ATOM 2288 C CA . LEU A 1 302 ? -4.406 30.844 6.984 1 98.19 302 LEU A CA 1
ATOM 2289 C C . LEU A 1 302 ? -5.746 31.547 6.801 1 98.19 302 LEU A C 1
ATOM 2291 O O . LEU A 1 302 ? -6.238 32.188 7.723 1 98.19 302 LEU A O 1
ATOM 2295 N N . GLN A 1 303 ? -6.309 31.391 5.617 1 97.94 303 GLN A N 1
ATOM 2296 C CA . GLN A 1 303 ? -7.609 31.984 5.352 1 97.94 303 GLN A CA 1
ATOM 2297 C C . GLN A 1 303 ? -8.672 31.453 6.316 1 97.94 303 GLN A C 1
ATOM 2299 O O . GLN A 1 303 ? -9.477 32.219 6.84 1 97.94 303 GLN A O 1
ATOM 2304 N N . HIS A 1 304 ? -8.617 30.188 6.512 1 98.44 304 HIS A N 1
ATOM 2305 C CA . HIS A 1 304 ? -9.531 29.578 7.465 1 98.44 304 HIS A CA 1
ATOM 2306 C C . HIS A 1 304 ? -9.281 30.094 8.875 1 98.44 304 HIS A C 1
ATOM 2308 O O . HIS A 1 304 ? -10.234 30.359 9.617 1 98.44 304 HIS A O 1
ATOM 2314 N N . PHE A 1 305 ? -8.055 30.266 9.219 1 98.69 305 PHE A N 1
ATOM 2315 C CA . PHE A 1 305 ? -7.723 30.781 10.539 1 98.69 305 PHE A CA 1
ATOM 2316 C C . PHE A 1 305 ? -8.258 32.188 10.727 1 98.69 305 PHE A C 1
ATOM 2318 O O . PHE A 1 305 ? -8.773 32.531 11.789 1 98.69 305 PHE A O 1
ATOM 2325 N N . ILE A 1 306 ? -8.117 33 9.758 1 98.31 306 ILE A N 1
ATOM 2326 C CA . ILE A 1 306 ? -8.656 34.344 9.805 1 98.31 306 ILE A CA 1
ATOM 2327 C C . ILE A 1 306 ? -10.156 34.312 10.086 1 98.31 306 ILE A C 1
ATOM 2329 O O . ILE A 1 306 ? -10.656 35 10.977 1 98.31 306 ILE A O 1
ATOM 2333 N N . ALA A 1 307 ? -10.789 33.438 9.383 1 98.31 307 ALA A N 1
ATOM 2334 C CA . ALA A 1 307 ? -12.227 33.281 9.57 1 98.31 307 ALA A CA 1
ATOM 2335 C C . ALA A 1 307 ? -12.547 32.781 10.977 1 98.31 307 ALA A C 1
ATOM 2337 O O . ALA A 1 307 ? -13.492 33.281 11.609 1 98.31 307 ALA A O 1
ATOM 2338 N N . VAL A 1 308 ? -11.781 31.859 11.461 1 98.25 308 VAL A N 1
ATOM 2339 C CA . VAL A 1 308 ? -11.969 31.281 12.797 1 98.25 308 VAL A CA 1
ATOM 2340 C C . VAL A 1 308 ? -11.742 32.375 13.852 1 98.25 308 VAL A C 1
ATOM 2342 O O . VAL A 1 308 ? -12.547 32.531 14.766 1 98.25 308 VAL A O 1
ATOM 2345 N N . ALA A 1 309 ? -10.695 33.125 13.703 1 97.88 309 ALA A N 1
ATOM 2346 C CA . ALA A 1 309 ? -10.328 34.156 14.656 1 97.88 309 ALA A CA 1
ATOM 2347 C C . ALA A 1 309 ? -11.398 35.25 14.711 1 97.88 309 ALA A C 1
ATOM 2349 O O . ALA A 1 309 ? -11.625 35.844 15.766 1 97.88 309 ALA A O 1
ATOM 2350 N N . ARG A 1 310 ? -12.102 35.469 13.625 1 96.81 310 ARG A N 1
ATOM 2351 C CA . ARG A 1 310 ? -13.133 36.5 13.539 1 96.81 310 ARG A CA 1
ATOM 2352 C C . ARG A 1 310 ? -14.477 35.969 14.008 1 96.81 310 ARG A C 1
ATOM 2354 O O . ARG A 1 310 ? -15.461 36.719 14.062 1 96.81 310 ARG A O 1
ATOM 2361 N N . GLY A 1 311 ? -14.539 34.719 14.234 1 96.31 311 GLY A N 1
ATOM 2362 C CA . GLY A 1 311 ? -15.781 34.125 14.695 1 96.31 311 GLY A CA 1
ATOM 2363 C C . GLY A 1 311 ? -16.703 33.688 13.562 1 96.31 311 GLY A C 1
ATOM 2364 O O . GLY A 1 311 ? -17.859 33.375 13.789 1 96.31 311 GLY A O 1
ATOM 2365 N N . ASP A 1 312 ? -16.156 33.625 12.328 1 97.06 312 ASP A N 1
ATOM 2366 C CA . ASP A 1 312 ? -16.969 33.375 11.148 1 97.06 312 ASP A CA 1
ATOM 2367 C C . ASP A 1 312 ? -17 31.875 10.828 1 97.06 312 ASP A C 1
ATOM 2369 O O . ASP A 1 312 ? -17.797 31.422 10.008 1 97.06 312 ASP A O 1
ATOM 2373 N N . ALA A 1 313 ? -16.141 31.109 11.422 1 97.88 313 ALA A N 1
ATOM 2374 C CA . ALA A 1 313 ? -16.047 29.688 11.156 1 97.88 313 ALA A CA 1
ATOM 2375 C C . ALA A 1 313 ? -15.555 28.922 12.391 1 97.88 313 ALA A C 1
ATOM 2377 O O . ALA A 1 313 ? -14.875 29.5 13.25 1 97.88 313 ALA A O 1
ATOM 2378 N N . ALA A 1 314 ? -15.969 27.719 12.547 1 97.62 314 ALA A N 1
ATOM 2379 C CA . ALA A 1 314 ? -15.391 26.828 13.547 1 97.62 314 ALA A CA 1
ATOM 2380 C C . ALA A 1 314 ? -14.055 26.25 13.07 1 97.62 314 ALA A C 1
ATOM 2382 O O . ALA A 1 314 ? -13.836 26.094 11.867 1 97.62 314 ALA A O 1
ATOM 2383 N N . PRO A 1 315 ? -13.148 25.969 13.992 1 98.44 315 PRO A N 1
ATOM 2384 C CA . PRO A 1 315 ? -11.891 25.344 13.57 1 98.44 315 PRO A CA 1
ATOM 2385 C C . PRO A 1 315 ? -12.102 24.016 12.852 1 98.44 315 PRO A C 1
ATOM 2387 O O . PRO A 1 315 ? -12.789 23.141 13.375 1 98.44 315 PRO A O 1
ATOM 2390 N N . LEU A 1 316 ? -11.484 23.891 11.703 1 98.44 316 LEU A N 1
ATOM 2391 C CA . LEU A 1 316 ? -11.555 22.641 10.945 1 98.44 316 LEU A CA 1
ATOM 2392 C C . LEU A 1 316 ? -10.828 21.516 11.68 1 98.44 316 LEU A C 1
ATOM 2394 O O . LEU A 1 316 ? -11.234 20.359 11.609 1 98.44 316 LEU A O 1
ATOM 2398 N N . VAL A 1 317 ? -9.742 21.875 12.281 1 98.5 317 VAL A N 1
ATOM 2399 C CA . VAL A 1 317 ? -8.961 20.953 13.102 1 98.5 317 VAL A CA 1
ATOM 2400 C C . VAL A 1 317 ? -8.93 21.453 14.547 1 98.5 317 VAL A C 1
ATOM 2402 O O . VAL A 1 317 ? -8.242 22.438 14.867 1 98.5 317 VAL A O 1
ATOM 2405 N N . THR A 1 318 ? -9.562 20.766 15.383 1 97.81 318 THR A N 1
ATOM 2406 C CA . THR A 1 318 ? -9.594 21.141 16.797 1 97.81 318 THR A CA 1
ATOM 2407 C C . THR A 1 318 ? -8.414 20.531 17.531 1 97.81 318 THR A C 1
ATOM 2409 O O . THR A 1 318 ? -7.727 19.656 17.016 1 97.81 318 THR A O 1
ATOM 2412 N N . VAL A 1 319 ? -8.203 21.031 18.688 1 97.75 319 VAL A N 1
ATOM 2413 C CA . VAL A 1 319 ? -7.184 20.469 19.547 1 97.75 319 VAL A CA 1
ATOM 2414 C C . VAL A 1 319 ? -7.52 19.016 19.859 1 97.75 319 VAL A C 1
ATOM 2416 O O . VAL A 1 319 ? -6.633 18.156 19.906 1 97.75 319 VAL A O 1
ATOM 2419 N N . GLU A 1 320 ? -8.781 18.75 20.016 1 96.19 320 GLU A N 1
ATOM 2420 C CA . GLU A 1 320 ? -9.234 17.375 20.266 1 96.19 320 GLU A CA 1
ATOM 2421 C C . GLU A 1 320 ? -8.914 16.469 19.078 1 96.19 320 GLU A C 1
ATOM 2423 O O . GLU A 1 320 ? -8.445 15.344 19.266 1 96.19 320 GLU A O 1
ATOM 2428 N N . ASP A 1 321 ? -9.18 16.938 17.875 1 95.75 321 ASP A N 1
ATOM 2429 C CA . ASP A 1 321 ? -8.844 16.203 16.672 1 95.75 321 ASP A CA 1
ATOM 2430 C C . ASP A 1 321 ? -7.359 15.859 16.625 1 95.75 321 ASP A C 1
ATOM 2432 O O . ASP A 1 321 ? -6.984 14.719 16.344 1 95.75 321 ASP A O 1
ATOM 2436 N N . ALA A 1 322 ? -6.605 16.859 16.844 1 97.25 322 ALA A N 1
ATOM 2437 C CA . ALA A 1 322 ? -5.156 16.703 16.75 1 97.25 322 ALA A CA 1
ATOM 2438 C C . ALA A 1 322 ? -4.633 15.766 17.844 1 97.25 322 ALA A C 1
ATOM 2440 O O . ALA A 1 322 ? -3.703 14.992 17.609 1 97.25 322 ALA A O 1
ATOM 2441 N N . ALA A 1 323 ? -5.203 15.867 19.031 1 96.69 323 ALA A N 1
ATOM 2442 C CA . ALA A 1 323 ? -4.828 14.969 20.109 1 96.69 323 ALA A CA 1
ATOM 2443 C C . ALA A 1 323 ? -5.129 13.516 19.75 1 96.69 323 ALA A C 1
ATOM 2445 O O . ALA A 1 323 ? -4.34 12.617 20.062 1 96.69 323 ALA A O 1
ATOM 2446 N N . ALA A 1 324 ? -6.254 13.281 19.156 1 96.94 324 ALA A N 1
ATOM 2447 C CA . ALA A 1 324 ? -6.625 11.938 18.719 1 96.94 324 ALA A CA 1
ATOM 2448 C C . ALA A 1 324 ? -5.621 11.391 17.719 1 96.94 324 ALA A C 1
ATOM 2450 O O . ALA A 1 324 ? -5.219 10.227 17.797 1 96.94 324 ALA A O 1
ATOM 2451 N N . SER A 1 325 ? -5.199 12.211 16.781 1 96.81 325 SER A N 1
ATOM 2452 C CA . SER A 1 325 ? -4.207 11.789 15.789 1 96.81 325 SER A CA 1
ATOM 2453 C C . SER A 1 325 ? -2.871 11.477 16.453 1 96.81 325 SER A C 1
ATOM 2455 O O . SER A 1 325 ? -2.205 10.5 16.078 1 96.81 325 SER A O 1
ATOM 2457 N N . LEU A 1 326 ? -2.516 12.289 17.406 1 96.12 326 LEU A N 1
ATOM 2458 C CA . LEU A 1 326 ? -1.28 12.039 18.141 1 96.12 326 LEU A CA 1
ATOM 2459 C C . LEU A 1 326 ? -1.356 10.719 18.906 1 96.12 326 LEU A C 1
ATOM 2461 O O . LEU A 1 326 ? -0.378 9.969 18.953 1 96.12 326 LEU A O 1
ATOM 2465 N N . THR A 1 327 ? -2.516 10.461 19.469 1 96.69 327 THR A N 1
ATOM 2466 C CA . THR A 1 327 ? -2.723 9.203 20.172 1 96.69 327 THR A CA 1
ATOM 2467 C C . THR A 1 327 ? -2.523 8.016 19.234 1 96.69 327 THR A C 1
ATOM 2469 O O . THR A 1 327 ? -1.892 7.023 19.594 1 96.69 327 THR A O 1
ATOM 2472 N N . VAL A 1 328 ? -3.006 8.07 18.031 1 97.44 328 VAL A N 1
ATOM 2473 C CA . VAL A 1 328 ? -2.844 7 17.062 1 97.44 328 VAL A CA 1
ATOM 2474 C C . VAL A 1 328 ? -1.358 6.77 16.781 1 97.44 328 VAL A C 1
ATOM 2476 O O . VAL A 1 328 ? -0.905 5.629 16.703 1 97.44 328 VAL A O 1
ATOM 2479 N N . ILE A 1 329 ? -0.608 7.832 16.688 1 96.75 329 ILE A N 1
ATOM 2480 C CA . ILE A 1 329 ? 0.82 7.727 16.406 1 96.75 329 ILE A CA 1
ATOM 2481 C C . ILE A 1 329 ? 1.53 7.07 17.594 1 96.75 329 ILE A C 1
ATOM 2483 O O . ILE A 1 329 ? 2.395 6.211 17.406 1 96.75 329 ILE A O 1
ATOM 2487 N N . GLU A 1 330 ? 1.16 7.504 18.766 1 96.19 330 GLU A N 1
ATOM 2488 C CA . GLU A 1 330 ? 1.759 6.887 19.953 1 96.19 330 GLU A CA 1
ATOM 2489 C C . GLU A 1 330 ? 1.474 5.391 20 1 96.19 330 GLU A C 1
ATOM 2491 O O . GLU A 1 330 ? 2.361 4.594 20.312 1 96.19 330 GLU A O 1
ATOM 2496 N N . VAL A 1 331 ? 0.271 5.035 19.703 1 97.56 331 VAL A N 1
ATOM 2497 C CA . VAL A 1 331 ? -0.115 3.629 19.688 1 97.56 331 VAL A CA 1
ATOM 2498 C C . VAL A 1 331 ? 0.664 2.896 18.594 1 97.56 331 VAL A C 1
ATOM 2500 O O . VAL A 1 331 ? 1.123 1.771 18.797 1 97.56 331 VAL A O 1
ATOM 2503 N N . ALA A 1 332 ? 0.862 3.486 17.453 1 97.94 332 ALA A N 1
ATOM 2504 C CA . ALA A 1 332 ? 1.632 2.887 16.359 1 97.94 332 ALA A CA 1
ATOM 2505 C C . ALA A 1 332 ? 3.076 2.633 16.781 1 97.94 332 ALA A C 1
ATOM 2507 O O . ALA A 1 332 ? 3.639 1.575 16.5 1 97.94 332 ALA A O 1
ATOM 2508 N N . GLN A 1 333 ? 3.65 3.625 17.469 1 96.88 333 GLN A N 1
ATOM 2509 C CA . GLN A 1 333 ? 5.02 3.473 17.938 1 96.88 333 GLN A CA 1
ATOM 2510 C C . GLN A 1 333 ? 5.129 2.328 18.938 1 96.88 333 GLN A C 1
ATOM 2512 O O . GLN A 1 333 ? 6.066 1.533 18.891 1 96.88 333 GLN A O 1
ATOM 2517 N N . ARG A 1 334 ? 4.168 2.256 19.844 1 97.25 334 ARG A N 1
ATOM 2518 C CA . ARG A 1 334 ? 4.145 1.166 20.812 1 97.25 334 ARG A CA 1
ATOM 2519 C C . ARG A 1 334 ? 3.947 -0.178 20.109 1 97.25 334 ARG A C 1
ATOM 2521 O O . ARG A 1 334 ? 4.586 -1.169 20.484 1 97.25 334 ARG A O 1
ATOM 2528 N N . ALA A 1 335 ? 3.064 -0.196 19.141 1 98.56 335 ALA A N 1
ATOM 2529 C CA . ALA A 1 335 ? 2.811 -1.42 18.391 1 98.56 335 ALA A CA 1
ATOM 2530 C C . ALA A 1 335 ? 4.066 -1.888 17.656 1 98.56 335 ALA A C 1
ATOM 2532 O O . ALA A 1 335 ? 4.344 -3.088 17.594 1 98.56 335 ALA A O 1
ATOM 2533 N N . ALA A 1 336 ? 4.797 -0.983 17.109 1 97.88 336 ALA A N 1
ATOM 2534 C CA . ALA A 1 336 ? 6.035 -1.317 16.406 1 97.88 336 ALA A CA 1
ATOM 2535 C C . ALA A 1 336 ? 7.043 -1.957 17.359 1 97.88 336 ALA A C 1
ATOM 2537 O O . ALA A 1 336 ? 7.809 -2.84 16.969 1 97.88 336 ALA A O 1
ATOM 2538 N N . LYS A 1 337 ? 7.039 -1.514 18.547 1 96.56 337 LYS A N 1
ATOM 2539 C CA . LYS A 1 337 ? 7.98 -2.02 19.547 1 96.56 337 LYS A CA 1
ATOM 2540 C C . LYS A 1 337 ? 7.562 -3.4 20.047 1 96.56 337 LYS A C 1
ATOM 2542 O O . LYS A 1 337 ? 8.391 -4.305 20.156 1 96.56 337 LYS A O 1
ATOM 2547 N N . CYS A 1 338 ? 6.246 -3.594 20.219 1 97.5 338 CYS A N 1
ATOM 2548 C CA . CYS A 1 338 ? 5.832 -4.824 20.875 1 97.5 338 CYS A CA 1
ATOM 2549 C C . CYS A 1 338 ? 5.445 -5.891 19.859 1 97.5 338 CYS A C 1
ATOM 2551 O O . CYS A 1 338 ? 5.367 -7.074 20.188 1 97.5 338 CYS A O 1
ATOM 2553 N N . GLY A 1 339 ? 5.109 -5.512 18.703 1 97.38 339 GLY A N 1
ATOM 2554 C CA . GLY A 1 339 ? 4.777 -6.453 17.641 1 97.38 339 GLY A CA 1
ATOM 2555 C C . GLY A 1 339 ? 3.357 -6.977 17.734 1 97.38 339 GLY A C 1
ATOM 2556 O O . GLY A 1 339 ? 3.025 -7.996 17.125 1 97.38 339 GLY A O 1
ATOM 2557 N N . HIS A 1 340 ? 2.514 -6.312 18.484 1 97.38 340 HIS A N 1
ATOM 2558 C CA . HIS A 1 340 ? 1.137 -6.75 18.688 1 97.38 340 HIS A CA 1
ATOM 2559 C C . HIS A 1 340 ? 0.151 -5.746 18.094 1 97.38 340 HIS A C 1
ATOM 2561 O O . HIS A 1 340 ? 0.473 -4.562 17.969 1 97.38 340 HIS A O 1
ATOM 2567 N N . ARG A 1 341 ? -0.967 -6.277 17.75 1 98.44 341 ARG A N 1
ATOM 2568 C CA . ARG A 1 341 ? -2.08 -5.383 17.453 1 98.44 341 ARG A CA 1
ATOM 2569 C C . ARG A 1 341 ? -2.555 -4.668 18.703 1 98.44 341 ARG A C 1
ATOM 2571 O O . ARG A 1 341 ? -2.828 -5.305 19.734 1 98.44 341 ARG A O 1
ATOM 2578 N N . LEU A 1 342 ? -2.662 -3.352 18.641 1 98.69 342 LEU A N 1
ATOM 2579 C CA . LEU A 1 342 ? -3.105 -2.58 19.797 1 98.69 342 LEU A CA 1
ATOM 2580 C C . LEU A 1 342 ? -4.395 -1.826 19.5 1 98.69 342 LEU A C 1
ATOM 2582 O O . LEU A 1 342 ? -4.586 -1.354 18.375 1 98.69 342 LEU A O 1
ATOM 2586 N N . ASP A 1 343 ? -5.23 -1.666 20.469 1 98.25 343 ASP A N 1
ATOM 2587 C CA . ASP A 1 343 ? -6.422 -0.827 20.375 1 98.25 343 ASP A CA 1
ATOM 2588 C C . ASP A 1 343 ? -6.078 0.644 20.594 1 98.25 343 ASP A C 1
ATOM 2590 O O . ASP A 1 343 ? -5.215 0.968 21.422 1 98.25 343 ASP A O 1
ATOM 2594 N N . VAL A 1 344 ? -6.754 1.428 19.828 1 97.5 344 VAL A N 1
ATOM 2595 C CA . VAL A 1 344 ? -6.613 2.867 20.031 1 97.5 344 VAL A CA 1
ATOM 2596 C C . VAL A 1 344 ? -7.688 3.359 21 1 97.5 344 VAL A C 1
ATOM 2598 O O . VAL A 1 344 ? -8.883 3.193 20.75 1 97.5 344 VAL A O 1
ATOM 2601 N N . PRO A 1 345 ? -7.289 3.887 22.094 1 91.5 345 PRO A N 1
ATOM 2602 C CA . PRO A 1 345 ? -8.297 4.375 23.031 1 91.5 345 PRO A CA 1
ATOM 2603 C C . PRO A 1 345 ? -9.148 5.504 22.453 1 91.5 345 PRO A C 1
ATOM 2605 O O . PRO A 1 345 ? -8.641 6.332 21.688 1 91.5 345 PRO A O 1
ATOM 2608 N N . MET A 1 346 ? -10.508 5.344 22.609 1 76.62 346 MET A N 1
ATOM 2609 C CA . MET A 1 346 ? -11.391 6.426 22.172 1 76.62 346 MET A CA 1
ATOM 2610 C C . MET A 1 346 ? -11.211 7.664 23.031 1 76.62 346 MET A C 1
ATOM 2612 O O . MET A 1 346 ? -11.125 7.562 24.266 1 76.62 346 MET A O 1
ATOM 2616 N N . VAL A 1 347 ? -10.734 8.695 22.5 1 61 347 VAL A N 1
ATOM 2617 C CA . VAL A 1 347 ? -10.633 9.938 23.266 1 61 347 VAL A CA 1
ATOM 2618 C C . VAL A 1 347 ? -12.031 10.445 23.609 1 61 347 VAL A C 1
ATOM 2620 O O . VAL A 1 347 ? -12.852 10.68 22.719 1 61 347 VAL A O 1
ATOM 2623 N N . SER A 1 348 ? -12.75 9.852 24.625 1 51.69 348 SER A N 1
ATOM 2624 C CA . SER A 1 348 ? -14.094 10.211 25.062 1 51.69 348 SER A CA 1
ATOM 2625 C C . SER A 1 348 ? -14.289 11.727 25.062 1 51.69 348 SER A C 1
ATOM 2627 O O . SER A 1 348 ? -13.414 12.469 25.5 1 51.69 348 SER A O 1
ATOM 2629 N N . ALA A 1 349 ? -15.18 12.258 24.203 1 46.69 349 ALA A N 1
ATOM 2630 C CA . ALA A 1 349 ? -15.742 13.578 24.469 1 46.69 349 ALA A CA 1
ATOM 2631 C C . ALA A 1 349 ? -16.172 13.703 25.938 1 46.69 349 ALA A C 1
ATOM 2633 O O . ALA A 1 349 ? -16.656 12.734 26.531 1 46.69 349 ALA A O 1
ATOM 2634 N N . PRO A 1 350 ? -15.781 14.727 26.609 1 41.03 350 PRO A N 1
ATOM 2635 C CA . PRO A 1 350 ? -16.391 14.906 27.938 1 41.03 350 PRO A CA 1
ATOM 2636 C C . PRO A 1 350 ? -17.906 14.875 27.891 1 41.03 350 PRO A C 1
ATOM 2638 O O . PRO A 1 350 ? -18.516 15.273 26.891 1 41.03 350 PRO A O 1
ATOM 2641 N N . THR A 1 351 ? -18.562 13.883 28.594 1 38.22 351 THR A N 1
ATOM 2642 C CA . THR A 1 351 ? -20.016 13.875 28.812 1 38.22 351 THR A CA 1
ATOM 2643 C C . THR A 1 351 ? -20.5 15.25 29.266 1 38.22 351 THR A C 1
ATOM 2645 O O . THR A 1 351 ? -19.984 15.805 30.25 1 38.22 351 THR A O 1
ATOM 2648 N N . GLY A 1 352 ? -20.938 16.109 28.453 1 29.22 352 GLY A N 1
ATOM 2649 C CA . GLY A 1 352 ? -21.688 17.266 28.938 1 29.22 352 GLY A CA 1
ATOM 2650 C C . GLY A 1 352 ? -22.703 16.906 30.016 1 29.22 352 GLY A C 1
ATOM 2651 O O . GLY A 1 352 ? -23.359 15.875 29.938 1 29.22 352 GLY A O 1
ATOM 2652 N N . LYS A 1 353 ? -22.672 17.547 31.297 1 37.75 353 LYS A N 1
ATOM 2653 C CA . LYS A 1 353 ? -23.656 17.547 32.375 1 37.75 353 LYS A CA 1
ATOM 2654 C C . LYS A 1 353 ? -25.016 18 31.875 1 37.75 353 LYS A C 1
ATOM 2656 O O . LYS A 1 353 ? -25.156 19.062 31.281 1 37.75 353 LYS A O 1
ATOM 2661 N N . THR A 1 354 ? -25.859 16.984 31.469 1 31.55 354 THR A N 1
ATOM 2662 C CA . THR A 1 354 ? -27.266 17.344 31.422 1 31.55 354 THR A CA 1
ATOM 2663 C C . THR A 1 354 ? -27.625 18.312 32.562 1 31.55 354 THR A C 1
ATOM 2665 O O . THR A 1 354 ? -27.516 17.953 33.75 1 31.55 354 THR A O 1
ATOM 2668 N N . THR A 1 355 ? -27.25 19.562 32.5 1 27.5 355 THR A N 1
ATOM 2669 C CA . THR A 1 355 ? -27.953 20.516 33.375 1 27.5 355 THR A CA 1
ATOM 2670 C C . THR A 1 355 ? -29.453 20.234 33.344 1 27.5 355 THR A C 1
ATOM 2672 O O . THR A 1 355 ? -30.094 20.297 32.312 1 27.5 355 THR A O 1
ATOM 2675 N N . GLU A 1 356 ? -29.938 19.453 34.438 1 24.41 356 GLU A N 1
ATOM 2676 C CA . GLU A 1 356 ? -31.281 19.781 34.906 1 24.41 356 GLU A CA 1
ATOM 2677 C C . GLU A 1 356 ? -31.375 21.234 35.375 1 24.41 356 GLU A C 1
ATOM 2679 O O . GLU A 1 356 ? -30.5 21.703 36.094 1 24.41 356 GLU A O 1
ATOM 2684 N N . MET B 1 1 ? 16.531 -30.141 -35.875 1 38.22 1 MET B N 1
ATOM 2685 C CA . MET B 1 1 ? 15.602 -31.266 -35.844 1 38.22 1 MET B CA 1
ATOM 2686 C C . MET B 1 1 ? 14.312 -30.875 -35.125 1 38.22 1 MET B C 1
ATOM 2688 O O . MET B 1 1 ? 14.352 -30.344 -34 1 38.22 1 MET B O 1
ATOM 2692 N N . VAL B 1 2 ? 13.375 -30.438 -35.844 1 49.56 2 VAL B N 1
ATOM 2693 C CA . VAL B 1 2 ? 12.102 -29.969 -35.312 1 49.56 2 VAL B CA 1
ATOM 2694 C C . VAL B 1 2 ? 11.578 -30.984 -34.281 1 49.56 2 VAL B C 1
ATOM 2696 O O . VAL B 1 2 ? 11.227 -32.094 -34.625 1 49.56 2 VAL B O 1
ATOM 2699 N N . GLY B 1 3 ? 12.055 -31.062 -33.062 1 64.62 3 GLY B N 1
ATOM 2700 C CA . GLY B 1 3 ? 11.797 -32.094 -32.062 1 64.62 3 GLY B CA 1
ATOM 2701 C C . GLY B 1 3 ? 10.32 -32.406 -31.906 1 64.62 3 GLY B C 1
ATOM 2702 O O . GLY B 1 3 ? 9.461 -31.641 -32.344 1 64.62 3 GLY B O 1
ATOM 2703 N N . HIS B 1 4 ? 9.906 -33.688 -31.688 1 88.81 4 HIS B N 1
ATOM 2704 C CA . HIS B 1 4 ? 8.547 -34.188 -31.531 1 88.81 4 HIS B CA 1
ATOM 2705 C C . HIS B 1 4 ? 7.812 -33.469 -30.422 1 88.81 4 HIS B C 1
ATOM 2707 O O . HIS B 1 4 ? 8.438 -32.969 -29.484 1 88.81 4 HIS B O 1
ATOM 2713 N N . ALA B 1 5 ? 6.547 -33.219 -30.719 1 96.38 5 ALA B N 1
ATOM 2714 C CA . ALA B 1 5 ? 5.699 -32.562 -29.719 1 96.38 5 ALA B CA 1
ATOM 2715 C C . ALA B 1 5 ? 5.664 -33.406 -28.422 1 96.38 5 ALA B C 1
ATOM 2717 O O . ALA B 1 5 ? 5.484 -34.625 -28.469 1 96.38 5 ALA B O 1
ATOM 2718 N N . LEU B 1 6 ? 6.008 -32.75 -27.359 1 98.12 6 LEU B N 1
ATOM 2719 C CA . LEU B 1 6 ? 5.938 -33.406 -26.078 1 98.12 6 LEU B CA 1
ATOM 2720 C C . LEU B 1 6 ? 4.535 -33.969 -25.812 1 98.12 6 LEU B C 1
ATOM 2722 O O . LEU B 1 6 ? 3.553 -33.219 -25.938 1 98.12 6 LEU B O 1
ATOM 2726 N N . ARG B 1 7 ? 4.395 -35.188 -25.5 1 98.44 7 ARG B N 1
ATOM 2727 C CA . ARG B 1 7 ? 3.111 -35.812 -25.219 1 98.44 7 ARG B CA 1
ATOM 2728 C C . ARG B 1 7 ? 2.715 -35.625 -23.75 1 98.44 7 ARG B C 1
ATOM 2730 O O . ARG B 1 7 ? 3.307 -36.219 -22.859 1 98.44 7 ARG B O 1
ATOM 2737 N N . ILE B 1 8 ? 1.636 -34.812 -23.578 1 98.81 8 ILE B N 1
ATOM 2738 C CA . ILE B 1 8 ? 1.278 -34.406 -22.219 1 98.81 8 ILE B CA 1
ATOM 2739 C C . ILE B 1 8 ? -0.058 -35.031 -21.828 1 98.81 8 ILE B C 1
ATOM 2741 O O . ILE B 1 8 ? -1.018 -35 -22.609 1 98.81 8 ILE B O 1
ATOM 2745 N N . GLY B 1 9 ? -0.109 -35.656 -20.656 1 98.81 9 GLY B N 1
ATOM 2746 C CA . GLY B 1 9 ? -1.374 -36 -20.047 1 98.81 9 GLY B CA 1
ATOM 2747 C C . GLY B 1 9 ? -1.91 -34.938 -19.109 1 98.81 9 GLY B C 1
ATOM 2748 O O . GLY B 1 9 ? -1.142 -34.281 -18.406 1 98.81 9 GLY B O 1
ATOM 2749 N N . ILE B 1 10 ? -3.219 -34.781 -19.047 1 98.88 10 ILE B N 1
ATOM 2750 C CA . ILE B 1 10 ? -3.857 -33.844 -18.125 1 98.88 10 ILE B CA 1
ATOM 2751 C C . ILE B 1 10 ? -4.617 -34.625 -17.062 1 98.88 10 ILE B C 1
ATOM 2753 O O . ILE B 1 10 ? -5.453 -35.469 -17.375 1 98.88 10 ILE B O 1
ATOM 2757 N N . ILE B 1 11 ? -4.23 -34.344 -15.82 1 98.81 11 ILE B N 1
ATOM 2758 C CA . ILE B 1 11 ? -4.906 -34.969 -14.672 1 98.81 11 ILE B CA 1
ATOM 2759 C C . ILE B 1 11 ? -5.785 -33.906 -13.984 1 98.81 11 ILE B C 1
ATOM 2761 O O . ILE B 1 11 ? -5.273 -33 -13.336 1 98.81 11 ILE B O 1
ATOM 2765 N N . GLY B 1 12 ? -7.07 -34.062 -14 1 98.19 12 GLY B N 1
ATOM 2766 C CA . GLY B 1 12 ? -8.031 -33.062 -13.586 1 98.19 12 GLY B CA 1
ATOM 2767 C C . GLY B 1 12 ? -8.57 -32.25 -14.75 1 98.19 12 GLY B C 1
ATOM 2768 O O . GLY B 1 12 ? -7.828 -31.469 -15.359 1 98.19 12 GLY B O 1
ATOM 2769 N N . ALA B 1 13 ? -9.875 -32.375 -15.023 1 97 13 ALA B N 1
ATOM 2770 C CA . ALA B 1 13 ? -10.477 -31.75 -16.203 1 97 13 ALA B CA 1
ATOM 2771 C C . ALA B 1 13 ? -11.453 -30.656 -15.789 1 97 13 ALA B C 1
ATOM 2773 O O . ALA B 1 13 ? -12.461 -30.438 -16.469 1 97 13 ALA B O 1
ATOM 2774 N N . GLY B 1 14 ? -11.203 -30.047 -14.633 1 93.38 14 GLY B N 1
ATOM 2775 C CA . GLY B 1 14 ? -11.961 -28.875 -14.25 1 93.38 14 GLY B CA 1
ATOM 2776 C C . GLY B 1 14 ? -11.555 -27.625 -15 1 93.38 14 GLY B C 1
ATOM 2777 O O . GLY B 1 14 ? -11.094 -27.703 -16.141 1 93.38 14 GLY B O 1
ATOM 2778 N N . VAL B 1 15 ? -11.805 -26.5 -14.398 1 89.38 15 VAL B N 1
ATOM 2779 C CA . VAL B 1 15 ? -11.547 -25.203 -15.023 1 89.38 15 VAL B CA 1
ATOM 2780 C C . VAL B 1 15 ? -10.078 -25.094 -15.414 1 89.38 15 VAL B C 1
ATOM 2782 O O . VAL B 1 15 ? -9.75 -24.781 -16.562 1 89.38 15 VAL B O 1
ATOM 2785 N N . MET B 1 16 ? -9.227 -25.438 -14.469 1 93.06 16 MET B N 1
ATOM 2786 C CA . MET B 1 16 ? -7.797 -25.281 -14.727 1 93.06 16 MET B CA 1
ATOM 2787 C C . MET B 1 16 ? -7.309 -26.297 -15.742 1 93.06 16 MET B C 1
ATOM 2789 O O . MET B 1 16 ? -6.5 -25.984 -16.609 1 93.06 16 MET B O 1
ATOM 2793 N N . GLY B 1 17 ? -7.793 -27.562 -15.594 1 96.44 17 GLY B N 1
ATOM 2794 C CA . GLY B 1 17 ? -7.434 -28.562 -16.594 1 96.44 17 GLY B CA 1
ATOM 2795 C C . GLY B 1 17 ? -7.828 -28.172 -18 1 96.44 17 GLY B C 1
ATOM 2796 O O . GLY B 1 17 ? -7.051 -28.359 -18.938 1 96.44 17 GLY B O 1
ATOM 2797 N N . THR B 1 18 ? -8.984 -27.609 -18.125 1 96.44 18 THR B N 1
ATOM 2798 C CA . THR B 1 18 ? -9.492 -27.156 -19.406 1 96.44 18 THR B CA 1
ATOM 2799 C C . THR B 1 18 ? -8.648 -26 -19.953 1 96.44 18 THR B C 1
ATOM 2801 O O . THR B 1 18 ? -8.297 -25.984 -21.125 1 96.44 18 THR B O 1
ATOM 2804 N N . LYS B 1 19 ? -8.266 -25.094 -19.094 1 95.06 19 LYS B N 1
ATOM 2805 C CA . LYS B 1 19 ? -7.422 -23.969 -19.5 1 95.06 19 LYS B CA 1
ATOM 2806 C C . LYS B 1 19 ? -6.055 -24.453 -19.969 1 95.06 19 LYS B C 1
ATOM 2808 O O . LYS B 1 19 ? -5.531 -23.969 -20.984 1 95.06 19 LYS B O 1
ATOM 2813 N N . HIS B 1 20 ? -5.52 -25.406 -19.25 1 97.88 20 HIS B N 1
ATOM 2814 C CA . HIS B 1 20 ? -4.223 -25.953 -19.641 1 97.88 20 HIS B CA 1
ATOM 2815 C C . HIS B 1 20 ? -4.297 -26.625 -21 1 97.88 20 HIS B C 1
ATOM 2817 O O . HIS B 1 20 ? -3.371 -26.5 -21.812 1 97.88 20 HIS B O 1
ATOM 2823 N N . ALA B 1 21 ? -5.402 -27.344 -21.234 1 98.12 21 ALA B N 1
ATOM 2824 C CA . ALA B 1 21 ? -5.586 -27.953 -22.547 1 98.12 21 ALA B CA 1
ATOM 2825 C C . ALA B 1 21 ? -5.59 -26.891 -23.656 1 98.12 21 ALA B C 1
ATOM 2827 O O . ALA B 1 21 ? -5.012 -27.109 -24.719 1 98.12 21 ALA B O 1
ATOM 2828 N N . GLU B 1 22 ? -6.195 -25.781 -23.344 1 96.38 22 GLU B N 1
ATOM 2829 C CA . GLU B 1 22 ? -6.246 -24.688 -24.297 1 96.38 22 GLU B CA 1
ATOM 2830 C C . GLU B 1 22 ? -4.855 -24.109 -24.547 1 96.38 22 GLU B C 1
ATOM 2832 O O . GLU B 1 22 ? -4.512 -23.781 -25.688 1 96.38 22 GLU B O 1
ATOM 2837 N N . TYR B 1 23 ? -4.047 -23.969 -23.531 1 96 23 TYR B N 1
ATOM 2838 C CA . TYR B 1 23 ? -2.686 -23.469 -23.688 1 96 23 TYR B CA 1
ATOM 2839 C C . TYR B 1 23 ? -1.838 -24.438 -24.516 1 96 23 TYR B C 1
ATOM 2841 O O . TYR B 1 23 ? -1.061 -24.016 -25.375 1 96 23 TYR B O 1
ATOM 2849 N N . VAL B 1 24 ? -1.983 -25.734 -24.25 1 97.81 24 VAL B N 1
ATOM 2850 C CA . VAL B 1 24 ? -1.229 -26.75 -25 1 97.81 24 VAL B CA 1
ATOM 2851 C C . VAL B 1 24 ? -1.597 -26.688 -26.469 1 97.81 24 VAL B C 1
ATOM 2853 O O . VAL B 1 24 ? -0.732 -26.844 -27.344 1 97.81 24 VAL B O 1
ATOM 2856 N N . ALA B 1 25 ? -2.834 -26.438 -26.719 1 96 25 ALA B N 1
ATOM 2857 C CA . ALA B 1 25 ? -3.324 -26.406 -28.094 1 96 25 ALA B CA 1
ATOM 2858 C C . ALA B 1 25 ? -2.682 -25.25 -28.875 1 96 25 ALA B C 1
ATOM 2860 O O . ALA B 1 25 ? -2.604 -25.297 -30.094 1 96 25 ALA B O 1
ATOM 2861 N N . ARG B 1 26 ? -2.158 -24.312 -28.141 1 91.75 26 ARG B N 1
ATOM 2862 C CA . ARG B 1 26 ? -1.554 -23.141 -28.766 1 91.75 26 ARG B CA 1
ATOM 2863 C C . ARG B 1 26 ? -0.066 -23.359 -29.016 1 91.75 26 ARG B C 1
ATOM 2865 O O . ARG B 1 26 ? 0.585 -22.562 -29.688 1 91.75 26 ARG B O 1
ATOM 2872 N N . GLU B 1 27 ? 0.426 -24.438 -28.547 1 94.5 27 GLU B N 1
ATOM 2873 C CA . GLU B 1 27 ? 1.857 -24.719 -28.609 1 94.5 27 GLU B CA 1
ATOM 2874 C C . GLU B 1 27 ? 2.152 -25.828 -29.609 1 94.5 27 GLU B C 1
ATOM 2876 O O . GLU B 1 27 ? 1.508 -26.891 -29.578 1 94.5 27 GLU B O 1
ATOM 2881 N N . GLN B 1 28 ? 3.109 -25.578 -30.438 1 94.38 28 GLN B N 1
ATOM 2882 C CA . GLN B 1 28 ? 3.457 -26.594 -31.438 1 94.38 28 GLN B CA 1
ATOM 2883 C C . GLN B 1 28 ? 4.32 -27.688 -30.812 1 94.38 28 GLN B C 1
ATOM 2885 O O . GLN B 1 28 ? 4.324 -28.828 -31.297 1 94.38 28 GLN B O 1
ATOM 2890 N N . ASP B 1 29 ? 4.941 -27.375 -29.734 1 96.88 29 ASP B N 1
ATOM 2891 C CA . ASP B 1 29 ? 5.941 -28.281 -29.172 1 96.88 29 ASP B CA 1
ATOM 2892 C C . ASP B 1 29 ? 5.328 -29.203 -28.109 1 96.88 29 ASP B C 1
ATOM 2894 O O . ASP B 1 29 ? 6.047 -29.859 -27.375 1 96.88 29 ASP B O 1
ATOM 2898 N N . ALA B 1 30 ? 3.996 -29.219 -28.031 1 98.06 30 ALA B N 1
ATOM 2899 C CA . ALA B 1 30 ? 3.324 -30.109 -27.094 1 98.06 30 ALA B CA 1
ATOM 2900 C C . ALA B 1 30 ? 1.95 -30.531 -27.625 1 98.06 30 ALA B C 1
ATOM 2902 O O . ALA B 1 30 ? 1.359 -29.828 -28.453 1 98.06 30 ALA B O 1
ATOM 2903 N N . THR B 1 31 ? 1.495 -31.625 -27.156 1 98.12 31 THR B N 1
ATOM 2904 C CA . THR B 1 31 ? 0.163 -32.125 -27.5 1 98.12 31 THR B CA 1
ATOM 2905 C C . THR B 1 31 ? -0.433 -32.906 -26.328 1 98.12 31 THR B C 1
ATOM 2907 O O . THR B 1 31 ? 0.286 -33.594 -25.625 1 98.12 31 THR B O 1
ATOM 2910 N N . VAL B 1 32 ? -1.743 -32.719 -26.141 1 98.62 32 VAL B N 1
ATOM 2911 C CA . VAL B 1 32 ? -2.426 -33.531 -25.125 1 98.62 32 VAL B CA 1
ATOM 2912 C C . VAL B 1 32 ? -2.717 -34.938 -25.688 1 98.62 32 VAL B C 1
ATOM 2914 O O . VAL B 1 32 ? -3.283 -35.062 -26.781 1 98.62 32 VAL B O 1
ATOM 2917 N N . VAL B 1 33 ? -2.377 -35.969 -24.891 1 98.5 33 VAL B N 1
ATOM 2918 C CA . VAL B 1 33 ? -2.527 -37.312 -25.453 1 98.5 33 VAL B CA 1
ATOM 2919 C C . VAL B 1 33 ? -3.525 -38.094 -24.609 1 98.5 33 VAL B C 1
ATOM 2921 O O . VAL B 1 33 ? -3.979 -39.188 -25.031 1 98.5 33 VAL B O 1
ATOM 2924 N N . ALA B 1 34 ? -3.859 -37.594 -23.438 1 98.81 34 ALA B N 1
ATOM 2925 C CA . ALA B 1 34 ? -4.793 -38.281 -22.547 1 98.81 34 ALA B CA 1
ATOM 2926 C C . ALA B 1 34 ? -5.312 -37.344 -21.469 1 98.81 34 ALA B C 1
ATOM 2928 O O . ALA B 1 34 ? -4.66 -36.344 -21.125 1 98.81 34 ALA B O 1
ATOM 2929 N N . VAL B 1 35 ? -6.516 -37.656 -20.938 1 98.81 35 VAL B N 1
ATOM 2930 C CA . VAL B 1 35 ? -7.113 -36.906 -19.828 1 98.81 35 VAL B CA 1
ATOM 2931 C C . VAL B 1 35 ? -7.613 -37.875 -18.766 1 98.81 35 VAL B C 1
ATOM 2933 O O . VAL B 1 35 ? -8.234 -38.906 -19.094 1 98.81 35 VAL B O 1
ATOM 2936 N N . ALA B 1 36 ? -7.242 -37.594 -17.547 1 98.81 36 ALA B N 1
ATOM 2937 C CA . ALA B 1 36 ? -7.797 -38.375 -16.438 1 98.81 36 ALA B CA 1
ATOM 2938 C C . ALA B 1 36 ? -8.727 -37.5 -15.586 1 98.81 36 ALA B C 1
ATOM 2940 O O . ALA B 1 36 ? -8.312 -36.469 -15.07 1 98.81 36 ALA B O 1
ATOM 2941 N N . ASP B 1 37 ? -9.914 -37.875 -15.391 1 98.31 37 ASP B N 1
ATOM 2942 C CA . ASP B 1 37 ? -10.922 -37.25 -14.531 1 98.31 37 ASP B CA 1
ATOM 2943 C C . ASP B 1 37 ? -12.023 -38.25 -14.172 1 98.31 37 ASP B C 1
ATOM 2945 O O . ASP B 1 37 ? -12.688 -38.781 -15.062 1 98.31 37 ASP B O 1
ATOM 2949 N N . PRO B 1 38 ? -12.227 -38.438 -12.898 1 97 38 PRO B N 1
ATOM 2950 C CA . PRO B 1 38 ? -13.234 -39.438 -12.523 1 97 38 PRO B CA 1
ATOM 2951 C C . PRO B 1 38 ? -14.664 -38.938 -12.711 1 97 38 PRO B C 1
ATOM 2953 O O . PRO B 1 38 ? -15.609 -39.719 -12.656 1 97 38 PRO B O 1
ATOM 2956 N N . PHE B 1 39 ? -14.844 -37.688 -12.953 1 95.38 39 PHE B N 1
ATOM 2957 C CA . PHE B 1 39 ? -16.188 -37.125 -12.906 1 95.38 39 PHE B CA 1
ATOM 2958 C C . PHE B 1 39 ? -16.672 -36.75 -14.305 1 95.38 39 PHE B C 1
ATOM 2960 O O . PHE B 1 39 ? -17.875 -36.719 -14.555 1 95.38 39 PHE B O 1
ATOM 2967 N N . SER B 1 40 ? -15.742 -36.438 -15.156 1 95.31 40 SER B N 1
ATOM 2968 C CA . SER B 1 40 ? -16.188 -35.906 -16.438 1 95.31 40 SER B CA 1
ATOM 2969 C C . SER B 1 40 ? -15.32 -36.438 -17.578 1 95.31 40 SER B C 1
ATOM 2971 O O . SER B 1 40 ? -14.102 -36.531 -17.438 1 95.31 40 SER B O 1
ATOM 2973 N N . ARG B 1 41 ? -15.883 -36.688 -18.781 1 97.25 41 ARG B N 1
ATOM 2974 C CA . ARG B 1 41 ? -15.203 -37.094 -20 1 97.25 41 ARG B CA 1
ATOM 2975 C C . ARG B 1 41 ? -15.227 -36 -21.031 1 97.25 41 ARG B C 1
ATOM 2977 O O . ARG B 1 41 ? -14.742 -36.156 -22.156 1 97.25 41 ARG B O 1
ATOM 2984 N N . THR B 1 42 ? -15.75 -34.906 -20.609 1 97.56 42 THR B N 1
ATOM 2985 C CA . THR B 1 42 ? -16.047 -33.812 -21.547 1 97.56 42 THR B CA 1
ATOM 2986 C C . THR B 1 42 ? -14.773 -33.312 -22.203 1 97.56 42 THR B C 1
ATOM 2988 O O . THR B 1 42 ? -14.703 -33.219 -23.438 1 97.56 42 THR B O 1
ATOM 2991 N N . LEU B 1 43 ? -13.766 -33.094 -21.469 1 98.12 43 LEU B N 1
ATOM 2992 C CA . LEU B 1 43 ? -12.523 -32.531 -22.016 1 98.12 43 LEU B CA 1
ATOM 2993 C C . LEU B 1 43 ? -11.852 -33.531 -22.953 1 98.12 43 LEU B C 1
ATOM 2995 O O . LEU B 1 43 ? -11.438 -33.188 -24.062 1 98.12 43 LEU B O 1
ATOM 2999 N N . AL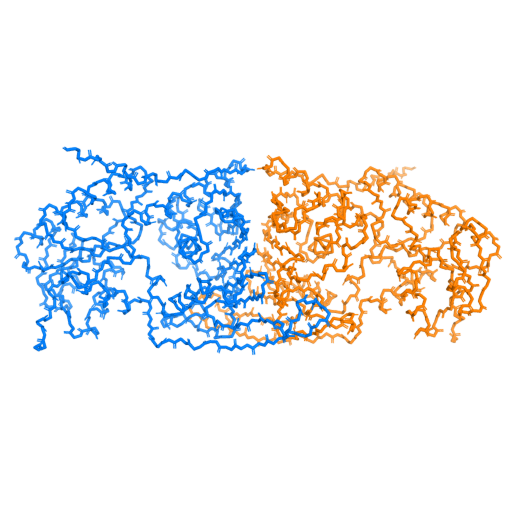A B 1 44 ? -11.758 -34.75 -22.547 1 98.38 44 ALA B N 1
ATOM 3000 C CA . ALA B 1 44 ? -11.172 -35.812 -23.375 1 98.38 44 ALA B CA 1
ATOM 3001 C C . ALA B 1 44 ? -11.922 -35.938 -24.688 1 98.38 44 ALA B C 1
ATOM 3003 O O . ALA B 1 44 ? -11.312 -36.094 -25.75 1 98.38 44 ALA B O 1
ATOM 3004 N N . GLY B 1 45 ? -13.234 -35.938 -24.547 1 98.12 45 GLY B N 1
ATOM 3005 C CA . GLY B 1 45 ? -14.07 -36 -25.75 1 98.12 45 GLY B CA 1
ATOM 3006 C C . GLY B 1 45 ? -13.844 -34.844 -26.703 1 98.12 45 GLY B C 1
ATOM 3007 O O . GLY B 1 45 ? -13.711 -35.062 -27.922 1 98.12 45 GLY B O 1
ATOM 3008 N N . LYS B 1 46 ? -13.82 -33.688 -26.203 1 97.75 46 LYS B N 1
ATOM 3009 C CA . LYS B 1 46 ? -13.602 -32.5 -27.016 1 97.75 46 LYS B CA 1
ATOM 3010 C C . LYS B 1 46 ? -12.258 -32.562 -27.734 1 97.75 46 LYS B C 1
ATOM 3012 O O . LYS B 1 46 ? -12.133 -32.094 -28.875 1 97.75 46 LYS B O 1
ATOM 3017 N N . LEU B 1 47 ? -11.242 -33.156 -27.094 1 98 47 LEU B N 1
ATOM 3018 C CA . LEU B 1 47 ? -9.883 -33.188 -27.625 1 98 47 LEU B CA 1
ATOM 3019 C C . LEU B 1 47 ? -9.664 -34.406 -28.5 1 98 47 LEU B C 1
ATOM 3021 O O . LEU B 1 47 ? -8.672 -34.469 -29.234 1 98 47 LEU B O 1
ATOM 3025 N N . GLY B 1 48 ? -10.555 -35.344 -28.406 1 98.06 48 GLY B N 1
ATOM 3026 C CA . GLY B 1 48 ? -10.406 -36.594 -29.156 1 98.06 48 GLY B CA 1
ATOM 3027 C C . GLY B 1 48 ? -9.281 -37.438 -28.641 1 98.06 48 GLY B C 1
ATOM 3028 O O . GLY B 1 48 ? -8.555 -38.062 -29.422 1 98.06 48 GLY B O 1
ATOM 3029 N N . VAL B 1 49 ? -9.047 -37.469 -27.406 1 98.5 49 VAL B N 1
ATOM 3030 C CA . VAL B 1 49 ? -7.98 -38.25 -26.797 1 98.5 49 VAL B CA 1
ATOM 3031 C C . VAL B 1 49 ? -8.578 -39.25 -25.797 1 98.5 49 VAL B C 1
ATOM 3033 O O . VAL B 1 49 ? -9.727 -39.094 -25.375 1 98.5 49 VAL B O 1
ATOM 3036 N N . PRO B 1 50 ? -7.809 -40.281 -25.422 1 98.56 50 PRO B N 1
ATOM 3037 C CA . PRO B 1 50 ? -8.312 -41.25 -24.438 1 98.56 50 PRO B CA 1
ATOM 3038 C C . PRO B 1 50 ? -8.625 -40.625 -23.094 1 98.56 50 PRO B C 1
ATOM 3040 O O . PRO B 1 50 ? -7.895 -39.75 -22.625 1 98.56 50 PRO B O 1
ATOM 3043 N N . HIS B 1 51 ? -9.75 -41.062 -22.531 1 98.56 51 HIS B N 1
ATOM 3044 C CA . HIS B 1 51 ? -10.133 -40.719 -21.172 1 98.56 51 HIS B CA 1
ATOM 3045 C C . HIS B 1 51 ? -9.766 -41.844 -20.203 1 98.56 51 HIS B C 1
ATOM 3047 O O . HIS B 1 51 ? -9.922 -43 -20.516 1 98.56 51 HIS B O 1
ATOM 3053 N N . PHE B 1 52 ? -9.266 -41.469 -19.062 1 98.69 52 PHE B N 1
ATOM 3054 C CA . PHE B 1 52 ? -9.023 -42.406 -17.969 1 98.69 52 PHE B CA 1
ATOM 3055 C C . PHE B 1 52 ? -9.812 -42 -16.734 1 98.69 52 PHE B C 1
ATOM 3057 O O . PHE B 1 52 ? -9.906 -40.812 -16.406 1 98.69 52 PHE B O 1
ATOM 3064 N N . ASP B 1 53 ? -10.336 -42.938 -16.016 1 97.5 53 ASP B N 1
ATOM 3065 C CA . ASP B 1 53 ? -11.039 -42.656 -14.773 1 97.5 53 ASP B CA 1
ATOM 3066 C C . ASP B 1 53 ? -10.062 -42.375 -13.641 1 97.5 53 ASP B C 1
ATOM 3068 O O . ASP B 1 53 ? -10.383 -41.625 -12.711 1 97.5 53 ASP B O 1
ATOM 3072 N N . SER B 1 54 ? -8.945 -43 -13.773 1 97.56 54 SER B N 1
ATOM 3073 C CA . SER B 1 54 ? -7.918 -42.875 -12.742 1 97.56 54 SER B CA 1
ATOM 3074 C C . SER B 1 54 ? -6.621 -42.312 -13.32 1 97.56 54 SER B C 1
ATOM 3076 O O . SER B 1 54 ? -6.184 -42.75 -14.391 1 97.56 54 SER B O 1
ATOM 3078 N N . TYR B 1 55 ? -6.02 -41.375 -12.547 1 98.12 55 TYR B N 1
ATOM 3079 C CA . TYR B 1 55 ? -4.727 -40.875 -13 1 98.12 55 TYR B CA 1
ATOM 3080 C C . TYR B 1 55 ? -3.672 -41.969 -12.953 1 98.12 55 TYR B C 1
ATOM 3082 O O . TYR B 1 55 ? -2.695 -41.938 -13.711 1 98.12 55 TYR B O 1
ATOM 3090 N N . HIS B 1 56 ? -3.852 -43.031 -12.094 1 98.12 56 HIS B N 1
ATOM 3091 C CA . HIS B 1 56 ? -2.936 -44.156 -12.086 1 98.12 56 HIS B CA 1
ATOM 3092 C C . HIS B 1 56 ? -2.908 -44.844 -13.445 1 98.12 56 HIS B C 1
ATOM 3094 O O . HIS B 1 56 ? -1.835 -45.188 -13.953 1 98.12 56 HIS B O 1
ATOM 3100 N N . ASP B 1 57 ? -4.102 -45.031 -13.953 1 98.25 57 ASP B N 1
ATOM 3101 C CA . ASP B 1 57 ? -4.211 -45.656 -15.258 1 98.25 57 ASP B CA 1
ATOM 3102 C C . ASP B 1 57 ? -3.594 -44.812 -16.359 1 98.25 57 ASP B C 1
ATOM 3104 O O . ASP B 1 57 ? -2.945 -45.312 -17.266 1 98.25 57 ASP B O 1
ATOM 3108 N N . LEU B 1 58 ? -3.852 -43.5 -16.281 1 98.69 58 LEU B N 1
ATOM 3109 C CA . LEU B 1 58 ? -3.248 -42.625 -17.266 1 98.69 58 LEU B CA 1
ATOM 3110 C C . LEU B 1 58 ? -1.728 -42.719 -17.219 1 98.69 58 LEU B C 1
ATOM 3112 O O . LEU B 1 58 ? -1.081 -42.844 -18.25 1 98.69 58 LEU B O 1
ATOM 3116 N N . LEU B 1 59 ? -1.104 -42.688 -16.031 1 98.44 59 LEU B N 1
ATOM 3117 C CA . LEU B 1 59 ? 0.344 -42.688 -15.852 1 98.44 59 LEU B CA 1
ATOM 3118 C C . LEU B 1 59 ? 0.932 -44 -16.359 1 98.44 59 LEU B C 1
ATOM 3120 O O . LEU B 1 59 ? 2.035 -44.031 -16.922 1 98.44 59 LEU B O 1
ATOM 3124 N N . ALA B 1 60 ? 0.124 -45.062 -16.281 1 97.5 60 ALA B N 1
ATOM 3125 C CA . ALA B 1 60 ? 0.626 -46.406 -16.609 1 97.5 60 ALA B CA 1
ATOM 3126 C C . ALA B 1 60 ? 0.476 -46.719 -18.094 1 97.5 60 ALA B C 1
ATOM 3128 O O . ALA B 1 60 ? 1.291 -47.438 -18.672 1 97.5 60 ALA B O 1
ATOM 3129 N N . ALA B 1 61 ? -0.547 -46.094 -18.75 1 95.62 61 ALA B N 1
ATOM 3130 C CA . ALA B 1 61 ? -0.936 -46.688 -20.016 1 95.62 61 ALA B CA 1
ATOM 3131 C C . ALA B 1 61 ? -1.021 -45.656 -21.125 1 95.62 61 ALA B C 1
ATOM 3133 O O . ALA B 1 61 ? -1.13 -45.969 -22.297 1 95.62 61 ALA B O 1
ATOM 3134 N N . SER B 1 62 ? -0.981 -44.375 -20.828 1 94.19 62 SER B N 1
ATOM 3135 C CA . SER B 1 62 ? -1.294 -43.312 -21.797 1 94.19 62 SER B CA 1
ATOM 3136 C C . SER B 1 62 ? -0.108 -43.062 -22.719 1 94.19 62 SER B C 1
ATOM 3138 O O . SER B 1 62 ? -0.261 -42.438 -23.766 1 94.19 62 SER B O 1
ATOM 3140 N N . GLY B 1 63 ? 1.141 -43.438 -22.281 1 96.62 63 GLY B N 1
ATOM 3141 C CA . GLY B 1 63 ? 2.334 -43.062 -23.031 1 96.62 63 GLY B CA 1
ATOM 3142 C C . GLY B 1 63 ? 2.717 -41.625 -22.875 1 96.62 63 GLY B C 1
ATOM 3143 O O . GLY B 1 63 ? 3.57 -41.125 -23.609 1 96.62 63 GLY B O 1
ATOM 3144 N N . ALA B 1 64 ? 2.105 -40.938 -21.984 1 98.19 64 ALA B N 1
ATOM 3145 C CA . ALA B 1 64 ? 2.453 -39.531 -21.734 1 98.19 64 ALA B CA 1
ATOM 3146 C C . ALA B 1 64 ? 3.908 -39.406 -21.297 1 98.19 64 ALA B C 1
ATOM 3148 O O . ALA B 1 64 ? 4.406 -40.219 -20.516 1 98.19 64 ALA B O 1
ATOM 3149 N N . GLU B 1 65 ? 4.559 -38.406 -21.828 1 98.31 65 GLU B N 1
ATOM 3150 C CA . GLU B 1 65 ? 5.949 -38.125 -21.484 1 98.31 65 GLU B CA 1
ATOM 3151 C C . GLU B 1 65 ? 6.039 -37.094 -20.344 1 98.31 65 GLU B C 1
ATOM 3153 O O . GLU B 1 65 ? 7.098 -36.938 -19.734 1 98.31 65 GLU B O 1
ATOM 3158 N N . ALA B 1 66 ? 5 -36.406 -20.094 1 98.75 66 ALA B N 1
ATOM 3159 C CA . ALA B 1 66 ? 4.812 -35.438 -19 1 98.75 66 ALA B CA 1
ATOM 3160 C C . ALA B 1 66 ? 3.334 -35.312 -18.641 1 98.75 66 ALA B C 1
ATOM 3162 O O . ALA B 1 66 ? 2.461 -35.719 -19.422 1 98.75 66 ALA B O 1
ATOM 3163 N N . VAL B 1 67 ? 3.074 -34.75 -17.422 1 98.88 67 VAL B N 1
ATOM 3164 C CA . VAL B 1 67 ? 1.675 -34.594 -17.047 1 98.88 67 VAL B CA 1
ATOM 3165 C C . VAL B 1 67 ? 1.46 -33.219 -16.422 1 98.88 67 VAL B C 1
ATOM 3167 O O . VAL B 1 67 ? 2.383 -32.625 -15.836 1 98.88 67 VAL B O 1
ATOM 3170 N N . ILE B 1 68 ? 0.297 -32.656 -16.594 1 98.88 68 ILE B N 1
ATOM 3171 C CA . ILE B 1 68 ? -0.202 -31.484 -15.867 1 98.88 68 ILE B CA 1
ATOM 3172 C C . ILE B 1 68 ? -1.22 -31.922 -14.812 1 98.88 68 ILE B C 1
ATOM 3174 O O . ILE B 1 68 ? -2.207 -32.594 -15.141 1 98.88 68 ILE B O 1
ATOM 3178 N N . ILE B 1 69 ? -0.889 -31.609 -13.609 1 98.81 69 ILE B N 1
ATOM 3179 C CA . ILE B 1 69 ? -1.72 -31.984 -12.477 1 98.81 69 ILE B CA 1
ATOM 3180 C C . ILE B 1 69 ? -2.576 -30.812 -12.031 1 98.81 69 ILE B C 1
ATOM 3182 O O . ILE B 1 69 ? -2.07 -29.859 -11.438 1 98.81 69 ILE B O 1
ATOM 3186 N N . ALA B 1 70 ? -3.861 -30.891 -12.328 1 98.06 70 ALA B N 1
ATOM 3187 C CA . ALA B 1 70 ? -4.816 -29.812 -12.047 1 98.06 70 ALA B CA 1
ATOM 3188 C C . ALA B 1 70 ? -6.062 -30.359 -11.352 1 98.06 70 ALA B C 1
ATOM 3190 O O . ALA B 1 70 ? -7.156 -29.812 -11.508 1 98.06 70 ALA B O 1
ATOM 3191 N N . ASN B 1 71 ? -5.965 -31.578 -10.711 1 97 71 ASN B N 1
ATOM 3192 C CA . ASN B 1 71 ? -7.07 -32.125 -9.938 1 97 71 ASN B CA 1
ATOM 3193 C C . ASN B 1 71 ? -7.262 -31.391 -8.617 1 97 71 ASN B C 1
ATOM 3195 O O . ASN B 1 71 ? -6.594 -30.391 -8.352 1 97 71 ASN B O 1
ATOM 3199 N N . PRO B 1 72 ? -8.25 -31.703 -7.816 1 92.56 72 PRO B N 1
ATOM 3200 C CA . PRO B 1 72 ? -8.523 -30.953 -6.59 1 92.56 72 PRO B CA 1
ATOM 3201 C C . PRO B 1 72 ? -7.309 -30.875 -5.668 1 92.56 72 PRO B C 1
ATOM 3203 O O . PRO B 1 72 ? -6.512 -31.812 -5.605 1 92.56 72 PRO B O 1
ATOM 3206 N N . ASN B 1 73 ? -7.223 -29.781 -4.918 1 92 73 ASN B N 1
ATOM 3207 C CA . ASN B 1 73 ? -6.066 -29.453 -4.09 1 92 73 ASN B CA 1
ATOM 3208 C C . ASN B 1 73 ? -5.691 -30.609 -3.17 1 92 73 ASN B C 1
ATOM 3210 O O . ASN B 1 73 ? -4.508 -30.906 -2.98 1 92 73 ASN B O 1
ATOM 3214 N N . SER B 1 74 ? -6.703 -31.281 -2.656 1 93.5 74 SER B N 1
ATOM 3215 C CA . SER B 1 74 ? -6.473 -32.344 -1.676 1 93.5 74 SER B CA 1
ATOM 3216 C C . SER B 1 74 ? -5.777 -33.531 -2.311 1 93.5 74 SER B C 1
ATOM 3218 O O . SER B 1 74 ? -5.223 -34.375 -1.606 1 93.5 74 SER B O 1
ATOM 3220 N N . ALA B 1 75 ? -5.762 -33.594 -3.652 1 96.38 75 ALA B N 1
ATOM 3221 C CA . ALA B 1 75 ? -5.188 -34.75 -4.348 1 96.38 75 ALA B CA 1
ATOM 3222 C C . ALA B 1 75 ? -3.797 -34.438 -4.887 1 96.38 75 ALA B C 1
ATOM 3224 O O . ALA B 1 75 ? -3.115 -35.281 -5.43 1 96.38 75 ALA B O 1
ATOM 3225 N N . HIS B 1 76 ? -3.32 -33.219 -4.734 1 97.94 76 HIS B N 1
ATOM 3226 C CA . HIS B 1 76 ? -2.086 -32.75 -5.363 1 97.94 76 HIS B CA 1
ATOM 3227 C C . HIS B 1 76 ? -0.896 -33.594 -4.926 1 97.94 76 HIS B C 1
ATOM 3229 O O . HIS B 1 76 ? -0.128 -34.062 -5.762 1 97.94 76 HIS B O 1
ATOM 3235 N N . VAL B 1 77 ? -0.794 -33.812 -3.635 1 98.25 77 VAL B N 1
ATOM 3236 C CA . VAL B 1 77 ? 0.378 -34.5 -3.105 1 98.25 77 VAL B CA 1
ATOM 3237 C C . VAL B 1 77 ? 0.396 -35.969 -3.602 1 98.25 77 VAL B C 1
ATOM 3239 O O . VAL B 1 77 ? 1.372 -36.406 -4.211 1 98.25 77 VAL B O 1
ATOM 3242 N N . GLU B 1 78 ? -0.687 -36.625 -3.438 1 98.19 78 GLU B N 1
ATOM 3243 C CA . GLU B 1 78 ? -0.764 -38.031 -3.828 1 98.19 78 GLU B CA 1
ATOM 3244 C C . GLU B 1 78 ? -0.545 -38.188 -5.328 1 98.19 78 GLU B C 1
ATOM 3246 O O . GLU B 1 78 ? 0.161 -39.125 -5.758 1 98.19 78 GLU B O 1
ATOM 3251 N N . THR B 1 79 ? -1.121 -37.375 -6.105 1 98.62 79 THR B N 1
ATOM 3252 C CA . THR B 1 79 ? -0.994 -37.438 -7.555 1 98.62 79 THR B CA 1
ATOM 3253 C C . THR B 1 79 ? 0.444 -37.156 -7.988 1 98.62 79 THR B C 1
ATOM 3255 O O . THR B 1 79 ? 0.967 -37.812 -8.883 1 98.62 79 THR B O 1
ATOM 3258 N N . THR B 1 80 ? 1.021 -36.188 -7.383 1 98.75 80 THR B N 1
ATOM 3259 C CA . THR B 1 80 ? 2.402 -35.844 -7.715 1 98.75 80 THR B CA 1
ATOM 3260 C C . THR B 1 80 ? 3.344 -37 -7.34 1 98.75 80 THR B C 1
ATOM 3262 O O . THR B 1 80 ? 4.266 -37.312 -8.094 1 98.75 80 THR B O 1
ATOM 3265 N N . LEU B 1 81 ? 3.104 -37.594 -6.191 1 98.38 81 LEU B N 1
ATOM 3266 C CA . LEU B 1 81 ? 3.906 -38.75 -5.773 1 98.38 81 LEU B CA 1
ATOM 3267 C C . LEU B 1 81 ? 3.785 -39.875 -6.77 1 98.38 81 LEU B C 1
ATOM 3269 O O . LEU B 1 81 ? 4.773 -40.562 -7.074 1 98.38 81 LEU B O 1
ATOM 3273 N N . ALA B 1 82 ? 2.619 -40.125 -7.301 1 98.62 82 ALA B N 1
ATOM 3274 C CA . ALA B 1 82 ? 2.406 -41.156 -8.312 1 98.62 82 ALA B CA 1
ATOM 3275 C C . ALA B 1 82 ? 3.186 -40.844 -9.586 1 98.62 82 ALA B C 1
ATOM 3277 O O . ALA B 1 82 ? 3.75 -41.75 -10.203 1 98.62 82 ALA B O 1
ATOM 3278 N N . ALA B 1 83 ? 3.193 -39.594 -10 1 98.62 83 ALA B N 1
ATOM 3279 C CA . ALA B 1 83 ? 3.967 -39.188 -11.172 1 98.62 83 ALA B CA 1
ATOM 3280 C C . ALA B 1 83 ? 5.457 -39.406 -10.953 1 98.62 83 ALA B C 1
ATOM 3282 O O . ALA B 1 83 ? 6.16 -39.875 -11.859 1 98.62 83 ALA B O 1
ATOM 3283 N N . ILE B 1 84 ? 5.93 -39.125 -9.758 1 98 84 ILE B N 1
ATOM 3284 C CA . ILE B 1 84 ? 7.328 -39.312 -9.391 1 98 84 ILE B CA 1
ATOM 3285 C C . ILE B 1 84 ? 7.676 -40.781 -9.461 1 98 84 ILE B C 1
ATOM 3287 O O . ILE B 1 84 ? 8.703 -41.156 -10.039 1 98 84 ILE B O 1
ATOM 3291 N N . GLU B 1 85 ? 6.816 -41.594 -8.93 1 97.44 85 GLU B N 1
ATOM 3292 C CA . GLU B 1 85 ? 7.027 -43.031 -8.961 1 97.44 85 GLU B CA 1
ATOM 3293 C C . GLU B 1 85 ? 7.094 -43.562 -10.391 1 97.44 85 GLU B C 1
ATOM 3295 O O . GLU B 1 85 ? 7.898 -44.438 -10.703 1 97.44 85 GLU B O 1
ATOM 3300 N N . ALA B 1 86 ? 6.309 -43 -11.234 1 97.88 86 ALA B N 1
ATOM 3301 C CA . ALA B 1 86 ? 6.258 -43.406 -12.641 1 97.88 86 ALA B CA 1
ATOM 3302 C C . ALA B 1 86 ? 7.395 -42.75 -13.43 1 97.88 86 ALA B C 1
ATOM 3304 O O . ALA B 1 86 ? 7.562 -43.031 -14.617 1 97.88 86 ALA B O 1
ATOM 3305 N N . ARG B 1 87 ? 8.164 -41.875 -12.781 1 97.81 87 ARG B N 1
ATOM 3306 C CA . ARG B 1 87 ? 9.266 -41.156 -13.391 1 97.81 87 ARG B CA 1
ATOM 3307 C C . ARG B 1 87 ? 8.781 -40.281 -14.547 1 97.81 87 ARG B C 1
ATOM 3309 O O . ARG B 1 87 ? 9.422 -40.219 -15.602 1 97.81 87 ARG B O 1
ATOM 3316 N N . ILE B 1 88 ? 7.641 -39.688 -14.383 1 98.5 88 ILE B N 1
ATOM 3317 C CA . ILE B 1 88 ? 7.055 -38.812 -15.375 1 98.5 88 ILE B CA 1
ATOM 3318 C C . ILE B 1 88 ? 7.094 -37.375 -14.867 1 98.5 88 ILE B C 1
ATOM 3320 O O . ILE B 1 88 ? 6.52 -37.062 -13.82 1 98.5 88 ILE B O 1
ATOM 3324 N N . PRO B 1 89 ? 7.762 -36.438 -15.586 1 98.69 89 PRO B N 1
ATOM 3325 C CA . PRO B 1 89 ? 7.777 -35 -15.211 1 98.69 89 PRO B CA 1
ATOM 3326 C C . PRO B 1 89 ? 6.375 -34.406 -15.078 1 98.69 89 PRO B C 1
ATOM 3328 O O . PRO B 1 89 ? 5.465 -34.812 -15.805 1 98.69 89 PRO B O 1
ATOM 3331 N N . ALA B 1 90 ? 6.266 -33.438 -14.148 1 98.88 90 ALA B N 1
ATOM 3332 C CA . ALA B 1 90 ? 4.922 -32.938 -13.891 1 98.88 90 ALA B CA 1
ATOM 3333 C C . ALA B 1 90 ? 4.93 -31.422 -13.734 1 98.88 90 ALA B C 1
ATOM 3335 O O . ALA B 1 90 ? 5.887 -30.844 -13.203 1 98.88 90 ALA B O 1
ATOM 3336 N N . LEU B 1 91 ? 3.955 -30.703 -14.266 1 98.88 91 LEU B N 1
ATOM 3337 C CA . LEU B 1 91 ? 3.52 -29.375 -13.859 1 98.88 91 LEU B CA 1
ATOM 3338 C C . LEU B 1 91 ? 2.375 -29.453 -12.859 1 98.88 91 LEU B C 1
ATOM 3340 O O . LEU B 1 91 ? 1.265 -29.859 -13.211 1 98.88 91 LEU B O 1
ATOM 3344 N N . LEU B 1 92 ? 2.668 -29.125 -11.672 1 98.75 92 LEU B N 1
ATOM 3345 C CA . LEU B 1 92 ? 1.708 -29.203 -10.578 1 98.75 92 LEU B CA 1
ATOM 3346 C C . LEU B 1 92 ? 1.082 -27.844 -10.297 1 98.75 92 LEU B C 1
ATOM 3348 O O . LEU B 1 92 ? 1.784 -26.891 -9.945 1 98.75 92 LEU B O 1
ATOM 3352 N N . GLU B 1 93 ? -0.184 -27.766 -10.422 1 97.62 93 GLU B N 1
ATOM 3353 C CA . GLU B 1 93 ? -0.875 -26.531 -10.102 1 97.62 93 GLU B CA 1
ATOM 3354 C C . GLU B 1 93 ? -0.717 -26.172 -8.625 1 97.62 93 GLU B C 1
ATOM 3356 O O . GLU B 1 93 ? -0.6 -27.062 -7.773 1 97.62 93 GLU B O 1
ATOM 3361 N N . LYS B 1 94 ? -0.695 -24.922 -8.367 1 95.56 94 LYS B N 1
ATOM 3362 C CA . LYS B 1 94 ? -0.714 -24.469 -6.977 1 95.56 94 LYS B CA 1
ATOM 3363 C C . LYS B 1 94 ? -2.111 -24.594 -6.375 1 95.56 94 LYS B C 1
ATOM 3365 O O . LYS B 1 94 ? -3.111 -24.469 -7.09 1 95.56 94 LYS B O 1
ATOM 3370 N N . PRO B 1 95 ? -2.248 -24.812 -5.109 1 94.75 95 PRO B N 1
ATOM 3371 C CA . PRO B 1 95 ? -1.144 -25 -4.164 1 94.75 95 PRO B CA 1
ATOM 3372 C C . PRO B 1 95 ? -0.543 -26.406 -4.223 1 94.75 95 PRO B C 1
ATOM 3374 O O . PRO B 1 95 ? -1.202 -27.344 -4.676 1 94.75 95 PRO B O 1
ATOM 3377 N N . VAL B 1 96 ? 0.708 -26.531 -3.775 1 96.06 96 VAL B N 1
ATOM 3378 C CA . VAL B 1 96 ? 1.406 -27.812 -3.826 1 96.06 96 VAL B CA 1
ATOM 3379 C C . VAL B 1 96 ? 0.756 -28.797 -2.855 1 96.06 96 VAL B C 1
ATOM 3381 O O . VAL B 1 96 ? 0.867 -30.016 -3.027 1 96.06 96 VAL B O 1
ATOM 3384 N N . ALA B 1 97 ? 0.193 -28.234 -1.812 1 94.94 97 ALA B N 1
ATOM 3385 C CA . ALA B 1 97 ? -0.496 -29 -0.782 1 94.94 97 ALA B CA 1
ATOM 3386 C C . ALA B 1 97 ? -1.533 -28.156 -0.058 1 94.94 97 ALA B C 1
ATOM 3388 O O . ALA B 1 97 ? -1.573 -26.938 -0.231 1 94.94 97 ALA B O 1
ATOM 3389 N N . VAL B 1 98 ? -2.32 -28.812 0.72 1 91.06 98 VAL B N 1
ATOM 3390 C CA . VAL B 1 98 ? -3.355 -28.094 1.46 1 91.06 98 VAL B CA 1
ATOM 3391 C C . VAL B 1 98 ? -2.77 -27.516 2.744 1 91.06 98 VAL B C 1
ATOM 3393 O O . VAL B 1 98 ? -3.246 -26.5 3.246 1 91.06 98 VAL B O 1
ATOM 3396 N N . THR B 1 99 ? -1.695 -28.203 3.227 1 90.75 99 THR B N 1
ATOM 3397 C CA . THR B 1 99 ? -1.033 -27.719 4.434 1 90.75 99 THR B CA 1
ATOM 3398 C C . THR B 1 99 ? 0.48 -27.672 4.238 1 90.75 99 THR B C 1
ATOM 3400 O O . THR B 1 99 ? 1.02 -28.359 3.367 1 90.75 99 THR B O 1
ATOM 3403 N N . ALA B 1 100 ? 1.039 -26.906 5.133 1 89.38 100 ALA B N 1
ATOM 3404 C CA . ALA B 1 100 ? 2.498 -26.812 5.098 1 89.38 100 ALA B CA 1
ATOM 3405 C C . ALA B 1 100 ? 3.131 -28.172 5.418 1 89.38 100 ALA B C 1
ATOM 3407 O O . ALA B 1 100 ? 4.18 -28.516 4.867 1 89.38 100 ALA B O 1
ATOM 3408 N N . ALA B 1 101 ? 2.527 -28.891 6.227 1 90.38 101 ALA B N 1
ATOM 3409 C CA . ALA B 1 101 ? 3.041 -30.203 6.605 1 90.38 101 ALA B CA 1
ATOM 3410 C C . ALA B 1 101 ? 3.018 -31.156 5.418 1 90.38 101 ALA B C 1
ATOM 3412 O O . ALA B 1 101 ? 3.992 -31.875 5.168 1 90.38 101 ALA B O 1
ATOM 3413 N N . GLU B 1 102 ? 1.975 -31.172 4.684 1 94.5 102 GLU B N 1
ATOM 3414 C CA . GLU B 1 102 ? 1.876 -31.984 3.477 1 94.5 102 GLU B CA 1
ATOM 3415 C C . GLU B 1 102 ? 2.879 -31.531 2.42 1 94.5 102 GLU B C 1
ATOM 3417 O O . GLU B 1 102 ? 3.457 -32.344 1.709 1 94.5 102 GLU B O 1
ATOM 3422 N N . ALA B 1 103 ? 3.008 -30.266 2.369 1 95.56 103 ALA B N 1
ATOM 3423 C CA . ALA B 1 103 ? 3.973 -29.719 1.417 1 95.56 103 ALA B CA 1
ATOM 3424 C C . ALA B 1 103 ? 5.383 -30.219 1.723 1 95.56 103 ALA B C 1
ATOM 3426 O O . ALA B 1 103 ? 6.141 -30.562 0.81 1 95.56 103 ALA B O 1
ATOM 3427 N N . ALA B 1 104 ? 5.707 -30.25 2.996 1 93.25 104 ALA B N 1
ATOM 3428 C CA . ALA B 1 104 ? 7.027 -30.719 3.406 1 93.25 104 ALA B CA 1
ATOM 3429 C C . ALA B 1 104 ? 7.254 -32.156 2.984 1 93.25 104 ALA B C 1
ATOM 3431 O O . ALA B 1 104 ? 8.359 -32.531 2.582 1 93.25 104 ALA B O 1
ATOM 3432 N N . HIS B 1 105 ? 6.262 -32.938 3.094 1 95.25 105 HIS B N 1
ATOM 3433 C CA . HIS B 1 105 ? 6.328 -34.312 2.652 1 95.25 105 HIS B CA 1
ATOM 3434 C C . HIS B 1 105 ? 6.629 -34.406 1.16 1 95.25 105 HIS B C 1
ATOM 3436 O O . HIS B 1 105 ? 7.477 -35.188 0.74 1 95.25 105 HIS B O 1
ATOM 3442 N N . LEU B 1 106 ? 5.98 -33.625 0.425 1 97.25 106 LEU B N 1
ATOM 3443 C CA . LEU B 1 106 ? 6.191 -33.625 -1.018 1 97.25 106 LEU B CA 1
ATOM 3444 C C . LEU B 1 106 ? 7.586 -33.125 -1.359 1 97.25 106 LEU B C 1
ATOM 3446 O O . LEU B 1 106 ? 8.242 -33.625 -2.266 1 97.25 106 LEU B O 1
ATOM 3450 N N . VAL B 1 107 ? 8.023 -32.125 -0.661 1 97.06 107 VAL B N 1
ATOM 3451 C CA . VAL B 1 107 ? 9.359 -31.578 -0.874 1 97.06 107 VAL B CA 1
ATOM 3452 C C . VAL B 1 107 ? 10.398 -32.688 -0.703 1 97.06 107 VAL B C 1
ATOM 3454 O O . VAL B 1 107 ? 11.297 -32.844 -1.539 1 97.06 107 VAL B O 1
ATOM 3457 N N . ALA B 1 108 ? 10.281 -33.438 0.361 1 96.06 108 ALA B N 1
ATOM 3458 C CA . ALA B 1 108 ? 11.219 -34.531 0.64 1 96.06 108 ALA B CA 1
ATOM 3459 C C . ALA B 1 108 ? 11.195 -35.562 -0.479 1 96.06 108 ALA B C 1
ATOM 3461 O O . ALA B 1 108 ? 12.25 -36.031 -0.92 1 96.06 108 ALA B O 1
ATOM 3462 N N . ALA B 1 109 ? 10.031 -35.875 -0.937 1 96.06 109 ALA B N 1
ATOM 3463 C CA . ALA B 1 109 ? 9.891 -36.875 -1.995 1 96.06 109 ALA B CA 1
ATOM 3464 C C . ALA B 1 109 ? 10.547 -36.406 -3.289 1 96.06 109 ALA B C 1
ATOM 3466 O O . ALA B 1 109 ? 11.203 -37.188 -3.979 1 96.06 109 ALA B O 1
ATOM 3467 N N . VAL B 1 110 ? 10.344 -35.156 -3.598 1 96.19 110 VAL B N 1
ATOM 3468 C CA . VAL B 1 110 ? 10.906 -34.594 -4.824 1 96.19 110 VAL B CA 1
ATOM 3469 C C . VAL B 1 110 ? 12.43 -34.562 -4.719 1 96.19 110 VAL B C 1
ATOM 3471 O O . VAL B 1 110 ? 13.133 -34.844 -5.684 1 96.19 110 VAL B O 1
ATOM 3474 N N . ARG B 1 111 ? 12.891 -34.188 -3.594 1 94.44 111 ARG B N 1
ATOM 3475 C CA . ARG B 1 111 ? 14.328 -34.094 -3.363 1 94.44 111 ARG B CA 1
ATOM 3476 C C . ARG B 1 111 ? 14.992 -35.469 -3.566 1 94.44 111 ARG B C 1
ATOM 3478 O O . ARG B 1 111 ? 16.125 -35.562 -4.055 1 94.44 111 ARG B O 1
ATOM 3485 N N . ASP B 1 112 ? 14.344 -36.5 -3.271 1 94.81 112 ASP B N 1
ATOM 3486 C CA . ASP B 1 112 ? 14.875 -37.844 -3.32 1 94.81 112 ASP B CA 1
ATOM 3487 C C . ASP B 1 112 ? 14.633 -38.5 -4.688 1 94.81 112 ASP B C 1
ATOM 3489 O O . ASP B 1 112 ? 14.891 -39.688 -4.879 1 94.81 112 ASP B O 1
ATOM 3493 N N . SER B 1 113 ? 14.125 -37.719 -5.566 1 95.81 113 SER B N 1
ATOM 3494 C CA . SER B 1 113 ? 13.758 -38.25 -6.871 1 95.81 113 SER B CA 1
ATOM 3495 C C . SER B 1 113 ? 14.484 -37.531 -7.996 1 95.81 113 SER B C 1
ATOM 3497 O O . SER B 1 113 ? 14.898 -36.375 -7.832 1 95.81 113 SER B O 1
ATOM 3499 N N . ASP B 1 114 ? 14.656 -38.219 -9.07 1 94.81 114 ASP B N 1
ATOM 3500 C CA . ASP B 1 114 ? 15.211 -37.594 -10.266 1 94.81 114 ASP B CA 1
ATOM 3501 C C . ASP B 1 114 ? 14.102 -36.969 -11.133 1 94.81 114 ASP B C 1
ATOM 3503 O O . ASP B 1 114 ? 14.391 -36.281 -12.117 1 94.81 114 ASP B O 1
ATOM 3507 N N . THR B 1 115 ? 12.906 -37.25 -10.766 1 96.81 115 THR B N 1
ATOM 3508 C CA . THR B 1 115 ? 11.773 -36.719 -11.523 1 96.81 115 THR B CA 1
ATOM 3509 C C . THR B 1 115 ? 11.578 -35.25 -11.266 1 96.81 115 THR B C 1
ATOM 3511 O O . THR B 1 115 ? 11.586 -34.812 -10.117 1 96.81 115 THR B O 1
ATOM 3514 N N . VAL B 1 116 ? 11.375 -34.406 -12.344 1 97.31 116 VAL B N 1
ATOM 3515 C CA . VAL B 1 116 ? 11.273 -32.969 -12.203 1 97.31 116 VAL B CA 1
ATOM 3516 C C . VAL B 1 116 ? 9.805 -32.562 -12.055 1 97.31 116 VAL B C 1
ATOM 3518 O O . VAL B 1 116 ? 8.93 -33.125 -12.695 1 97.31 116 VAL B O 1
ATOM 3521 N N . VAL B 1 117 ? 9.562 -31.656 -11.133 1 98.56 117 VAL B N 1
ATOM 3522 C CA . VAL B 1 117 ? 8.242 -31.094 -10.898 1 98.56 117 VAL B CA 1
ATOM 3523 C C . VAL B 1 117 ? 8.312 -29.562 -10.938 1 98.56 117 VAL B C 1
ATOM 3525 O O . VAL B 1 117 ? 9.07 -28.953 -10.18 1 98.56 117 VAL B O 1
ATOM 3528 N N . LEU B 1 118 ? 7.613 -28.953 -11.883 1 98.75 118 LEU B N 1
ATOM 3529 C CA . LEU B 1 118 ? 7.406 -27.516 -11.938 1 98.75 118 LEU B CA 1
ATOM 3530 C C . LEU B 1 118 ? 6.082 -27.125 -11.289 1 98.75 118 LEU B C 1
ATOM 3532 O O . LEU B 1 118 ? 5.051 -27.75 -11.555 1 98.75 118 LEU B O 1
ATOM 3536 N N . VAL B 1 119 ? 6.082 -26.172 -10.391 1 98.69 119 VAL B N 1
ATOM 3537 C CA . VAL B 1 119 ? 4.844 -25.75 -9.734 1 98.69 119 VAL B CA 1
ATOM 3538 C C . VAL B 1 119 ? 4.246 -24.562 -10.461 1 98.69 119 VAL B C 1
ATOM 3540 O O . VAL B 1 119 ? 4.977 -23.672 -10.93 1 98.69 119 VAL B O 1
ATOM 3543 N N . GLY B 1 120 ? 2.926 -24.547 -10.414 1 97.94 120 GLY B N 1
ATOM 3544 C CA . GLY B 1 120 ? 2.164 -23.609 -11.227 1 97.94 120 GLY B CA 1
ATOM 3545 C C . GLY B 1 120 ? 1.992 -22.25 -10.578 1 97.94 120 GLY B C 1
ATOM 3546 O O . GLY B 1 120 ? 0.88 -21.719 -10.523 1 97.94 120 GLY B O 1
ATOM 3547 N N . HIS B 1 121 ? 3.018 -21.625 -10.047 1 97.94 121 HIS B N 1
ATOM 3548 C CA . HIS B 1 121 ? 3.039 -20.188 -9.812 1 97.94 121 HIS B CA 1
ATOM 3549 C C . HIS B 1 121 ? 3.332 -19.422 -11.102 1 97.94 121 HIS B C 1
ATOM 3551 O O . HIS B 1 121 ? 4.438 -18.906 -11.281 1 97.94 121 HIS B O 1
ATOM 3557 N N . HIS B 1 122 ? 2.305 -19.281 -11.875 1 97.56 122 HIS B N 1
ATOM 3558 C CA . HIS B 1 122 ? 2.416 -18.859 -13.266 1 97.56 122 HIS B CA 1
ATOM 3559 C C . HIS B 1 122 ? 2.984 -17.453 -13.375 1 97.56 122 HIS B C 1
ATOM 3561 O O . HIS B 1 122 ? 3.717 -17.141 -14.32 1 97.56 122 HIS B O 1
ATOM 3567 N N . ARG B 1 123 ? 2.748 -16.562 -12.359 1 97.88 123 ARG B N 1
ATOM 3568 C CA . ARG B 1 123 ? 3.135 -15.164 -12.469 1 97.88 123 ARG B CA 1
ATOM 3569 C C . ARG B 1 123 ? 4.648 -15.016 -12.578 1 97.88 123 ARG B C 1
ATOM 3571 O O . ARG B 1 123 ? 5.145 -14.062 -13.188 1 97.88 123 ARG B O 1
ATOM 3578 N N . ARG B 1 124 ? 5.402 -16.016 -12.031 1 98.38 124 ARG B N 1
ATOM 3579 C CA . ARG B 1 124 ? 6.859 -15.922 -12.102 1 98.38 124 ARG B CA 1
ATOM 3580 C C . ARG B 1 124 ? 7.336 -16 -13.547 1 98.38 124 ARG B C 1
ATOM 3582 O O . ARG B 1 124 ? 8.469 -15.617 -13.852 1 98.38 124 ARG B O 1
ATOM 3589 N N . HIS B 1 125 ? 6.492 -16.469 -14.422 1 98.12 125 HIS B N 1
ATOM 3590 C CA . HIS B 1 125 ? 6.887 -16.672 -15.812 1 98.12 125 HIS B CA 1
ATOM 3591 C C . HIS B 1 125 ? 6.547 -15.445 -16.656 1 98.12 125 HIS B C 1
ATOM 3593 O O . HIS B 1 125 ? 6.891 -15.391 -17.844 1 98.12 125 HIS B O 1
ATOM 3599 N N . HIS B 1 126 ? 5.809 -14.477 -16.125 1 97.56 126 HIS B N 1
ATOM 3600 C CA . HIS B 1 126 ? 5.484 -13.266 -16.875 1 97.56 126 HIS B CA 1
ATOM 3601 C C . HIS B 1 126 ? 6.742 -12.492 -17.25 1 97.56 126 HIS B C 1
ATOM 3603 O O . HIS B 1 126 ? 7.656 -12.352 -16.422 1 97.56 126 HIS B O 1
ATOM 3609 N N . PRO B 1 127 ? 6.801 -11.977 -18.438 1 97 127 PRO B N 1
ATOM 3610 C CA . PRO B 1 127 ? 8.023 -11.289 -18.875 1 97 127 PRO B CA 1
ATOM 3611 C C . PRO B 1 127 ? 8.367 -10.094 -18 1 97 127 PRO B C 1
ATOM 3613 O O . PRO B 1 127 ? 9.547 -9.812 -17.766 1 97 127 PRO B O 1
ATOM 3616 N N . ALA B 1 128 ? 7.398 -9.367 -17.484 1 96.94 128 ALA B N 1
ATOM 3617 C CA . ALA B 1 128 ? 7.656 -8.234 -16.609 1 96.94 128 ALA B CA 1
ATOM 3618 C C . ALA B 1 128 ? 8.344 -8.68 -15.32 1 96.94 128 ALA B C 1
ATOM 3620 O O . ALA B 1 128 ? 9.117 -7.922 -14.727 1 96.94 128 ALA B O 1
ATOM 3621 N N . VAL B 1 129 ? 8.062 -9.906 -14.875 1 98.19 129 VAL B N 1
ATOM 3622 C CA . VAL B 1 129 ? 8.633 -10.414 -13.633 1 98.19 129 VAL B CA 1
ATOM 3623 C C . VAL B 1 129 ? 10.125 -10.688 -13.828 1 98.19 129 VAL B C 1
ATOM 3625 O O . VAL B 1 129 ? 10.945 -10.289 -13 1 98.19 129 VAL B O 1
ATOM 3628 N N . SER B 1 130 ? 10.461 -11.383 -14.93 1 97.25 130 SER B N 1
ATOM 3629 C CA . SER B 1 130 ? 11.867 -11.633 -15.219 1 97.25 130 SER B CA 1
ATOM 3630 C C . SER B 1 130 ? 12.641 -10.328 -15.359 1 97.25 130 SER B C 1
ATOM 3632 O O . SER B 1 130 ? 13.75 -10.203 -14.836 1 97.25 130 SER B O 1
ATOM 3634 N N . LYS B 1 131 ? 12.047 -9.375 -16.062 1 97.88 131 LYS B N 1
ATOM 3635 C CA . LYS B 1 131 ? 12.703 -8.078 -16.234 1 97.88 131 LYS B CA 1
ATOM 3636 C C . LYS B 1 131 ? 12.883 -7.367 -14.906 1 97.88 131 LYS B C 1
ATOM 3638 O O . LYS B 1 131 ? 13.953 -6.836 -14.617 1 97.88 131 LYS B O 1
ATOM 3643 N N . ALA B 1 132 ? 11.828 -7.328 -14.109 1 98.25 132 ALA B N 1
ATOM 3644 C CA . ALA B 1 132 ? 11.898 -6.699 -12.797 1 98.25 132 ALA B CA 1
ATOM 3645 C C . ALA B 1 132 ? 12.969 -7.352 -11.938 1 98.25 132 ALA B C 1
ATOM 3647 O O . ALA B 1 132 ? 13.742 -6.664 -11.258 1 98.25 132 ALA B O 1
ATOM 3648 N N . ARG B 1 133 ? 13 -8.656 -11.891 1 98.19 133 ARG B N 1
ATOM 3649 C CA . ARG B 1 133 ? 14 -9.383 -11.109 1 98.19 133 ARG B CA 1
ATOM 3650 C C . ARG B 1 133 ? 15.414 -8.977 -11.516 1 98.19 133 ARG B C 1
ATOM 3652 O O . ARG B 1 133 ? 16.266 -8.758 -10.656 1 98.19 133 ARG B O 1
ATOM 3659 N N . ASN B 1 134 ? 15.633 -8.914 -12.828 1 97.69 134 ASN B N 1
ATOM 3660 C CA . ASN B 1 134 ? 16.938 -8.516 -13.336 1 97.69 134 ASN B CA 1
ATOM 3661 C C . ASN B 1 134 ? 17.281 -7.082 -12.938 1 97.69 134 ASN B C 1
ATOM 3663 O O . ASN B 1 134 ? 18.422 -6.793 -12.57 1 97.69 134 ASN B O 1
ATOM 3667 N N . LEU B 1 135 ? 16.312 -6.18 -13.055 1 97.69 135 LEU B N 1
ATOM 3668 C CA . LEU B 1 135 ? 16.531 -4.785 -12.68 1 97.69 135 LEU B CA 1
ATOM 3669 C C . LEU B 1 135 ? 16.891 -4.664 -11.203 1 97.69 135 LEU B C 1
ATOM 3671 O O . LEU B 1 135 ? 17.859 -3.99 -10.852 1 97.69 135 LEU B O 1
ATOM 3675 N N . ILE B 1 136 ? 16.188 -5.34 -10.328 1 98.12 136 ILE B N 1
ATOM 3676 C CA . ILE B 1 136 ? 16.406 -5.289 -8.891 1 98.12 136 ILE B CA 1
ATOM 3677 C C . ILE B 1 136 ? 17.766 -5.906 -8.562 1 98.12 136 ILE B C 1
ATOM 3679 O O . ILE B 1 136 ? 18.562 -5.328 -7.805 1 98.12 136 ILE B O 1
ATOM 3683 N N . ALA B 1 137 ? 18.078 -7.039 -9.133 1 97.12 137 ALA B N 1
ATOM 3684 C CA . ALA B 1 137 ? 19.328 -7.758 -8.875 1 97.12 137 ALA B CA 1
ATOM 3685 C C . ALA B 1 137 ? 20.531 -6.957 -9.359 1 97.12 137 ALA B C 1
ATOM 3687 O O . ALA B 1 137 ? 21.609 -7.039 -8.781 1 97.12 137 ALA B O 1
ATOM 3688 N N . SER B 1 138 ? 20.344 -6.199 -10.43 1 96.94 138 SER B N 1
ATOM 3689 C CA . SER B 1 138 ? 21.438 -5.426 -11.008 1 96.94 138 SER B CA 1
ATOM 3690 C C . SER B 1 138 ? 21.812 -4.242 -10.117 1 96.94 138 SER B C 1
ATOM 3692 O O . SER B 1 138 ? 22.859 -3.617 -10.312 1 96.94 138 SER B O 1
ATOM 3694 N N . GLY B 1 139 ? 20.922 -3.914 -9.188 1 96.62 139 GLY B N 1
ATOM 3695 C CA . GLY B 1 139 ? 21.203 -2.818 -8.266 1 96.62 139 GLY B CA 1
ATOM 3696 C C . GLY B 1 139 ? 20.766 -1.469 -8.805 1 96.62 139 GLY B C 1
ATOM 3697 O O . GLY B 1 139 ? 21.141 -0.427 -8.266 1 96.62 139 GLY B O 1
ATOM 3698 N N . VAL B 1 140 ? 19.969 -1.461 -9.852 1 95.75 140 VAL B N 1
ATOM 3699 C CA . VAL B 1 140 ? 19.625 -0.213 -10.516 1 95.75 140 VAL B CA 1
ATOM 3700 C C . VAL B 1 140 ? 18.797 0.66 -9.578 1 95.75 140 VAL B C 1
ATOM 3702 O O . VAL B 1 140 ? 18.828 1.89 -9.664 1 95.75 140 VAL B O 1
ATOM 3705 N N . ILE B 1 141 ? 18.109 0.087 -8.602 1 97.56 141 ILE B N 1
ATOM 3706 C CA . ILE B 1 141 ? 17.328 0.902 -7.684 1 97.56 141 ILE B CA 1
ATOM 3707 C C . ILE B 1 141 ? 18 0.93 -6.312 1 97.56 141 ILE B C 1
ATOM 3709 O O . ILE B 1 141 ? 17.375 1.327 -5.32 1 97.56 141 ILE B O 1
ATOM 3713 N N . GLY B 1 142 ? 19.219 0.463 -6.195 1 97.5 142 GLY B N 1
ATOM 3714 C CA . GLY B 1 142 ? 19.938 0.426 -4.93 1 97.5 142 GLY B CA 1
ATOM 3715 C C . GLY B 1 142 ? 19.422 -0.654 -3.992 1 97.5 142 GLY B C 1
ATOM 3716 O O . GLY B 1 142 ? 18.922 -1.688 -4.438 1 97.5 142 GLY B O 1
ATOM 3717 N N . ARG B 1 143 ? 19.688 -0.445 -2.717 1 97.5 143 ARG B N 1
ATOM 3718 C CA . ARG B 1 143 ? 19.203 -1.369 -1.702 1 97.5 143 ARG B CA 1
ATOM 3719 C C . ARG B 1 143 ? 17.688 -1.276 -1.57 1 97.5 143 ARG B C 1
ATOM 3721 O O . ARG B 1 143 ? 17.125 -0.179 -1.491 1 97.5 143 ARG B O 1
ATOM 3728 N N . LEU B 1 144 ? 17 -2.436 -1.558 1 98.38 144 LEU B N 1
ATOM 3729 C CA . LEU B 1 144 ? 15.555 -2.453 -1.388 1 98.38 144 LEU B CA 1
ATOM 3730 C C . LEU B 1 144 ? 15.164 -1.866 -0.037 1 98.38 144 LEU B C 1
ATOM 3732 O O . LEU B 1 144 ? 15.758 -2.201 0.99 1 98.38 144 LEU B O 1
ATOM 3736 N N . VAL B 1 145 ? 14.172 -0.971 -0.031 1 98.62 145 VAL B N 1
ATOM 3737 C CA . VAL B 1 145 ? 13.719 -0.306 1.188 1 98.62 145 VAL B CA 1
ATOM 3738 C C . VAL B 1 145 ? 12.281 -0.71 1.495 1 98.62 145 VAL B C 1
ATOM 3740 O O . VAL B 1 145 ? 11.984 -1.184 2.596 1 98.62 145 VAL B O 1
ATOM 3743 N N . ALA B 1 146 ? 11.43 -0.555 0.511 1 98.75 146 ALA B N 1
ATOM 3744 C CA . ALA B 1 146 ? 10 -0.712 0.75 1 98.75 146 ALA B CA 1
ATOM 3745 C C . ALA B 1 146 ? 9.297 -1.308 -0.469 1 98.75 146 ALA B C 1
ATOM 3747 O O . ALA B 1 146 ? 9.648 -0.992 -1.608 1 98.75 146 ALA B O 1
ATOM 3748 N N . VAL B 1 147 ? 8.328 -2.143 -0.231 1 98.81 147 VAL B N 1
ATOM 3749 C CA . VAL B 1 147 ? 7.469 -2.719 -1.259 1 98.81 147 VAL B CA 1
ATOM 3750 C C . VAL B 1 147 ? 6.004 -2.539 -0.868 1 98.81 147 VAL B C 1
ATOM 3752 O O . VAL B 1 147 ? 5.625 -2.791 0.279 1 98.81 147 VAL B O 1
ATOM 3755 N N . ASN B 1 148 ? 5.199 -2.041 -1.771 1 98.88 148 ASN B N 1
ATOM 3756 C CA . ASN B 1 148 ? 3.758 -1.927 -1.59 1 98.88 148 ASN B CA 1
ATOM 3757 C C . ASN B 1 148 ? 2.994 -2.645 -2.701 1 98.88 148 ASN B C 1
ATOM 3759 O O . ASN B 1 148 ? 3.277 -2.443 -3.883 1 98.88 148 ASN B O 1
ATOM 3763 N N . GLY B 1 149 ? 2.1 -3.512 -2.309 1 98.75 149 GLY B N 1
ATOM 3764 C CA . GLY B 1 149 ? 1.284 -4.219 -3.283 1 98.75 149 GLY B CA 1
ATOM 3765 C C . GLY B 1 149 ? -0.199 -4.168 -2.969 1 98.75 149 GLY B C 1
ATOM 3766 O O . GLY B 1 149 ? -0.593 -4.191 -1.801 1 98.75 149 GLY B O 1
ATOM 3767 N N . MET B 1 150 ? -1.004 -4.137 -4.051 1 98.75 150 MET B N 1
ATOM 3768 C CA . MET B 1 150 ? -2.457 -4.164 -3.904 1 98.75 150 MET B CA 1
ATOM 3769 C C . MET B 1 150 ? -3.078 -5.191 -4.844 1 98.75 150 MET B C 1
ATOM 3771 O O . MET B 1 150 ? -2.572 -5.422 -5.945 1 98.75 150 MET B O 1
ATOM 3775 N N . TRP B 1 151 ? -4.105 -5.809 -4.395 1 98.5 151 TRP B N 1
ATOM 3776 C CA . TRP B 1 151 ? -5.023 -6.602 -5.211 1 98.5 151 TRP B CA 1
ATOM 3777 C C . TRP B 1 151 ? -6.469 -6.359 -4.797 1 98.5 151 TRP B C 1
ATOM 3779 O O . TRP B 1 151 ? -6.965 -6.984 -3.857 1 98.5 151 TRP B O 1
ATOM 3789 N N . LEU B 1 152 ? -7.129 -5.438 -5.473 1 98.12 152 LEU B N 1
ATOM 3790 C CA . LEU B 1 152 ? -8.492 -5.027 -5.148 1 98.12 152 LEU B CA 1
ATOM 3791 C C . LEU B 1 152 ? -9.406 -5.184 -6.359 1 98.12 152 LEU B C 1
ATOM 3793 O O . LEU B 1 152 ? -9.156 -4.586 -7.41 1 98.12 152 LEU B O 1
ATOM 3797 N N . THR B 1 153 ? -10.383 -5.961 -6.234 1 96.56 153 THR B N 1
ATOM 3798 C CA . THR B 1 153 ? -11.383 -6.168 -7.277 1 96.56 153 THR B CA 1
ATOM 3799 C C . THR B 1 153 ? -12.734 -6.516 -6.668 1 96.56 153 THR B C 1
ATOM 3801 O O . THR B 1 153 ? -12.836 -6.754 -5.461 1 96.56 153 THR B O 1
ATOM 3804 N N . LYS B 1 154 ? -13.703 -6.473 -7.445 1 96.56 154 LYS B N 1
ATOM 3805 C CA . LYS B 1 154 ? -15.039 -6.895 -7.035 1 96.56 154 LYS B CA 1
ATOM 3806 C C . LYS B 1 154 ? -15.492 -8.133 -7.812 1 96.56 154 LYS B C 1
ATOM 3808 O O . LYS B 1 154 ? -15.898 -8.031 -8.969 1 96.56 154 LYS B O 1
ATOM 3813 N N . LYS B 1 155 ? -15.445 -9.258 -7.105 1 95.19 155 LYS B N 1
ATOM 3814 C CA . LYS B 1 155 ? -16.016 -10.461 -7.703 1 95.19 155 LYS B CA 1
ATOM 3815 C C . LYS B 1 155 ? -17.547 -10.438 -7.637 1 95.19 155 LYS B C 1
ATOM 3817 O O . LYS B 1 155 ? -18.125 -9.969 -6.652 1 95.19 155 LYS B O 1
ATOM 3822 N N . SER B 1 156 ? -18.172 -10.977 -8.641 1 92.25 156 SER B N 1
ATOM 3823 C CA . SER B 1 156 ? -19.641 -11.016 -8.672 1 92.25 156 SER B CA 1
ATOM 3824 C C . SER B 1 156 ? -20.188 -12 -7.648 1 92.25 156 SER B C 1
ATOM 3826 O O . SER B 1 156 ? -19.469 -12.898 -7.199 1 92.25 156 SER B O 1
ATOM 3828 N N . ASP B 1 157 ? -21.438 -11.797 -7.312 1 90.62 157 ASP B N 1
ATOM 3829 C CA . ASP B 1 157 ? -22.094 -12.695 -6.363 1 90.62 157 ASP B CA 1
ATOM 3830 C C . ASP B 1 157 ? -22.156 -14.117 -6.902 1 90.62 157 ASP B C 1
ATOM 3832 O O . ASP B 1 157 ? -22.094 -15.078 -6.137 1 90.62 157 ASP B O 1
ATOM 3836 N N . ASP B 1 158 ? -22.234 -14.234 -8.188 1 91.69 158 ASP B N 1
ATOM 3837 C CA . ASP B 1 158 ? -22.312 -15.547 -8.82 1 91.69 158 ASP B CA 1
ATOM 3838 C C . ASP B 1 158 ? -21.062 -16.375 -8.531 1 91.69 158 ASP B C 1
ATOM 3840 O O . ASP B 1 158 ? -21.125 -17.609 -8.461 1 91.69 158 ASP B O 1
ATOM 3844 N N . TYR B 1 159 ? -20 -15.695 -8.398 1 91 159 TYR B N 1
ATOM 3845 C CA . TYR B 1 159 ? -18.734 -16.359 -8.078 1 91 159 TYR B CA 1
ATOM 3846 C C . TYR B 1 159 ? -18.859 -17.172 -6.801 1 91 159 TYR B C 1
A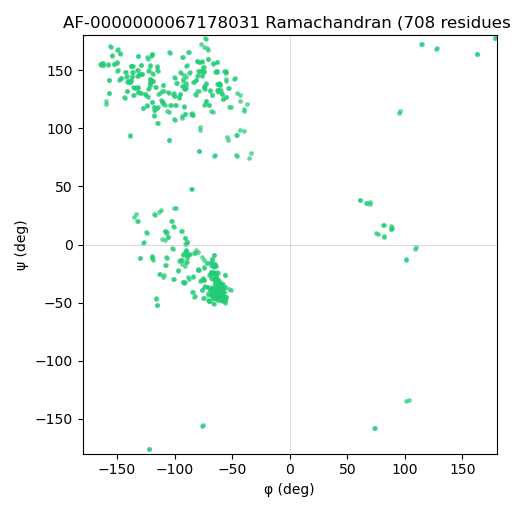TOM 3848 O O . TYR B 1 159 ? -18.266 -18.25 -6.684 1 91 159 TYR B O 1
ATOM 3856 N N . PHE B 1 160 ? -19.719 -16.844 -5.922 1 92.62 160 PHE B N 1
ATOM 3857 C CA . PHE B 1 160 ? -19.781 -17.422 -4.59 1 92.62 160 PHE B CA 1
ATOM 3858 C C . PHE B 1 160 ? -20.969 -18.359 -4.465 1 92.62 160 PHE B C 1
ATOM 3860 O O . PHE B 1 160 ? -21.328 -18.781 -3.363 1 92.62 160 PHE B O 1
ATOM 3867 N N . GLU B 1 161 ? -21.562 -18.625 -5.617 1 91.19 161 GLU B N 1
ATOM 3868 C CA . GLU B 1 161 ? -22.609 -19.641 -5.602 1 91.19 161 GLU B CA 1
ATOM 3869 C C . GLU B 1 161 ? -22.062 -21.016 -5.246 1 91.19 161 GLU B C 1
ATOM 3871 O O . GLU B 1 161 ? -22.766 -21.844 -4.676 1 91.19 161 GLU B O 1
ATOM 3876 N N . GLN B 1 162 ? -20.812 -21.203 -5.605 1 87.44 162 GLN B N 1
ATOM 3877 C CA . GLN B 1 162 ? -20.141 -22.422 -5.184 1 87.44 162 GLN B CA 1
ATOM 3878 C C . GLN B 1 162 ? -19.812 -22.391 -3.693 1 87.44 162 GLN B C 1
ATOM 3880 O O . GLN B 1 162 ? -19.047 -21.531 -3.234 1 87.44 162 GLN B O 1
ATOM 3885 N N . ARG B 1 163 ? -20.25 -23.328 -2.977 1 86.62 163 ARG B N 1
ATOM 3886 C CA . ARG B 1 163 ? -20.219 -23.344 -1.518 1 86.62 163 ARG B CA 1
ATOM 3887 C C . ARG B 1 163 ? -18.781 -23.281 -1.003 1 86.62 163 ARG B C 1
ATOM 3889 O O . ARG B 1 163 ? -18.5 -22.609 -0.011 1 86.62 163 ARG B O 1
ATOM 3896 N N . TRP B 1 164 ? -17.922 -23.984 -1.666 1 83.38 164 TRP B N 1
ATOM 3897 C CA . TRP B 1 164 ? -16.562 -24.094 -1.16 1 83.38 164 TRP B CA 1
ATOM 3898 C C . TRP B 1 164 ? -15.867 -22.734 -1.171 1 83.38 164 TRP B C 1
ATOM 3900 O O . TRP B 1 164 ? -14.898 -22.516 -0.441 1 83.38 164 TRP B O 1
ATOM 3910 N N . ARG B 1 165 ? -16.391 -21.766 -1.899 1 89 165 ARG B N 1
ATOM 3911 C CA . ARG B 1 165 ? -15.797 -20.438 -1.985 1 89 165 ARG B CA 1
ATOM 3912 C C . ARG B 1 165 ? -16.219 -19.578 -0.794 1 89 165 ARG B C 1
ATOM 3914 O O . ARG B 1 165 ? -15.688 -18.469 -0.603 1 89 165 ARG B O 1
ATOM 3921 N N . ARG B 1 166 ? -17.125 -20.078 0.011 1 92 166 ARG B N 1
ATOM 3922 C CA . ARG B 1 166 ? -17.625 -19.344 1.158 1 92 166 ARG B CA 1
ATOM 3923 C C . ARG B 1 166 ? -17.094 -19.922 2.465 1 92 166 ARG B C 1
ATOM 3925 O O . ARG B 1 166 ? -17.25 -19.312 3.525 1 92 166 ARG B O 1
ATOM 3932 N N . GLU B 1 167 ? -16.5 -21.047 2.35 1 90.19 167 GLU B N 1
ATOM 3933 C CA . GLU B 1 167 ? -16.109 -21.797 3.539 1 90.19 167 GLU B CA 1
ATOM 3934 C C . GLU B 1 167 ? -14.602 -21.672 3.795 1 90.19 167 GLU B C 1
ATOM 3936 O O . GLU B 1 167 ? -13.844 -21.297 2.904 1 90.19 167 GLU B O 1
ATOM 3941 N N . THR B 1 168 ? -14.266 -22.062 5.012 1 84.56 168 THR B N 1
ATOM 3942 C CA . THR B 1 168 ? -12.859 -22 5.41 1 84.56 168 THR B CA 1
ATOM 3943 C C . THR B 1 168 ? -11.977 -22.719 4.406 1 84.56 168 THR B C 1
ATOM 3945 O O . THR B 1 168 ? -12.328 -23.812 3.945 1 84.56 168 THR B O 1
ATOM 3948 N N . GLY B 1 169 ? -10.812 -22.062 4.004 1 78.62 169 GLY B N 1
ATOM 3949 C CA . GLY B 1 169 ? -9.898 -22.672 3.051 1 78.62 169 GLY B CA 1
ATOM 3950 C C . GLY B 1 169 ? -9.906 -22 1.695 1 78.62 169 GLY B C 1
ATOM 3951 O O . GLY B 1 169 ? -9.148 -22.375 0.8 1 78.62 169 GLY B O 1
ATOM 3952 N N . ALA B 1 170 ? -10.766 -21 1.458 1 80.5 170 ALA B N 1
ATOM 3953 C CA . ALA B 1 170 ? -10.859 -20.375 0.139 1 80.5 170 ALA B CA 1
ATOM 3954 C C . ALA B 1 170 ? -10.875 -18.859 0.249 1 80.5 170 ALA B C 1
ATOM 3956 O O . ALA B 1 170 ? -11.445 -18.172 -0.6 1 80.5 170 ALA B O 1
ATOM 3957 N N . GLY B 1 171 ? -10.391 -18.219 1.161 1 92.19 171 GLY B N 1
ATOM 3958 C CA . GLY B 1 171 ? -10.367 -16.781 1.317 1 92.19 171 GLY B CA 1
ATOM 3959 C C . GLY B 1 171 ? -9.336 -16.094 0.443 1 92.19 171 GLY B C 1
ATOM 3960 O O . GLY B 1 171 ? -8.555 -16.766 -0.241 1 92.19 171 GLY B O 1
ATOM 3961 N N . VAL B 1 172 ? -9.32 -14.789 0.382 1 95.88 172 VAL B N 1
ATOM 3962 C CA . VAL B 1 172 ? -8.484 -14.008 -0.526 1 95.88 172 VAL B CA 1
ATOM 3963 C C . VAL B 1 172 ? -7.012 -14.25 -0.209 1 95.88 172 VAL B C 1
ATOM 3965 O O . VAL B 1 172 ? -6.152 -14.125 -1.085 1 95.88 172 VAL B O 1
ATOM 3968 N N . MET B 1 173 ? -6.664 -14.664 1.021 1 96.31 173 MET B N 1
ATOM 3969 C CA . MET B 1 173 ? -5.262 -14.898 1.347 1 96.31 173 MET B CA 1
ATOM 3970 C C . MET B 1 173 ? -4.73 -16.125 0.623 1 96.31 173 MET B C 1
ATOM 3972 O O . MET B 1 173 ? -3.707 -16.062 -0.061 1 96.31 173 MET B O 1
ATOM 3976 N N . LEU B 1 174 ? -5.473 -17.188 0.717 1 93.56 174 LEU B N 1
ATOM 3977 C CA . LEU B 1 174 ? -5.023 -18.438 0.103 1 93.56 174 LEU B CA 1
ATOM 3978 C C . LEU B 1 174 ? -5.18 -18.375 -1.413 1 93.56 174 LEU B C 1
ATOM 3980 O O . LEU B 1 174 ? -4.336 -18.906 -2.146 1 93.56 174 LEU B O 1
ATOM 3984 N N . ILE B 1 175 ? -6.203 -17.75 -1.879 1 93.06 175 ILE B N 1
ATOM 3985 C CA . ILE B 1 175 ? -6.531 -17.781 -3.301 1 93.06 175 ILE B CA 1
ATOM 3986 C C . ILE B 1 175 ? -5.723 -16.719 -4.043 1 93.06 175 ILE B C 1
ATOM 3988 O O . ILE B 1 175 ? -5.223 -16.969 -5.145 1 93.06 175 ILE B O 1
ATOM 3992 N N . ASN B 1 176 ? -5.594 -15.555 -3.43 1 95.88 176 ASN B N 1
ATOM 3993 C CA . ASN B 1 176 ? -5.043 -14.43 -4.191 1 95.88 176 ASN B CA 1
ATOM 3994 C C . ASN B 1 176 ? -3.719 -13.953 -3.602 1 95.88 176 ASN B C 1
ATOM 3996 O O . ASN B 1 176 ? -2.729 -13.82 -4.324 1 95.88 176 ASN B O 1
ATOM 4000 N N . LEU B 1 177 ? -3.658 -13.781 -2.293 1 97.69 177 LEU B N 1
ATOM 4001 C CA . LEU B 1 177 ? -2.457 -13.242 -1.663 1 97.69 177 LEU B CA 1
ATOM 4002 C C . LEU B 1 177 ? -1.26 -14.156 -1.905 1 97.69 177 LEU B C 1
ATOM 4004 O O . LEU B 1 177 ? -0.127 -13.68 -2.027 1 97.69 177 LEU B O 1
ATOM 4008 N N . VAL B 1 178 ? -1.484 -15.391 -1.983 1 97.06 178 VAL B N 1
ATOM 4009 C CA . VAL B 1 178 ? -0.417 -16.375 -2.178 1 97.06 178 VAL B CA 1
ATOM 4010 C C . VAL B 1 178 ? 0.37 -16.031 -3.443 1 97.06 178 VAL B C 1
ATOM 4012 O O . VAL B 1 178 ? 1.592 -16.188 -3.484 1 97.06 178 VAL B O 1
ATOM 4015 N N . HIS B 1 179 ? -0.284 -15.539 -4.473 1 97.69 179 HIS B N 1
ATOM 4016 C CA . HIS B 1 179 ? 0.401 -15.125 -5.691 1 97.69 179 HIS B CA 1
ATOM 4017 C C . HIS B 1 179 ? 1.316 -13.938 -5.438 1 97.69 179 HIS B C 1
ATOM 4019 O O . HIS B 1 179 ? 2.457 -13.914 -5.902 1 97.69 179 HIS B O 1
ATOM 4025 N N . ASP B 1 180 ? 0.828 -12.992 -4.711 1 98.31 180 ASP B N 1
ATOM 4026 C CA . ASP B 1 180 ? 1.585 -11.773 -4.438 1 98.31 180 ASP B CA 1
ATOM 4027 C C . ASP B 1 180 ? 2.777 -12.062 -3.527 1 98.31 180 ASP B C 1
ATOM 4029 O O . ASP B 1 180 ? 3.883 -11.57 -3.77 1 98.31 180 ASP B O 1
ATOM 4033 N N . LEU B 1 181 ? 2.549 -12.867 -2.523 1 98.25 181 LEU B N 1
ATOM 4034 C CA . LEU B 1 181 ? 3.646 -13.109 -1.595 1 98.25 181 LEU B CA 1
ATOM 4035 C C . LEU B 1 181 ? 4.684 -14.039 -2.217 1 98.25 181 LEU B C 1
ATOM 4037 O O . LEU B 1 181 ? 5.879 -13.93 -1.922 1 98.25 181 LEU B O 1
ATOM 4041 N N . ASP B 1 182 ? 4.25 -14.93 -3.074 1 98.38 182 ASP B N 1
ATOM 4042 C CA . ASP B 1 182 ? 5.211 -15.719 -3.836 1 98.38 182 ASP B CA 1
ATOM 4043 C C . ASP B 1 182 ? 6.105 -14.82 -4.691 1 98.38 182 ASP B C 1
ATOM 4045 O O . ASP B 1 182 ? 7.328 -14.969 -4.691 1 98.38 182 ASP B O 1
ATOM 4049 N N . LEU B 1 183 ? 5.504 -13.875 -5.395 1 98.31 183 LEU B N 1
ATOM 4050 C CA . LEU B 1 183 ? 6.27 -12.93 -6.207 1 98.31 183 LEU B CA 1
ATOM 4051 C C . LEU B 1 183 ? 7.172 -12.07 -5.332 1 98.31 183 LEU B C 1
ATOM 4053 O O . LEU B 1 183 ? 8.297 -11.75 -5.723 1 98.31 183 LEU B O 1
ATOM 4057 N N . ALA B 1 184 ? 6.629 -11.688 -4.219 1 98.69 184 ALA B N 1
ATOM 4058 C CA . ALA B 1 184 ? 7.422 -10.867 -3.305 1 98.69 184 ALA B CA 1
ATOM 4059 C C . ALA B 1 184 ? 8.68 -11.602 -2.863 1 98.69 184 ALA B C 1
ATOM 4061 O O . ALA B 1 184 ? 9.773 -11.023 -2.838 1 98.69 184 ALA B O 1
ATOM 4062 N N . ARG B 1 185 ? 8.578 -12.859 -2.516 1 98.25 185 ARG B N 1
ATOM 4063 C CA . ARG B 1 185 ? 9.75 -13.664 -2.172 1 98.25 185 ARG B CA 1
ATOM 4064 C C . ARG B 1 185 ? 10.734 -13.719 -3.332 1 98.25 185 ARG B C 1
ATOM 4066 O O . ARG B 1 185 ? 11.938 -13.547 -3.137 1 98.25 185 ARG B O 1
ATOM 4073 N N . TYR B 1 186 ? 10.195 -13.898 -4.488 1 98.56 186 TYR B N 1
ATOM 4074 C CA . TYR B 1 186 ? 11.008 -14.094 -5.688 1 98.56 186 TYR B CA 1
ATOM 4075 C C . TYR B 1 186 ? 11.734 -12.812 -6.066 1 98.56 186 TYR B C 1
ATOM 4077 O O . TYR B 1 186 ? 12.891 -12.852 -6.484 1 98.56 186 TYR B O 1
ATOM 4085 N N . LEU B 1 187 ? 11.078 -11.648 -5.938 1 98.62 187 LEU B N 1
ATOM 4086 C CA . LEU B 1 187 ? 11.602 -10.383 -6.426 1 98.62 187 LEU B CA 1
ATOM 4087 C C . LEU B 1 187 ? 12.383 -9.656 -5.332 1 98.62 187 LEU B C 1
ATOM 4089 O O . LEU B 1 187 ? 13.336 -8.938 -5.621 1 98.62 187 LEU B O 1
ATOM 4093 N N . CYS B 1 188 ? 11.953 -9.844 -4.043 1 98.12 188 CYS B N 1
ATOM 4094 C CA . CYS B 1 188 ? 12.406 -8.906 -3.018 1 98.12 188 CYS B CA 1
ATOM 4095 C C . CYS B 1 188 ? 13.188 -9.633 -1.927 1 98.12 188 CYS B C 1
ATOM 4097 O O . CYS B 1 188 ? 13.805 -8.984 -1.073 1 98.12 188 CYS B O 1
ATOM 4099 N N . GLY B 1 189 ? 13.195 -10.914 -1.914 1 97.19 189 GLY B N 1
ATOM 4100 C CA . GLY B 1 189 ? 13.875 -11.68 -0.883 1 97.19 189 GLY B CA 1
ATOM 4101 C C . GLY B 1 189 ? 12.922 -12.477 -0.013 1 97.19 189 GLY B C 1
ATOM 4102 O O . GLY B 1 189 ? 11.711 -12.312 -0.093 1 97.19 189 GLY B O 1
ATOM 4103 N N . GLU B 1 190 ? 13.508 -13.32 0.839 1 98.12 190 GLU B N 1
ATOM 4104 C C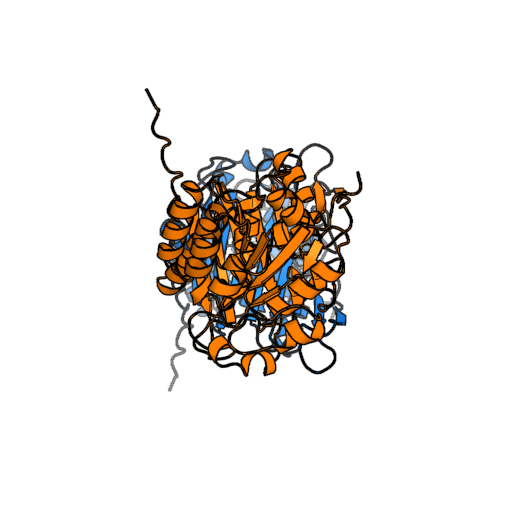A . GLU B 1 190 ? 12.68 -14.188 1.672 1 98.12 190 GLU B CA 1
ATOM 4105 C C . GLU B 1 190 ? 11.992 -13.398 2.779 1 98.12 190 GLU B C 1
ATOM 4107 O O . GLU B 1 190 ? 12.586 -12.484 3.359 1 98.12 190 GLU B O 1
ATOM 4112 N N . ILE B 1 191 ? 10.789 -13.703 2.998 1 98.5 191 ILE B N 1
ATOM 4113 C CA . ILE B 1 191 ? 9.984 -13.086 4.047 1 98.5 191 ILE B CA 1
ATOM 4114 C C . ILE B 1 191 ? 10.289 -13.75 5.391 1 98.5 191 ILE B C 1
ATOM 4116 O O . ILE B 1 191 ? 10.18 -14.969 5.52 1 98.5 191 ILE B O 1
ATOM 4120 N N . THR B 1 192 ? 10.602 -12.961 6.426 1 98.25 192 THR B N 1
ATOM 4121 C CA . THR B 1 192 ? 11.039 -13.523 7.699 1 98.25 192 THR B CA 1
ATOM 4122 C C . THR B 1 192 ? 10.008 -13.266 8.789 1 98.25 192 THR B C 1
ATOM 4124 O O . THR B 1 192 ? 9.969 -13.977 9.797 1 98.25 192 THR B O 1
ATOM 4127 N N . THR B 1 193 ? 9.219 -12.25 8.672 1 98.69 193 THR B N 1
ATOM 4128 C CA . THR B 1 193 ? 8.18 -11.938 9.648 1 98.69 193 THR B CA 1
ATOM 4129 C C . THR B 1 193 ? 6.891 -11.516 8.945 1 98.69 193 THR B C 1
ATOM 4131 O O . THR B 1 193 ? 6.93 -11.008 7.82 1 98.69 193 THR B O 1
ATOM 4134 N N . VAL B 1 194 ? 5.762 -11.758 9.664 1 98.81 194 VAL B N 1
ATOM 4135 C CA . VAL B 1 194 ? 4.461 -11.391 9.109 1 98.81 194 VAL B CA 1
ATOM 4136 C C . VAL B 1 194 ? 3.564 -10.844 10.211 1 98.81 194 VAL B C 1
ATOM 4138 O O . VAL B 1 194 ? 3.539 -11.383 11.32 1 98.81 194 VAL B O 1
ATOM 4141 N N . GLN B 1 195 ? 2.947 -9.75 9.977 1 98.88 195 GLN B N 1
ATOM 4142 C CA . GLN B 1 195 ? 1.741 -9.289 10.656 1 98.88 195 GLN B CA 1
ATOM 4143 C C . GLN B 1 195 ? 0.557 -9.234 9.695 1 98.88 195 GLN B C 1
ATOM 4145 O O . GLN B 1 195 ? 0.734 -9.016 8.492 1 98.88 195 GLN B O 1
ATOM 4150 N N . ALA B 1 196 ? -0.64 -9.453 10.25 1 98.81 196 ALA B N 1
ATOM 4151 C CA . ALA B 1 196 ? -1.768 -9.5 9.32 1 98.81 196 ALA B CA 1
ATOM 4152 C C . ALA B 1 196 ? -3.082 -9.211 10.039 1 98.81 196 ALA B C 1
ATOM 4154 O O . ALA B 1 196 ? -3.182 -9.383 11.258 1 98.81 196 ALA B O 1
ATOM 4155 N N . VAL B 1 197 ? -4.043 -8.734 9.273 1 98.62 197 VAL B N 1
ATOM 4156 C CA . VAL B 1 197 ? -5.449 -8.664 9.664 1 98.62 197 VAL B CA 1
ATOM 4157 C C . VAL B 1 197 ? -6.324 -9.219 8.539 1 98.62 197 VAL B C 1
ATOM 4159 O O . VAL B 1 197 ? -5.922 -9.219 7.371 1 98.62 197 VAL B O 1
ATOM 4162 N N . SER B 1 198 ? -7.426 -9.766 8.867 1 97.31 198 SER B N 1
ATOM 4163 C CA . SER B 1 198 ? -8.414 -10.188 7.883 1 97.31 198 SER B CA 1
ATOM 4164 C C . SER B 1 198 ? -9.828 -9.789 8.312 1 97.31 198 SER B C 1
ATOM 4166 O O . SER B 1 198 ? -10.07 -9.523 9.492 1 97.31 198 SER B O 1
ATOM 4168 N N . SER B 1 199 ? -10.664 -9.625 7.34 1 96.81 199 SER B N 1
ATOM 4169 C CA . SER B 1 199 ? -12.055 -9.242 7.586 1 96.81 199 SER B CA 1
ATOM 4170 C C . SER B 1 199 ? -13.008 -9.977 6.648 1 96.81 199 SER B C 1
ATOM 4172 O O . SER B 1 199 ? -12.656 -10.273 5.504 1 96.81 199 SER B O 1
ATOM 4174 N N . ASN B 1 200 ? -14.125 -10.383 7.168 1 95.88 200 ASN B N 1
ATOM 4175 C CA . ASN B 1 200 ? -15.227 -10.898 6.359 1 95.88 200 ASN B CA 1
ATOM 4176 C C . ASN B 1 200 ? -16.469 -10.039 6.492 1 95.88 200 ASN B C 1
ATOM 4178 O O . ASN B 1 200 ? -17.594 -10.523 6.312 1 95.88 200 ASN B O 1
ATOM 4182 N N . ALA B 1 201 ? -16.297 -8.805 6.805 1 92.06 201 ALA B N 1
ATOM 4183 C CA . ALA B 1 201 ? -17.375 -7.918 7.215 1 92.06 201 ALA B CA 1
ATOM 4184 C C . ALA B 1 201 ? -18.297 -7.605 6.039 1 92.06 201 ALA B C 1
ATOM 4186 O O . ALA B 1 201 ? -19.484 -7.301 6.234 1 92.06 201 ALA B O 1
ATOM 4187 N N . LEU B 1 202 ? -17.844 -7.668 4.898 1 94.38 202 LEU B N 1
ATOM 4188 C CA . LEU B 1 202 ? -18.625 -7.223 3.754 1 94.38 202 LEU B CA 1
ATOM 4189 C C . LEU B 1 202 ? -19.578 -8.328 3.283 1 94.38 202 LEU B C 1
ATOM 4191 O O . LEU B 1 202 ? -20.766 -8.094 3.104 1 94.38 202 LEU B O 1
ATOM 4195 N N . ARG B 1 203 ? -19.062 -9.539 3.201 1 93 203 ARG B N 1
ATOM 4196 C CA . ARG B 1 203 ? -19.906 -10.625 2.691 1 93 203 ARG B CA 1
ATOM 4197 C C . ARG B 1 203 ? -20.453 -11.477 3.83 1 93 203 ARG B C 1
ATOM 4199 O O . ARG B 1 203 ? -21.453 -12.172 3.666 1 93 203 ARG B O 1
ATOM 4206 N N . GLY B 1 204 ? -19.734 -11.547 4.863 1 93.88 204 GLY B N 1
ATOM 4207 C CA . GLY B 1 204 ? -20.188 -12.281 6.031 1 93.88 204 GLY B CA 1
ATOM 4208 C C . GLY B 1 204 ? -19.953 -13.773 5.926 1 93.88 204 GLY B C 1
ATOM 4209 O O . GLY B 1 204 ? -20.453 -14.547 6.742 1 93.88 204 GLY B O 1
ATOM 4210 N N . PHE B 1 205 ? -19.25 -14.266 4.906 1 95.25 205 PHE B N 1
ATOM 4211 C CA . PHE B 1 205 ? -18.922 -15.68 4.77 1 95.25 205 PHE B CA 1
ATOM 4212 C C . PHE B 1 205 ? -17.859 -16.094 5.793 1 95.25 205 PHE B C 1
ATOM 4214 O O . PHE B 1 205 ? -17.297 -15.234 6.473 1 95.25 205 PHE B O 1
ATOM 4221 N N . GLU B 1 206 ? -17.656 -17.391 5.91 1 94.38 206 GLU B N 1
ATOM 4222 C CA . GLU B 1 206 ? -16.656 -17.891 6.828 1 94.38 206 GLU B CA 1
ATOM 4223 C C . GLU B 1 206 ? -15.25 -17.438 6.414 1 94.38 206 GLU B C 1
ATOM 4225 O O . GLU B 1 206 ? -14.406 -17.156 7.266 1 94.38 206 GLU B O 1
ATOM 4230 N N . VAL B 1 207 ? -15.102 -17.281 5.145 1 93.88 207 VAL B N 1
ATOM 4231 C CA . VAL B 1 207 ? -13.797 -16.875 4.629 1 93.88 207 VAL B CA 1
ATOM 4232 C C . VAL B 1 207 ? -13.703 -15.352 4.578 1 93.88 207 VAL B C 1
ATOM 4234 O O . VAL B 1 207 ? -14.727 -14.664 4.477 1 93.88 207 VAL B O 1
ATOM 4237 N N . GLU B 1 208 ? -12.539 -14.898 4.645 1 96.31 208 GLU B N 1
ATOM 4238 C CA . GLU B 1 208 ? -12.32 -13.461 4.586 1 96.31 208 GLU B CA 1
ATOM 4239 C C . GLU B 1 208 ? -12.5 -12.93 3.162 1 96.31 208 GLU B C 1
ATOM 4241 O O . GLU B 1 208 ? -12.227 -13.648 2.193 1 96.31 208 GLU B O 1
ATOM 4246 N N . ASP B 1 209 ? -12.953 -11.703 3.021 1 97.12 209 ASP B N 1
ATOM 4247 C CA . ASP B 1 209 ? -13.055 -11.016 1.738 1 97.12 209 ASP B CA 1
ATOM 4248 C C . ASP B 1 209 ? -11.992 -9.93 1.61 1 97.12 209 ASP B C 1
ATOM 4250 O O . ASP B 1 209 ? -11.758 -9.406 0.519 1 97.12 209 ASP B O 1
ATOM 4254 N N . THR B 1 210 ? -11.406 -9.531 2.732 1 98.31 210 THR B N 1
ATOM 4255 C CA . THR B 1 210 ? -10.406 -8.469 2.801 1 98.31 210 THR B CA 1
ATOM 4256 C C . THR B 1 210 ? -9.289 -8.836 3.775 1 98.31 210 THR B C 1
ATOM 4258 O O . THR B 1 210 ? -9.547 -9.461 4.812 1 98.31 210 THR B O 1
ATOM 4261 N N . ALA B 1 211 ? -8.07 -8.516 3.438 1 98.62 211 ALA B N 1
ATOM 4262 C CA . ALA B 1 211 ? -6.941 -8.75 4.332 1 98.62 211 ALA B CA 1
ATOM 4263 C C . ALA B 1 211 ? -5.816 -7.754 4.07 1 98.62 211 ALA B C 1
ATOM 4265 O O . ALA B 1 211 ? -5.75 -7.148 2.998 1 98.62 211 ALA B O 1
ATOM 4266 N N . ALA B 1 212 ? -5.012 -7.516 5.02 1 98.88 212 ALA B N 1
ATOM 4267 C CA . ALA B 1 212 ? -3.789 -6.727 4.914 1 98.88 212 ALA B CA 1
ATOM 4268 C C . ALA B 1 212 ? -2.637 -7.395 5.656 1 98.88 212 ALA B C 1
ATOM 4270 O O . ALA B 1 212 ? -2.842 -8.008 6.707 1 98.88 212 ALA B O 1
ATOM 4271 N N . VAL B 1 213 ? -1.434 -7.25 5.082 1 98.81 213 VAL B N 1
ATOM 4272 C CA . VAL B 1 213 ? -0.269 -7.883 5.688 1 98.81 213 VAL B CA 1
ATOM 4273 C C . VAL B 1 213 ? 0.917 -6.922 5.664 1 98.81 213 VAL B C 1
ATOM 4275 O O . VAL B 1 213 ? 1.064 -6.133 4.727 1 98.81 213 VAL B O 1
ATOM 4278 N N . ILE B 1 214 ? 1.698 -6.918 6.723 1 98.94 214 ILE B N 1
ATOM 4279 C CA . ILE B 1 214 ? 3.053 -6.379 6.746 1 98.94 214 ILE B CA 1
ATOM 4280 C C . ILE B 1 214 ? 4.066 -7.523 6.758 1 98.94 214 ILE B C 1
ATOM 4282 O O . ILE B 1 214 ? 3.939 -8.461 7.547 1 98.94 214 ILE B O 1
ATOM 4286 N N . VAL B 1 215 ? 5.039 -7.422 5.871 1 98.88 215 VAL B N 1
ATOM 4287 C CA . VAL B 1 215 ? 6.074 -8.445 5.871 1 98.88 215 VAL B CA 1
ATOM 4288 C C . VAL B 1 215 ? 7.441 -7.805 6.086 1 98.88 215 VAL B C 1
ATOM 4290 O O . VAL B 1 215 ? 7.676 -6.672 5.656 1 98.88 215 VAL B O 1
ATOM 4293 N N . GLY B 1 216 ? 8.273 -8.508 6.832 1 98.56 216 GLY B N 1
ATOM 4294 C CA . GLY B 1 216 ? 9.695 -8.219 6.875 1 98.56 216 GLY B CA 1
ATOM 4295 C C . GLY B 1 216 ? 10.523 -9.172 6.027 1 98.56 216 GLY B C 1
ATOM 4296 O O . GLY B 1 216 ? 10.32 -10.391 6.082 1 98.56 216 GLY B O 1
ATOM 4297 N N . PHE B 1 217 ? 11.375 -8.602 5.199 1 98.06 217 PHE B N 1
ATOM 4298 C CA . PHE B 1 217 ? 12.242 -9.422 4.359 1 98.06 217 PHE B CA 1
ATOM 4299 C C . PHE B 1 217 ? 13.578 -9.672 5.043 1 98.06 217 PHE B C 1
ATOM 4301 O O . PHE B 1 217 ? 13.977 -8.922 5.934 1 98.06 217 PHE B O 1
ATOM 4308 N N . ASP B 1 218 ? 14.281 -10.656 4.594 1 96.88 218 ASP B N 1
ATOM 4309 C CA . ASP B 1 218 ? 15.555 -11.047 5.184 1 96.88 218 ASP B CA 1
ATOM 4310 C C . ASP B 1 218 ? 16.625 -9.984 4.934 1 96.88 218 ASP B C 1
ATOM 4312 O O . ASP B 1 218 ? 17.609 -9.891 5.676 1 96.88 218 ASP B O 1
ATOM 4316 N N . ASN B 1 219 ? 16.469 -9.164 3.91 1 96.38 219 ASN B N 1
ATOM 4317 C CA . ASN B 1 219 ? 17.438 -8.117 3.59 1 96.38 219 ASN B CA 1
ATOM 4318 C C . ASN B 1 219 ? 17.109 -6.816 4.312 1 96.38 219 ASN B C 1
ATOM 4320 O O . ASN B 1 219 ? 17.766 -5.797 4.082 1 96.38 219 ASN B O 1
ATOM 4324 N N . GLY B 1 220 ? 16.094 -6.801 5.105 1 96.5 220 GLY B N 1
ATOM 4325 C CA . GLY B 1 220 ? 15.789 -5.637 5.918 1 96.5 220 GLY B CA 1
ATOM 4326 C C . GLY B 1 220 ? 14.664 -4.793 5.344 1 96.5 220 GLY B C 1
ATOM 4327 O O . GLY B 1 220 ? 14.133 -3.912 6.023 1 96.5 220 GLY B O 1
ATOM 4328 N N . ALA B 1 221 ? 14.25 -4.973 4.109 1 98 221 ALA B N 1
ATOM 4329 C CA . ALA B 1 221 ? 13.141 -4.234 3.51 1 98 221 ALA B CA 1
ATOM 4330 C C . ALA B 1 221 ? 11.82 -4.594 4.18 1 98 221 ALA B C 1
ATOM 4332 O O . ALA B 1 221 ? 11.703 -5.641 4.82 1 98 221 ALA B O 1
ATOM 4333 N N . ILE B 1 222 ? 10.906 -3.678 4.082 1 98.31 222 ILE B N 1
ATOM 4334 C CA . ILE B 1 222 ? 9.57 -3.848 4.637 1 98.31 222 ILE B CA 1
ATOM 4335 C C . ILE B 1 222 ? 8.531 -3.793 3.518 1 98.31 222 ILE B C 1
ATOM 4337 O O . ILE B 1 222 ? 8.672 -3.02 2.568 1 98.31 222 ILE B O 1
ATOM 4341 N N . GLY B 1 223 ? 7.539 -4.645 3.625 1 98.75 223 GLY B N 1
ATOM 4342 C CA . GLY B 1 223 ? 6.492 -4.648 2.615 1 98.75 223 GLY B CA 1
ATOM 4343 C C . GLY B 1 223 ? 5.094 -4.559 3.201 1 98.75 223 GLY B C 1
ATOM 4344 O O . GLY B 1 223 ? 4.844 -5.059 4.301 1 98.75 223 GLY B O 1
ATOM 4345 N N . THR B 1 224 ? 4.18 -3.902 2.498 1 98.94 224 THR B N 1
ATOM 4346 C CA . THR B 1 224 ? 2.754 -3.924 2.801 1 98.94 224 THR B CA 1
ATOM 4347 C C . THR B 1 224 ? 1.956 -4.449 1.61 1 98.94 224 THR B C 1
ATOM 4349 O O . THR B 1 224 ? 2.264 -4.133 0.46 1 98.94 224 THR B O 1
ATOM 4352 N N . PHE B 1 225 ? 0.951 -5.27 1.902 1 98.88 225 PHE B N 1
ATOM 4353 C CA . PHE B 1 225 ? 0.008 -5.77 0.91 1 98.88 225 PHE B CA 1
ATOM 4354 C C . PHE B 1 225 ? -1.424 -5.656 1.417 1 98.88 225 PHE B C 1
ATOM 4356 O O . PHE B 1 225 ? -1.701 -5.953 2.582 1 98.88 225 PHE B O 1
ATOM 4363 N N . ILE B 1 226 ? -2.312 -5.184 0.578 1 98.88 226 ILE B N 1
ATOM 4364 C CA . ILE B 1 226 ? -3.73 -5.125 0.916 1 98.88 226 ILE B CA 1
ATOM 4365 C C . ILE B 1 226 ? -4.559 -5.711 -0.226 1 98.88 226 ILE B C 1
ATOM 4367 O O . ILE B 1 226 ? -4.277 -5.453 -1.399 1 98.88 226 ILE B O 1
ATOM 4371 N N . LEU B 1 227 ? -5.52 -6.531 0.103 1 98.56 227 LEU B N 1
ATOM 4372 C CA . LEU B 1 227 ? -6.289 -7.223 -0.925 1 98.56 227 LEU B CA 1
ATOM 4373 C C . LEU B 1 227 ? -7.758 -7.336 -0.522 1 98.56 227 LEU B C 1
ATOM 4375 O O . LEU B 1 227 ? -8.07 -7.438 0.665 1 98.56 227 LEU B O 1
ATOM 4379 N N . SER B 1 228 ? -8.586 -7.312 -1.53 1 98.56 228 SER B N 1
ATOM 4380 C CA . SER B 1 228 ? -10.016 -7.535 -1.342 1 98.56 228 SER B CA 1
ATOM 4381 C C . SER B 1 228 ? -10.68 -8.016 -2.631 1 98.56 228 SER B C 1
ATOM 4383 O O . SER B 1 228 ? -10.32 -7.562 -3.723 1 98.56 228 SER B O 1
ATOM 4385 N N . ASP B 1 229 ? -11.594 -8.914 -2.5 1 97.31 229 ASP B N 1
ATOM 4386 C CA . ASP B 1 229 ? -12.422 -9.273 -3.645 1 97.31 229 ASP B CA 1
ATOM 4387 C C . ASP B 1 229 ? -13.805 -8.633 -3.549 1 97.31 229 ASP B C 1
ATOM 4389 O O . ASP B 1 229 ? -14.758 -9.109 -4.164 1 97.31 229 ASP B O 1
ATOM 4393 N N . SER B 1 230 ? -13.891 -7.566 -2.723 1 97.44 230 SER B N 1
ATOM 4394 C CA . SER B 1 230 ? -15.164 -6.887 -2.518 1 97.44 230 SER B CA 1
ATOM 4395 C C . SER B 1 230 ? -15.055 -5.398 -2.84 1 97.44 230 SER B C 1
ATOM 4397 O O . SER B 1 230 ? -15.977 -4.625 -2.553 1 97.44 230 SER B O 1
ATOM 4399 N N . ALA B 1 231 ? -13.984 -4.984 -3.418 1 98.06 231 ALA B N 1
ATOM 4400 C CA . ALA B 1 231 ? -13.75 -3.572 -3.709 1 98.06 231 ALA B CA 1
ATOM 4401 C C . ALA B 1 231 ? -13.664 -3.328 -5.211 1 98.06 231 ALA B C 1
ATOM 4403 O O . ALA B 1 231 ? -13.016 -4.086 -5.934 1 98.06 231 ALA B O 1
ATOM 4404 N N . VAL B 1 232 ? -14.312 -2.281 -5.672 1 97.75 232 VAL B N 1
ATOM 4405 C CA . VAL B 1 232 ? -14.188 -1.863 -7.062 1 97.75 232 VAL B CA 1
ATOM 4406 C C . VAL B 1 232 ? -12.953 -0.979 -7.227 1 97.75 232 VAL B C 1
ATOM 4408 O O . VAL B 1 232 ? -12.922 0.151 -6.734 1 97.75 232 VAL B O 1
ATOM 4411 N N . ALA B 1 233 ? -11.961 -1.48 -7.922 1 97.75 233 ALA B N 1
ATOM 4412 C CA . ALA B 1 233 ? -10.703 -0.758 -8.047 1 97.75 233 ALA B CA 1
ATOM 4413 C C . ALA B 1 233 ? -9.875 -1.302 -9.211 1 97.75 233 ALA B C 1
ATOM 4415 O O . ALA B 1 233 ? -10.055 -2.447 -9.633 1 97.75 233 ALA B O 1
ATOM 4416 N N . PRO B 1 234 ? -8.992 -0.496 -9.742 1 96.81 234 PRO B N 1
ATOM 4417 C CA . PRO B 1 234 ? -8.148 -0.948 -10.852 1 96.81 234 PRO B CA 1
ATOM 4418 C C . PRO B 1 234 ? -6.836 -1.567 -10.375 1 96.81 234 PRO B C 1
ATOM 4420 O O . PRO B 1 234 ? -5.988 -1.935 -11.195 1 96.81 234 PRO B O 1
ATOM 4423 N N . TRP B 1 235 ? -6.621 -1.631 -9.07 1 97.38 235 TRP B N 1
ATOM 4424 C CA . TRP B 1 235 ? -5.312 -1.984 -8.531 1 97.38 235 TRP B CA 1
ATOM 4425 C C . TRP B 1 235 ? -5.203 -3.49 -8.312 1 97.38 235 TRP B C 1
ATOM 4427 O O . TRP B 1 235 ? -5.82 -4.039 -7.402 1 97.38 235 TRP B O 1
ATOM 4437 N N . GLY B 1 236 ? -4.344 -4.125 -9.102 1 96.5 236 GLY B N 1
ATOM 4438 C CA . GLY B 1 236 ? -4.102 -5.555 -8.984 1 96.5 236 GLY B CA 1
ATOM 4439 C C . GLY B 1 236 ? -3.43 -6.145 -10.211 1 96.5 236 GLY B C 1
ATOM 4440 O O . GLY B 1 236 ? -3.467 -5.551 -11.289 1 96.5 236 GLY B O 1
ATOM 4441 N N . TRP B 1 237 ? -2.912 -7.285 -10.039 1 95.62 237 TRP B N 1
ATOM 4442 C CA . TRP B 1 237 ? -2.141 -7.973 -11.07 1 95.62 237 TRP B CA 1
ATOM 4443 C C . TRP B 1 237 ? -2.975 -8.172 -12.336 1 95.62 237 TRP B C 1
ATOM 4445 O O . TRP B 1 237 ? -2.537 -7.832 -13.438 1 95.62 237 TRP B O 1
ATOM 4455 N N . ASP B 1 238 ? -4.18 -8.656 -12.164 1 92.62 238 ASP B N 1
ATOM 4456 C CA . ASP B 1 238 ? -5.004 -9.086 -13.289 1 92.62 238 ASP B CA 1
ATOM 4457 C C . ASP B 1 238 ? -5.348 -7.914 -14.203 1 92.62 238 ASP B C 1
ATOM 4459 O O . ASP B 1 238 ? -5.309 -8.047 -15.43 1 92.62 238 ASP B O 1
ATOM 4463 N N . GLN B 1 239 ? -5.574 -6.781 -13.562 1 90.88 239 GLN B N 1
ATOM 4464 C CA . GLN B 1 239 ? -5.984 -5.613 -14.336 1 90.88 239 GLN B CA 1
ATOM 4465 C C . GLN B 1 239 ? -4.773 -4.809 -14.805 1 90.88 239 GLN B C 1
ATOM 4467 O O . GLN B 1 239 ? -4.895 -3.938 -15.664 1 90.88 239 GLN B O 1
ATOM 4472 N N . ALA B 1 240 ? -3.641 -5.168 -14.273 1 93.56 240 ALA B N 1
ATOM 4473 C CA . ALA B 1 240 ? -2.432 -4.43 -14.633 1 93.56 240 ALA B CA 1
ATOM 4474 C C . ALA B 1 240 ? -1.672 -5.133 -15.75 1 93.56 240 ALA B C 1
ATOM 4476 O O . ALA B 1 240 ? -0.748 -4.562 -16.344 1 93.56 240 ALA B O 1
ATOM 4477 N N . THR B 1 241 ? -2.115 -6.391 -15.93 1 91.75 241 THR B N 1
ATOM 4478 C CA . THR B 1 241 ? -1.396 -7.195 -16.906 1 91.75 241 THR B CA 1
ATOM 4479 C C . THR B 1 241 ? -2.346 -7.715 -17.984 1 91.75 241 THR B C 1
ATOM 4481 O O . THR B 1 241 ? -3.566 -7.641 -17.828 1 91.75 241 THR B O 1
ATOM 4484 N N . GLN B 1 242 ? -2.004 -8.094 -19.078 1 85.81 242 GLN B N 1
ATOM 4485 C CA . GLN B 1 242 ? -2.77 -8.797 -20.109 1 85.81 242 GLN B CA 1
ATOM 4486 C C . GLN B 1 242 ? -2.488 -10.297 -20.062 1 85.81 242 GLN B C 1
ATOM 4488 O O . GLN B 1 242 ? -2.471 -10.961 -21.109 1 85.81 242 GLN B O 1
ATOM 4493 N N . ASP B 1 243 ? -2.244 -10.656 -18.875 1 89.75 243 ASP B N 1
ATOM 4494 C CA . ASP B 1 243 ? -1.877 -12.055 -18.672 1 89.75 243 ASP B CA 1
ATOM 4495 C C . ASP B 1 243 ? -3.043 -12.984 -19 1 89.75 243 ASP B C 1
ATOM 4497 O O . ASP B 1 243 ? -2.846 -14.055 -19.578 1 89.75 243 ASP B O 1
ATOM 4501 N N . ASP B 1 244 ? -4.211 -12.641 -18.547 1 87.69 244 ASP B N 1
ATOM 4502 C CA . ASP B 1 244 ? -5.48 -13.273 -18.875 1 87.69 244 ASP B CA 1
ATOM 4503 C C . ASP B 1 244 ? -6.422 -12.297 -19.562 1 87.69 244 ASP B C 1
ATOM 4505 O O . ASP B 1 244 ? -6.875 -11.328 -18.953 1 87.69 244 ASP B O 1
ATOM 4509 N N . PRO B 1 245 ? -6.746 -12.586 -20.812 1 87.75 245 PRO B N 1
ATOM 4510 C CA . PRO B 1 245 ? -7.523 -11.625 -21.609 1 87.75 245 PRO B CA 1
ATOM 4511 C C . PRO B 1 245 ? -8.953 -11.453 -21.078 1 87.75 245 PRO B C 1
ATOM 4513 O O . PRO B 1 245 ? -9.656 -10.539 -21.5 1 87.75 245 PRO B O 1
ATOM 4516 N N . GLN B 1 246 ? -9.383 -12.297 -20.219 1 87.88 246 GLN B N 1
ATOM 4517 C CA . GLN B 1 246 ? -10.734 -12.18 -19.688 1 87.88 246 GLN B CA 1
ATOM 4518 C C . GLN B 1 246 ? -10.867 -10.938 -18.812 1 87.88 246 GLN B C 1
ATOM 4520 O O . GLN B 1 246 ? -11.969 -10.43 -18.609 1 87.88 246 GLN B O 1
ATOM 4525 N N . PHE B 1 247 ? -9.711 -10.484 -18.266 1 91.5 247 PHE B N 1
ATOM 4526 C CA . PHE B 1 247 ? -9.742 -9.32 -17.391 1 91.5 247 PHE B CA 1
ATOM 4527 C C . PHE B 1 247 ? -9.398 -8.055 -18.172 1 91.5 247 PHE B C 1
ATOM 4529 O O . PHE B 1 247 ? -8.359 -7.992 -18.828 1 91.5 247 PHE B O 1
ATOM 4536 N N . PRO B 1 248 ? -10.297 -7.039 -18.062 1 91.38 248 PRO B N 1
ATOM 4537 C CA . PRO B 1 248 ? -9.945 -5.773 -18.719 1 91.38 248 PRO B CA 1
ATOM 4538 C C . PRO B 1 248 ? -8.656 -5.168 -18.156 1 91.38 248 PRO B C 1
ATOM 4540 O O . PRO B 1 248 ? -8.477 -5.102 -16.938 1 91.38 248 PRO B O 1
ATOM 4543 N N . CYS B 1 249 ? -7.824 -4.766 -19.047 1 90.75 249 CYS B N 1
ATOM 4544 C CA . CYS B 1 249 ? -6.504 -4.281 -18.656 1 90.75 249 CYS B CA 1
ATOM 4545 C C . CYS B 1 249 ? -6.52 -2.77 -18.453 1 90.75 249 CYS B C 1
ATOM 4547 O O . CYS B 1 249 ? -7.113 -2.035 -19.234 1 90.75 249 CYS B O 1
ATOM 4549 N N . ASN B 1 250 ? -5.938 -2.32 -17.359 1 90.75 250 ASN B N 1
ATOM 4550 C CA . ASN B 1 250 ? -5.551 -0.937 -17.109 1 90.75 250 ASN B CA 1
ATOM 4551 C C . ASN B 1 250 ? -4.039 -0.747 -17.234 1 90.75 250 ASN B C 1
ATOM 4553 O O . ASN B 1 250 ? -3.314 -0.825 -16.25 1 90.75 250 ASN B O 1
ATOM 4557 N N . PRO B 1 251 ? -3.58 -0.439 -18.391 1 85.25 251 PRO B N 1
ATOM 4558 C CA . PRO B 1 251 ? -2.148 -0.543 -18.688 1 85.25 251 PRO B CA 1
ATOM 4559 C C . PRO B 1 251 ? -1.315 0.479 -17.906 1 85.25 251 PRO B C 1
ATOM 4561 O O . PRO B 1 251 ? -0.099 0.32 -17.781 1 85.25 251 PRO B O 1
ATOM 4564 N N . ASP B 1 252 ? -1.887 1.52 -17.391 1 89.5 252 ASP B N 1
ATOM 4565 C CA . ASP B 1 252 ? -1.095 2.584 -16.781 1 89.5 252 ASP B CA 1
ATOM 4566 C C . ASP B 1 252 ? -1.197 2.541 -15.25 1 89.5 252 ASP B C 1
ATOM 4568 O O . ASP B 1 252 ? -0.74 3.461 -14.57 1 89.5 252 ASP B O 1
ATOM 4572 N N . ILE B 1 253 ? -1.78 1.604 -14.742 1 94.19 253 ILE B N 1
ATOM 4573 C CA . ILE B 1 253 ? -1.995 1.531 -13.305 1 94.19 253 ILE B CA 1
ATOM 4574 C C . ILE B 1 253 ? -1.236 0.337 -12.727 1 94.19 253 ILE B C 1
ATOM 4576 O O . ILE B 1 253 ? -1.557 -0.814 -13.031 1 94.19 253 ILE B O 1
ATOM 4580 N N . PRO B 1 254 ? -0.313 0.61 -11.875 1 96.31 254 PRO B N 1
ATOM 4581 C CA . PRO B 1 254 ? 0.5 -0.488 -11.352 1 96.31 254 PRO B CA 1
ATOM 4582 C C . PRO B 1 254 ? -0.196 -1.252 -10.227 1 96.31 254 PRO B C 1
ATOM 4584 O O . PRO B 1 254 ? -1.067 -0.702 -9.547 1 96.31 254 PRO B O 1
ATOM 4587 N N . ALA B 1 255 ? 0.253 -2.516 -10.031 1 97 255 ALA B N 1
ATOM 4588 C CA . ALA B 1 255 ? -0.175 -3.346 -8.906 1 97 255 ALA B CA 1
ATOM 4589 C C . ALA B 1 255 ? 0.759 -3.174 -7.707 1 97 255 ALA B C 1
ATOM 4591 O O . ALA B 1 255 ? 0.331 -3.283 -6.559 1 97 255 ALA B O 1
ATOM 4592 N N . TRP B 1 256 ? 2.039 -2.926 -8 1 98.38 256 TRP B N 1
ATOM 4593 C CA . TRP B 1 256 ? 3.053 -2.826 -6.957 1 98.38 256 TRP B CA 1
ATOM 4594 C C . TRP B 1 256 ? 3.875 -1.551 -7.117 1 98.38 256 TRP B C 1
ATOM 4596 O O . TRP B 1 256 ? 3.951 -0.988 -8.211 1 98.38 256 TRP B O 1
ATOM 4606 N N . SER B 1 257 ? 4.41 -1.089 -6.043 1 98.75 257 SER B N 1
ATOM 4607 C CA . SER B 1 257 ? 5.488 -0.11 -5.957 1 98.75 257 SER B CA 1
ATOM 4608 C C . SER B 1 257 ? 6.703 -0.688 -5.234 1 98.75 257 SER B C 1
ATOM 4610 O O . SER B 1 257 ? 6.586 -1.189 -4.117 1 98.75 257 SER B O 1
ATOM 4612 N N . ILE B 1 258 ? 7.824 -0.693 -5.879 1 98.88 258 ILE B N 1
ATOM 4613 C CA . ILE B 1 258 ? 9.062 -1.233 -5.332 1 98.88 258 ILE B CA 1
ATOM 4614 C C . ILE B 1 258 ? 10.109 -0.125 -5.227 1 98.88 258 ILE B C 1
ATOM 4616 O O . ILE B 1 258 ? 10.547 0.422 -6.242 1 98.88 258 ILE B O 1
ATOM 4620 N N . ALA B 1 259 ? 10.555 0.162 -4 1 98.81 259 ALA B N 1
ATOM 4621 C CA . ALA B 1 259 ? 11.406 1.334 -3.816 1 98.81 259 ALA B CA 1
ATOM 4622 C C . ALA B 1 259 ? 12.742 0.947 -3.193 1 98.81 259 ALA B C 1
ATOM 4624 O O . ALA B 1 259 ? 12.789 0.175 -2.234 1 98.81 259 ALA B O 1
ATOM 4625 N N . GLY B 1 260 ? 13.781 1.477 -3.75 1 98.56 260 GLY B N 1
ATOM 4626 C CA . GLY B 1 260 ? 15.125 1.319 -3.223 1 98.56 260 GLY B CA 1
ATOM 4627 C C . GLY B 1 260 ? 15.805 2.641 -2.912 1 98.56 260 GLY B C 1
ATOM 4628 O O . GLY B 1 260 ? 15.172 3.699 -2.988 1 98.56 260 GLY B O 1
ATOM 4629 N N . THR B 1 261 ? 17.047 2.617 -2.51 1 97.5 261 THR B N 1
ATOM 4630 C CA . THR B 1 261 ? 17.781 3.771 -2.014 1 97.5 261 THR B CA 1
ATOM 4631 C C . THR B 1 261 ? 18.172 4.699 -3.16 1 97.5 261 THR B C 1
ATOM 4633 O O . THR B 1 261 ? 18.469 5.875 -2.939 1 97.5 261 THR B O 1
ATOM 4636 N N . THR B 1 262 ? 18.188 4.191 -4.414 1 97.12 262 THR B N 1
ATOM 4637 C CA . THR B 1 262 ? 18.641 5.047 -5.5 1 97.12 262 THR B CA 1
ATOM 4638 C C . THR B 1 262 ? 17.609 5.102 -6.625 1 97.12 262 THR B C 1
ATOM 4640 O O . THR B 1 262 ? 17.844 5.75 -7.652 1 97.12 262 THR B O 1
ATOM 4643 N N . GLY B 1 263 ? 16.516 4.445 -6.438 1 97.81 263 GLY B N 1
ATOM 4644 C CA . GLY B 1 263 ? 15.453 4.449 -7.426 1 97.81 263 GLY B CA 1
ATOM 4645 C C . GLY B 1 263 ? 14.273 3.58 -7.035 1 97.81 263 GLY B C 1
ATOM 4646 O O . GLY B 1 263 ? 14.281 2.955 -5.973 1 97.81 263 GLY B O 1
ATOM 4647 N N . SER B 1 264 ? 13.266 3.584 -7.875 1 98.5 264 SER B N 1
ATOM 4648 C CA . SER B 1 264 ? 12.062 2.785 -7.641 1 98.5 264 SER B CA 1
ATOM 4649 C C . SER B 1 264 ? 11.445 2.316 -8.953 1 98.5 264 SER B C 1
ATOM 4651 O O . SER B 1 264 ? 11.82 2.789 -10.023 1 98.5 264 SER B O 1
ATOM 4653 N N . LEU B 1 265 ? 10.562 1.323 -8.82 1 98.44 265 LEU B N 1
ATOM 4654 C CA . LEU B 1 265 ? 9.898 0.706 -9.961 1 98.44 265 LEU B CA 1
ATOM 4655 C C . LEU B 1 265 ? 8.406 0.516 -9.688 1 98.44 265 LEU B C 1
ATOM 4657 O O . LEU B 1 265 ? 8.023 0.08 -8.602 1 98.44 265 LEU B O 1
ATOM 4661 N N . THR B 1 266 ? 7.586 1.014 -10.68 1 98 266 THR B N 1
ATOM 4662 C CA . THR B 1 266 ? 6.234 0.466 -10.695 1 98 266 THR B CA 1
ATOM 4663 C C . THR B 1 266 ? 6.23 -0.951 -11.258 1 98 266 THR B C 1
ATOM 4665 O O . THR B 1 266 ? 7.113 -1.318 -12.039 1 98 266 THR B O 1
ATOM 4668 N N . PHE B 1 267 ? 5.324 -1.688 -10.875 1 97.75 267 PHE B N 1
ATOM 4669 C CA . PHE B 1 267 ? 5.238 -3.078 -11.305 1 97.75 267 PHE B CA 1
ATOM 4670 C C . PHE B 1 267 ? 3.783 -3.494 -11.5 1 97.75 267 PHE B C 1
ATOM 4672 O O . PHE B 1 267 ? 2.938 -3.24 -10.641 1 97.75 267 PHE B O 1
ATOM 4679 N N . PRO B 1 268 ? 3.492 -4.055 -12.734 1 96.69 268 PRO B N 1
ATOM 4680 C CA . PRO B 1 268 ? 4.387 -4.652 -1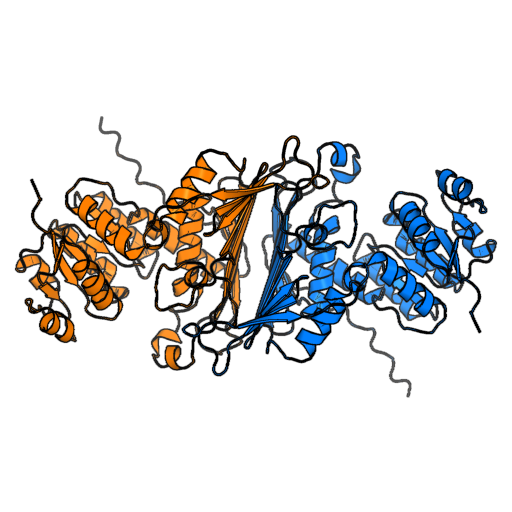3.727 1 96.69 268 PRO B CA 1
ATOM 4681 C C . PRO B 1 268 ? 4.703 -3.701 -14.883 1 96.69 268 PRO B C 1
ATOM 4683 O O . PRO B 1 268 ? 5.25 -4.125 -15.898 1 96.69 268 PRO B O 1
ATOM 4686 N N . GLN B 1 269 ? 4.438 -2.385 -14.789 1 95.12 269 GLN B N 1
ATOM 4687 C CA . GLN B 1 269 ? 4.637 -1.441 -15.883 1 95.12 269 GLN B CA 1
ATOM 4688 C C . GLN B 1 269 ? 6.121 -1.132 -16.078 1 95.12 269 GLN B C 1
ATOM 4690 O O . GLN B 1 269 ? 6.527 -0.665 -17.141 1 95.12 269 GLN B O 1
ATOM 4695 N N . LEU B 1 270 ? 6.887 -1.218 -14.992 1 97.19 270 LEU B N 1
ATOM 4696 C CA . LEU B 1 270 ? 8.336 -1.053 -14.984 1 97.19 270 LEU B CA 1
ATOM 4697 C C . LEU B 1 270 ? 8.719 0.38 -15.336 1 97.19 270 LEU B C 1
ATOM 4699 O O . LEU B 1 270 ? 9.633 0.603 -16.125 1 97.19 270 LEU B O 1
ATOM 4703 N N . ALA B 1 271 ? 7.898 1.303 -14.875 1 97.5 271 ALA B N 1
ATOM 4704 C CA . ALA B 1 271 ? 8.391 2.676 -14.812 1 97.5 271 ALA B CA 1
ATOM 4705 C C . ALA B 1 271 ? 9.445 2.832 -13.727 1 97.5 271 ALA B C 1
ATOM 4707 O O . ALA B 1 271 ? 9.203 2.52 -12.562 1 97.5 271 ALA B O 1
ATOM 4708 N N . ARG B 1 272 ? 10.578 3.225 -14.133 1 97.69 272 ARG B N 1
ATOM 4709 C CA . ARG B 1 272 ? 11.68 3.438 -13.195 1 97.69 272 ARG B CA 1
ATOM 4710 C C . ARG B 1 272 ? 11.836 4.918 -12.867 1 97.69 272 ARG B C 1
ATOM 4712 O O . ARG B 1 272 ? 11.945 5.754 -13.766 1 97.69 272 ARG B O 1
ATOM 4719 N N . PHE B 1 273 ? 11.859 5.262 -11.594 1 97.75 273 PHE B N 1
ATOM 4720 C CA . PHE B 1 273 ? 12.055 6.625 -11.109 1 97.75 273 PHE B CA 1
ATOM 4721 C C . PHE B 1 273 ? 13.414 6.773 -10.445 1 97.75 273 PHE B C 1
ATOM 4723 O O . PHE B 1 273 ? 13.844 5.898 -9.688 1 97.75 273 PHE B O 1
ATOM 4730 N N . TYR B 1 274 ? 14.086 7.824 -10.703 1 97 274 TYR B N 1
ATOM 4731 C CA . TYR B 1 274 ? 15.422 8.047 -10.148 1 97 274 TYR B CA 1
ATOM 4732 C C . TYR B 1 274 ? 15.82 9.516 -10.25 1 97 274 TYR B C 1
ATOM 4734 O O . TYR B 1 274 ? 15.219 10.273 -11.008 1 97 274 TYR B O 1
ATOM 4742 N N . HIS B 1 275 ? 16.703 9.977 -9.391 1 95.31 275 HIS B N 1
ATOM 4743 C CA . HIS B 1 275 ? 17.297 11.305 -9.492 1 95.31 275 HIS B CA 1
ATOM 4744 C C . HIS B 1 275 ? 18.469 11.312 -10.453 1 95.31 275 HIS B C 1
ATOM 4746 O O . HIS B 1 275 ? 19.25 10.359 -10.5 1 95.31 275 HIS B O 1
ATOM 4752 N N . GLN B 1 276 ? 18.422 12.5 -11.211 1 90.88 276 GLN B N 1
ATOM 4753 C CA . GLN B 1 276 ? 19.641 12.711 -11.977 1 90.88 276 GLN B CA 1
ATOM 4754 C C . GLN B 1 276 ? 20.766 13.25 -11.094 1 90.88 276 GLN B C 1
ATOM 4756 O O . GLN B 1 276 ? 20.641 14.328 -10.516 1 90.88 276 GLN B O 1
ATOM 4761 N N . GLY B 1 277 ? 21.719 12.531 -10.578 1 84.38 277 GLY B N 1
ATOM 4762 C CA . GLY B 1 277 ? 22.766 12.945 -9.664 1 84.38 277 GLY B CA 1
ATOM 4763 C C . GLY B 1 277 ? 22.516 12.516 -8.227 1 84.38 277 GLY B C 1
ATOM 4764 O O . GLY B 1 277 ? 22.062 11.398 -7.98 1 84.38 277 GLY B O 1
ATOM 4765 N N . GLU B 1 278 ? 22.75 13.586 -7.336 1 83.94 278 GLU B N 1
ATOM 4766 C CA . GLU B 1 278 ? 22.594 13.266 -5.922 1 83.94 278 GLU B CA 1
ATOM 4767 C C . GLU B 1 278 ? 21.109 13.125 -5.551 1 83.94 278 GLU B C 1
ATOM 4769 O O . GLU B 1 278 ? 20.281 13.898 -6.016 1 83.94 278 GLU B O 1
ATOM 4774 N N . SER B 1 279 ? 20.844 12.109 -4.793 1 84.81 279 SER B N 1
ATOM 4775 C CA . SER B 1 279 ? 19.469 11.852 -4.367 1 84.81 279 SER B CA 1
ATOM 4776 C C . SER B 1 279 ? 19.031 12.844 -3.289 1 84.81 279 SER B C 1
ATOM 4778 O O . SER B 1 279 ? 19.641 12.914 -2.221 1 84.81 279 SER B O 1
ATOM 4780 N N . ASP B 1 280 ? 17.953 13.57 -3.691 1 88.94 280 ASP B N 1
ATOM 4781 C CA . ASP B 1 280 ? 17.391 14.609 -2.826 1 88.94 280 ASP B CA 1
ATOM 4782 C C . ASP B 1 280 ? 15.93 14.883 -3.174 1 88.94 280 ASP B C 1
ATOM 4784 O O . ASP B 1 280 ? 15.602 15.133 -4.336 1 88.94 280 ASP B O 1
ATOM 4788 N N . TRP B 1 281 ? 15.125 14.867 -2.121 1 89.19 281 TRP B N 1
ATOM 4789 C CA . TRP B 1 281 ? 13.688 15 -2.342 1 89.19 281 TRP B CA 1
ATOM 4790 C C . TRP B 1 281 ? 13.352 16.375 -2.9 1 89.19 281 TRP B C 1
ATOM 4792 O O . TRP B 1 281 ? 12.25 16.609 -3.395 1 89.19 281 TRP B O 1
ATOM 4802 N N . TYR B 1 282 ? 14.242 17.266 -2.939 1 90.38 282 TYR B N 1
ATOM 4803 C CA . TYR B 1 282 ? 14.016 18.594 -3.523 1 90.38 282 TYR B CA 1
ATOM 4804 C C . TYR B 1 282 ? 14.359 18.594 -5.008 1 90.38 282 TYR B C 1
ATOM 4806 O O . TYR B 1 282 ? 14.125 19.578 -5.703 1 90.38 282 TYR B O 1
ATOM 4814 N N . GLN B 1 283 ? 14.875 17.5 -5.473 1 91.44 283 GLN B N 1
ATOM 4815 C CA . GLN B 1 283 ? 15.211 17.375 -6.887 1 91.44 283 GLN B CA 1
ATOM 4816 C C . GLN B 1 283 ? 14.125 16.609 -7.645 1 91.44 283 GLN B C 1
ATOM 4818 O O . GLN B 1 283 ? 13.531 15.68 -7.109 1 91.44 283 GLN B O 1
ATOM 4823 N N . PRO B 1 284 ? 13.875 17.047 -8.906 1 92.44 284 PRO B N 1
ATOM 4824 C CA . PRO B 1 284 ? 12.891 16.297 -9.688 1 92.44 284 PRO B CA 1
ATOM 4825 C C . PRO B 1 284 ? 13.328 14.859 -9.977 1 92.44 284 PRO B C 1
ATOM 4827 O O . PRO B 1 284 ? 14.523 14.586 -10.102 1 92.44 284 PRO B O 1
ATOM 4830 N N . LEU B 1 285 ? 12.367 14.031 -10.07 1 94.31 285 LEU B N 1
ATOM 4831 C CA . LEU B 1 285 ? 12.617 12.656 -10.461 1 94.31 285 LEU B CA 1
ATOM 4832 C C . LEU B 1 285 ? 12.531 12.492 -11.977 1 94.31 285 LEU B C 1
ATOM 4834 O O . LEU B 1 285 ? 11.656 13.086 -12.617 1 94.31 285 LEU B O 1
ATOM 4838 N N . SER B 1 286 ? 13.469 11.734 -12.492 1 95.81 286 SER B N 1
ATOM 4839 C CA . SER B 1 286 ? 13.336 11.242 -13.859 1 95.81 286 SER B CA 1
ATOM 4840 C C . SER B 1 286 ? 12.539 9.945 -13.906 1 95.81 286 SER B C 1
ATOM 4842 O O . SER B 1 286 ? 12.523 9.18 -12.938 1 95.81 286 SER B O 1
ATOM 4844 N N . ARG B 1 287 ? 11.82 9.773 -15 1 95.69 287 ARG B N 1
ATOM 4845 C CA . ARG B 1 287 ? 11.062 8.555 -15.227 1 95.69 287 ARG B CA 1
ATOM 4846 C C . ARG B 1 287 ? 11.43 7.918 -16.562 1 95.69 287 ARG B C 1
ATOM 4848 O O . ARG B 1 287 ? 11.477 8.602 -17.594 1 95.69 287 ARG B O 1
ATOM 4855 N N . ARG B 1 288 ? 11.727 6.617 -16.516 1 95.94 288 ARG B N 1
ATOM 4856 C CA . ARG B 1 288 ? 11.992 5.832 -17.719 1 95.94 288 ARG B CA 1
ATOM 4857 C C . ARG B 1 288 ? 11.281 4.488 -17.656 1 95.94 288 ARG B C 1
ATOM 4859 O O . ARG B 1 288 ? 11.242 3.842 -16.609 1 95.94 288 ARG B O 1
ATOM 4866 N N . TYR B 1 289 ? 10.656 4.137 -18.797 1 95.44 289 TYR B N 1
ATOM 4867 C CA . TYR B 1 289 ? 10.023 2.828 -18.875 1 95.44 289 TYR B CA 1
ATOM 4868 C C . TYR B 1 289 ? 10.992 1.785 -19.422 1 95.44 289 TYR B C 1
ATOM 4870 O O . TYR B 1 289 ? 11.664 2.021 -20.422 1 95.44 289 TYR B O 1
ATOM 4878 N N . GLU B 1 290 ? 10.945 0.702 -18.734 1 94.06 290 GLU B N 1
ATOM 4879 C CA . GLU B 1 290 ? 11.75 -0.416 -19.219 1 94.06 290 GLU B CA 1
ATOM 4880 C C . GLU B 1 290 ? 10.938 -1.326 -20.141 1 94.06 290 GLU B C 1
ATOM 4882 O O . GLU B 1 290 ? 9.75 -1.573 -19.891 1 94.06 290 GLU B O 1
ATOM 4887 N N . SER B 1 291 ? 11.578 -1.808 -21.125 1 92.75 291 SER B N 1
ATOM 4888 C CA . SER B 1 291 ? 10.891 -2.684 -22.078 1 92.75 291 SER B CA 1
ATOM 4889 C C . SER B 1 291 ? 10.797 -4.109 -21.531 1 92.75 291 SER B C 1
ATOM 4891 O O . SER B 1 291 ? 11.664 -4.547 -20.781 1 92.75 291 SER B O 1
ATOM 4893 N N . THR B 1 292 ? 9.742 -4.738 -21.844 1 92.12 292 THR B N 1
ATOM 4894 C CA . THR B 1 292 ? 9.547 -6.145 -21.5 1 92.12 292 THR B CA 1
ATOM 4895 C C . THR B 1 292 ? 9.281 -6.977 -22.75 1 92.12 292 THR B C 1
ATOM 4897 O O . THR B 1 292 ? 8.797 -6.457 -23.75 1 92.12 292 THR B O 1
ATOM 4900 N N . ASP B 1 293 ? 9.672 -8.203 -22.75 1 91.12 293 ASP B N 1
ATOM 4901 C CA . ASP B 1 293 ? 9.336 -9.125 -23.828 1 91.12 293 ASP B CA 1
ATOM 4902 C C . ASP B 1 293 ? 7.824 -9.336 -23.922 1 91.12 293 ASP B C 1
ATOM 4904 O O . ASP B 1 293 ? 7.102 -9.102 -22.938 1 91.12 293 ASP B O 1
ATOM 4908 N N . ALA B 1 294 ? 7.473 -9.727 -25.078 1 90.44 294 ALA B N 1
ATOM 4909 C CA . ALA B 1 294 ? 6.062 -10.07 -25.25 1 90.44 294 ALA B CA 1
ATOM 4910 C C . ALA B 1 294 ? 5.746 -11.422 -24.625 1 90.44 294 ALA B C 1
ATOM 4912 O O . ALA B 1 294 ? 6.645 -12.25 -24.422 1 90.44 294 ALA B O 1
ATOM 4913 N N . GLY B 1 295 ? 4.441 -11.602 -24.312 1 91.94 295 GLY B N 1
ATOM 4914 C CA . GLY B 1 295 ? 3.979 -12.898 -23.828 1 91.94 295 GLY B CA 1
ATOM 4915 C C . GLY B 1 295 ? 3.211 -12.812 -22.531 1 91.94 295 GLY B C 1
ATOM 4916 O O . GLY B 1 295 ? 3.213 -11.773 -21.859 1 91.94 295 GLY B O 1
ATOM 4917 N N . ASP B 1 296 ? 2.574 -13.945 -22.203 1 93.69 296 ASP B N 1
ATOM 4918 C CA . ASP B 1 296 ? 1.814 -14.062 -20.969 1 93.69 296 ASP B CA 1
ATOM 4919 C C . ASP B 1 296 ? 2.369 -15.18 -20.078 1 93.69 296 ASP B C 1
ATOM 4921 O O . ASP B 1 296 ? 3.137 -16.016 -20.547 1 93.69 296 ASP B O 1
ATOM 4925 N N . SER B 1 297 ? 1.991 -15.141 -18.844 1 96.62 297 SER B N 1
ATOM 4926 C CA . SER B 1 297 ? 2.533 -16.062 -17.844 1 96.62 297 SER B CA 1
ATOM 4927 C C . SER B 1 297 ? 2.213 -17.5 -18.203 1 96.62 297 SER B C 1
ATOM 4929 O O . SER B 1 297 ? 3.049 -18.391 -18.016 1 96.62 297 SER B O 1
ATOM 4931 N N . TYR B 1 298 ? 1.039 -17.766 -18.719 1 95.75 298 TYR B N 1
ATOM 4932 C CA . TYR B 1 298 ? 0.567 -19.141 -18.906 1 95.75 298 TYR B CA 1
ATOM 4933 C C . TYR B 1 298 ? 1.274 -19.812 -20.078 1 95.75 298 TYR B C 1
ATOM 4935 O O . TYR B 1 298 ? 1.73 -20.953 -19.969 1 95.75 298 TYR B O 1
ATOM 4943 N N . THR B 1 299 ? 1.358 -19.078 -21.156 1 95.31 299 THR B N 1
ATOM 4944 C CA . THR B 1 299 ? 2.076 -19.578 -22.328 1 95.31 299 THR B CA 1
ATOM 4945 C C . THR B 1 299 ? 3.547 -19.812 -22 1 95.31 299 THR B C 1
ATOM 4947 O O . THR B 1 299 ? 4.102 -20.859 -22.312 1 95.31 299 THR B O 1
ATOM 4950 N N . ARG B 1 300 ? 4.062 -18.906 -21.312 1 97.06 300 ARG B N 1
ATOM 4951 C CA . ARG B 1 300 ? 5.48 -19 -20.984 1 97.06 300 ARG B CA 1
ATOM 4952 C C . ARG B 1 300 ? 5.727 -20.109 -19.953 1 97.06 300 ARG B C 1
ATOM 4954 O O . ARG B 1 300 ? 6.77 -20.766 -19.984 1 97.06 300 ARG B O 1
ATOM 4961 N N . GLN B 1 301 ? 4.84 -20.266 -19.047 1 98.25 301 GLN B N 1
ATOM 4962 C CA . GLN B 1 301 ? 4.934 -21.391 -18.109 1 98.25 301 GLN B CA 1
ATOM 4963 C C . GLN B 1 301 ? 4.926 -22.719 -18.828 1 98.25 301 GLN B C 1
ATOM 4965 O O . GLN B 1 301 ? 5.734 -23.609 -18.531 1 98.25 301 GLN B O 1
ATOM 4970 N N . LEU B 1 302 ? 4.039 -22.875 -19.828 1 98.19 302 LEU B N 1
ATOM 4971 C CA . LEU B 1 302 ? 3.967 -24.109 -20.594 1 98.19 302 LEU B CA 1
ATOM 4972 C C . LEU B 1 302 ? 5.258 -24.344 -21.375 1 98.19 302 LEU B C 1
ATOM 4974 O O . LEU B 1 302 ? 5.797 -25.453 -21.375 1 98.19 302 LEU B O 1
ATOM 4978 N N . GLN B 1 303 ? 5.727 -23.281 -22.016 1 97.94 303 GLN B N 1
ATOM 4979 C CA . GLN B 1 303 ? 6.977 -23.391 -22.75 1 97.94 303 GLN B CA 1
ATOM 4980 C C . GLN B 1 303 ? 8.133 -23.781 -21.844 1 97.94 303 GLN B C 1
ATOM 4982 O O . GLN B 1 303 ? 8.953 -24.641 -22.188 1 97.94 303 GLN B O 1
ATOM 4987 N N . HIS B 1 304 ? 8.156 -23.172 -20.703 1 98.44 304 HIS B N 1
ATOM 4988 C CA . HIS B 1 304 ? 9.164 -23.516 -19.719 1 98.44 304 HIS B CA 1
ATOM 4989 C C . HIS B 1 304 ? 9.016 -24.953 -19.25 1 98.44 304 HIS B C 1
ATOM 4991 O O . HIS B 1 304 ? 10.008 -25.672 -19.109 1 98.44 304 HIS B O 1
ATOM 4997 N N . PHE B 1 305 ? 7.809 -25.391 -19.078 1 98.69 305 PHE B N 1
ATOM 4998 C CA . PHE B 1 305 ? 7.562 -26.766 -18.656 1 98.69 305 PHE B CA 1
ATOM 4999 C C . PHE B 1 305 ? 8.055 -27.75 -19.719 1 98.69 305 PHE B C 1
ATOM 5001 O O . PHE B 1 305 ? 8.648 -28.781 -19.375 1 98.69 305 PHE B O 1
ATOM 5008 N N . ILE B 1 306 ? 7.805 -27.469 -20.938 1 98.31 306 ILE B N 1
ATOM 5009 C CA . ILE B 1 306 ? 8.289 -28.312 -22.016 1 98.31 306 ILE B CA 1
ATOM 5010 C C . ILE B 1 306 ? 9.812 -28.438 -21.938 1 98.31 306 ILE B C 1
ATOM 5012 O O . ILE B 1 306 ? 10.344 -29.547 -21.984 1 98.31 306 ILE B O 1
ATOM 5016 N N . ALA B 1 307 ? 10.414 -27.328 -21.734 1 98.31 307 ALA B N 1
ATOM 5017 C CA . ALA B 1 307 ? 11.875 -27.344 -21.609 1 98.31 307 ALA B CA 1
ATOM 5018 C C . ALA B 1 307 ? 12.32 -28.141 -20.406 1 98.31 307 ALA B C 1
ATOM 5020 O O . ALA B 1 307 ? 13.297 -28.891 -20.469 1 98.31 307 ALA B O 1
ATOM 5021 N N . VAL B 1 308 ? 11.625 -27.984 -19.281 1 98.25 308 VAL B N 1
ATOM 5022 C CA . VAL B 1 308 ? 11.945 -28.688 -18.047 1 98.25 308 VAL B CA 1
ATOM 5023 C C . VAL B 1 308 ? 11.758 -30.188 -18.25 1 98.25 308 VAL B C 1
ATOM 5025 O O . VAL B 1 308 ? 12.633 -30.984 -17.891 1 98.25 308 VAL B O 1
ATOM 5028 N N . ALA B 1 309 ? 10.68 -30.578 -18.875 1 97.88 309 ALA B N 1
ATOM 5029 C CA . ALA B 1 309 ? 10.344 -31.984 -19.094 1 97.88 309 ALA B CA 1
ATOM 5030 C C . ALA B 1 309 ? 11.367 -32.656 -20 1 97.88 309 ALA B C 1
ATOM 5032 O O . ALA B 1 309 ? 11.656 -33.844 -19.859 1 97.88 309 ALA B O 1
ATOM 5033 N N . ARG B 1 310 ? 11.969 -31.891 -20.891 1 96.88 310 ARG B N 1
ATOM 5034 C CA . ARG B 1 310 ? 12.953 -32.406 -21.844 1 96.88 310 ARG B CA 1
ATOM 5035 C C . ARG B 1 310 ? 14.352 -32.406 -21.25 1 96.88 310 ARG B C 1
ATOM 5037 O O . ARG B 1 310 ? 15.305 -32.844 -21.875 1 96.88 310 ARG B O 1
ATOM 5044 N N . GLY B 1 311 ? 14.477 -31.828 -20.125 1 96.31 311 GLY B N 1
ATOM 5045 C CA . GLY B 1 311 ? 15.773 -31.781 -19.469 1 96.31 311 GLY B CA 1
ATOM 5046 C C . GLY B 1 311 ? 16.609 -30.594 -19.891 1 96.31 311 GLY B C 1
ATOM 5047 O O . GLY B 1 311 ? 17.812 -30.516 -19.594 1 96.31 311 GLY B O 1
ATOM 5048 N N . ASP B 1 312 ? 15.977 -29.578 -20.531 1 97 312 ASP B N 1
ATOM 5049 C CA . ASP B 1 312 ? 16.703 -28.453 -21.094 1 97 312 ASP B CA 1
ATOM 5050 C C . ASP B 1 312 ? 16.766 -27.281 -20.109 1 97 312 ASP B C 1
ATOM 5052 O O . ASP B 1 312 ? 17.516 -26.328 -20.312 1 97 312 ASP B O 1
ATOM 5056 N N . ALA B 1 313 ? 15.984 -27.328 -19.094 1 97.94 313 ALA B N 1
ATOM 5057 C CA . ALA B 1 313 ? 15.93 -26.25 -18.109 1 97.94 313 ALA B CA 1
ATOM 5058 C C . ALA B 1 313 ? 15.578 -26.797 -16.719 1 97.94 313 ALA B C 1
ATOM 5060 O O . ALA B 1 313 ? 14.945 -27.844 -16.609 1 97.94 313 ALA B O 1
ATOM 5061 N N . ALA B 1 314 ? 16.047 -26.156 -15.703 1 97.69 314 ALA B N 1
ATOM 5062 C CA . ALA B 1 314 ? 15.594 -26.438 -14.344 1 97.69 314 ALA B CA 1
ATOM 5063 C C . ALA B 1 314 ? 14.25 -25.766 -14.078 1 97.69 314 ALA B C 1
ATOM 5065 O O . ALA B 1 314 ? 13.938 -24.719 -14.664 1 97.69 314 ALA B O 1
ATOM 5066 N N . PRO B 1 315 ? 13.422 -26.359 -13.219 1 98.44 315 PRO B N 1
ATOM 5067 C CA . PRO B 1 315 ? 12.164 -25.703 -12.875 1 98.44 315 PRO B CA 1
ATOM 5068 C C . PRO B 1 315 ? 12.375 -24.312 -12.266 1 98.44 315 PRO B C 1
ATOM 5070 O O . PRO B 1 315 ? 13.133 -24.156 -11.312 1 98.44 315 PRO B O 1
ATOM 5073 N N . LEU B 1 316 ? 11.672 -23.344 -12.805 1 98.44 316 LEU B N 1
ATOM 5074 C CA . LEU B 1 316 ? 11.734 -21.984 -12.281 1 98.44 316 LEU B CA 1
ATOM 5075 C C . LEU B 1 316 ? 11.117 -21.906 -10.891 1 98.44 316 LEU B C 1
ATOM 5077 O O . LEU B 1 316 ? 11.57 -21.141 -10.047 1 98.44 316 LEU B O 1
ATOM 5081 N N . VAL B 1 317 ? 10.062 -22.656 -10.727 1 98.5 317 VAL B N 1
ATOM 5082 C CA . VAL B 1 317 ? 9.383 -22.766 -9.438 1 98.5 317 VAL B CA 1
ATOM 5083 C C . VAL B 1 317 ? 9.453 -24.219 -8.953 1 98.5 317 VAL B C 1
ATOM 5085 O O . VAL B 1 317 ? 8.75 -25.094 -9.484 1 98.5 317 VAL B O 1
ATOM 5088 N N . THR B 1 318 ? 10.172 -24.438 -7.957 1 97.81 318 THR B N 1
ATOM 5089 C CA . THR B 1 318 ? 10.305 -25.781 -7.398 1 97.81 318 THR B CA 1
ATOM 5090 C C . THR B 1 318 ? 9.211 -26.047 -6.375 1 97.81 318 THR B C 1
ATOM 5092 O O . THR B 1 318 ? 8.523 -25.125 -5.934 1 97.81 318 THR B O 1
ATOM 5095 N N . VAL B 1 319 ? 9.078 -27.281 -6.055 1 97.75 319 VAL B N 1
ATOM 5096 C CA . VAL B 1 319 ? 8.148 -27.656 -4.996 1 97.75 319 VAL B CA 1
ATOM 5097 C C . VAL B 1 319 ? 8.578 -27 -3.682 1 97.75 319 VAL B C 1
ATOM 5099 O O . VAL B 1 319 ? 7.73 -26.547 -2.902 1 97.75 319 VAL B O 1
ATOM 5102 N N . GLU B 1 320 ? 9.859 -26.922 -3.477 1 96.19 320 GLU B N 1
ATOM 5103 C CA . GLU B 1 320 ? 10.383 -26.25 -2.285 1 96.19 320 GLU B CA 1
ATOM 5104 C C . GLU B 1 320 ? 10.008 -24.781 -2.256 1 96.19 320 GLU B C 1
ATOM 5106 O O . GLU B 1 320 ? 9.602 -24.25 -1.216 1 96.19 320 GLU B O 1
ATOM 5111 N N . ASP B 1 321 ? 10.156 -24.094 -3.381 1 95.69 321 ASP B N 1
ATOM 5112 C CA . ASP B 1 321 ? 9.75 -22.703 -3.496 1 95.69 321 ASP B CA 1
ATOM 5113 C C . ASP B 1 321 ? 8.281 -22.516 -3.131 1 95.69 321 ASP B C 1
ATOM 5115 O O . ASP B 1 321 ? 7.934 -21.625 -2.355 1 95.69 321 ASP B O 1
ATOM 5119 N N . ALA B 1 322 ? 7.508 -23.344 -3.715 1 97.25 322 ALA B N 1
ATOM 5120 C CA . ALA B 1 322 ? 6.062 -23.219 -3.529 1 97.25 322 ALA B CA 1
ATOM 5121 C C . ALA B 1 322 ? 5.668 -23.547 -2.09 1 97.25 322 ALA B C 1
ATOM 5123 O O . ALA B 1 322 ? 4.754 -22.922 -1.539 1 97.25 322 ALA B O 1
ATOM 5124 N N . ALA B 1 323 ? 6.336 -24.516 -1.5 1 96.69 323 ALA B N 1
ATOM 5125 C CA . ALA B 1 323 ? 6.09 -24.859 -0.099 1 96.69 323 ALA B CA 1
ATOM 5126 C C . ALA B 1 323 ? 6.418 -23.672 0.809 1 96.69 323 ALA B C 1
ATOM 5128 O O . ALA B 1 323 ? 5.695 -23.391 1.769 1 96.69 323 ALA B O 1
ATOM 5129 N N . ALA B 1 324 ? 7.496 -23.016 0.536 1 96.94 324 ALA B N 1
ATOM 5130 C CA . ALA B 1 324 ? 7.883 -21.828 1.314 1 96.94 324 ALA B CA 1
ATOM 5131 C C . ALA B 1 324 ? 6.824 -20.734 1.223 1 96.94 324 ALA B C 1
ATOM 5133 O O . ALA B 1 324 ? 6.477 -20.125 2.229 1 96.94 324 ALA B O 1
ATOM 5134 N N . SER B 1 325 ? 6.293 -20.516 0.034 1 96.88 325 SER B N 1
ATOM 5135 C CA . SER B 1 325 ? 5.242 -19.516 -0.145 1 96.88 325 SER B CA 1
ATOM 5136 C C . SER B 1 325 ? 3.98 -19.906 0.617 1 96.88 325 SER B C 1
ATOM 5138 O O . SER B 1 325 ? 3.326 -19.047 1.218 1 96.88 325 SER B O 1
ATOM 5140 N N . LEU B 1 326 ? 3.67 -21.172 0.576 1 96.12 326 LEU B N 1
ATOM 5141 C CA . LEU B 1 326 ? 2.51 -21.656 1.318 1 96.12 326 LEU B CA 1
ATOM 5142 C C . LEU B 1 326 ? 2.701 -21.453 2.818 1 96.12 326 LEU B C 1
ATOM 5144 O O . LEU B 1 326 ? 1.761 -21.078 3.521 1 96.12 326 LEU B O 1
ATOM 5148 N N . THR B 1 327 ? 3.912 -21.688 3.271 1 96.75 327 THR B N 1
ATOM 5149 C CA . THR B 1 327 ? 4.23 -21.469 4.68 1 96.75 327 THR B CA 1
ATOM 5150 C C . THR B 1 327 ? 4 -20.016 5.066 1 96.75 327 THR B C 1
ATOM 5152 O O . THR B 1 327 ? 3.439 -19.734 6.125 1 96.75 327 THR B O 1
ATOM 5155 N N . VAL B 1 328 ? 4.379 -19.078 4.27 1 97.5 328 VAL B N 1
ATOM 5156 C CA . VAL B 1 328 ? 4.18 -17.656 4.531 1 97.5 328 VAL B CA 1
ATOM 5157 C C . VAL B 1 328 ? 2.689 -17.359 4.668 1 97.5 328 VAL B C 1
ATOM 5159 O O . VAL B 1 328 ? 2.277 -16.625 5.562 1 97.5 328 VAL B O 1
ATOM 5162 N N . ILE B 1 329 ? 1.891 -17.969 3.826 1 96.69 329 ILE B N 1
ATOM 5163 C CA . ILE B 1 329 ? 0.45 -17.734 3.857 1 96.69 329 ILE B CA 1
ATOM 5164 C C . ILE B 1 329 ? -0.135 -18.297 5.148 1 96.69 329 ILE B C 1
ATOM 5166 O O . ILE B 1 329 ? -0.976 -17.672 5.789 1 96.69 329 ILE B O 1
ATOM 5170 N N . GLU B 1 330 ? 0.32 -19.484 5.488 1 96.25 330 GLU B N 1
ATOM 5171 C CA . GLU B 1 330 ? -0.154 -20.062 6.738 1 96.25 330 GLU B CA 1
ATOM 5172 C C . GLU B 1 330 ? 0.195 -19.172 7.93 1 96.25 330 GLU B C 1
ATOM 5174 O O . GLU B 1 330 ? -0.63 -18.969 8.82 1 96.25 330 GLU B O 1
ATOM 5179 N N . VAL B 1 331 ? 1.379 -18.688 7.938 1 97.62 331 VAL B N 1
ATOM 5180 C CA . VAL B 1 331 ? 1.82 -17.797 9.008 1 97.62 331 VAL B CA 1
ATOM 5181 C C . VAL B 1 331 ? 0.985 -16.516 8.992 1 97.62 331 VAL B C 1
ATOM 5183 O O . VAL B 1 331 ? 0.59 -16.016 10.047 1 97.62 331 VAL B O 1
ATOM 5186 N N . ALA B 1 332 ? 0.666 -15.984 7.844 1 97.94 332 ALA B N 1
ATOM 5187 C CA . ALA B 1 332 ? -0.165 -14.789 7.727 1 97.94 332 ALA B CA 1
ATOM 5188 C C . ALA B 1 332 ? -1.558 -15.031 8.305 1 97.94 332 ALA B C 1
ATOM 5190 O O . ALA B 1 332 ? -2.098 -14.18 9.008 1 97.94 332 ALA B O 1
ATOM 5191 N N . GLN B 1 333 ? -2.115 -16.188 7.973 1 96.88 333 GLN B N 1
ATOM 5192 C CA . GLN B 1 333 ? -3.434 -16.531 8.492 1 96.88 333 GLN B CA 1
ATOM 5193 C C . GLN B 1 333 ? -3.412 -16.625 10.016 1 96.88 333 GLN B C 1
ATOM 5195 O O . GLN B 1 333 ? -4.32 -16.125 10.688 1 96.88 333 GLN B O 1
ATOM 5200 N N . ARG B 1 334 ? -2.375 -17.25 10.539 1 97.25 334 ARG B N 1
ATOM 5201 C CA . ARG B 1 334 ? -2.23 -17.359 11.984 1 97.25 334 ARG B CA 1
ATOM 5202 C C . ARG B 1 334 ? -2.035 -15.984 12.617 1 97.25 334 ARG B C 1
ATOM 5204 O O . ARG B 1 334 ? -2.6 -15.688 13.672 1 97.25 334 ARG B O 1
ATOM 5211 N N . ALA B 1 335 ? -1.24 -15.164 11.969 1 98.56 335 ALA B N 1
ATOM 5212 C CA . ALA B 1 335 ? -0.998 -13.805 12.461 1 98.56 335 ALA B CA 1
ATOM 5213 C C . ALA B 1 335 ? -2.291 -12.992 12.492 1 98.56 335 ALA B C 1
ATOM 5215 O O . ALA B 1 335 ? -2.521 -12.219 13.422 1 98.56 335 ALA B O 1
ATOM 5216 N N . ALA B 1 336 ? -3.098 -13.141 11.5 1 97.81 336 ALA B N 1
ATOM 5217 C CA . ALA B 1 336 ? -4.375 -12.438 11.445 1 97.81 336 ALA B CA 1
ATOM 5218 C C . ALA B 1 336 ? -5.277 -12.844 12.609 1 97.81 336 ALA B C 1
ATOM 5220 O O . ALA B 1 336 ? -6.039 -12.023 13.125 1 97.81 336 ALA B O 1
ATOM 5221 N N . LYS B 1 337 ? -5.191 -14.055 12.984 1 96.5 337 LYS B N 1
ATOM 5222 C CA . LYS B 1 337 ? -6.027 -14.57 14.062 1 96.5 337 LYS B CA 1
ATOM 5223 C C . LYS B 1 337 ? -5.516 -14.109 15.422 1 96.5 337 LYS B C 1
ATOM 5225 O O . LYS B 1 337 ? -6.297 -13.672 16.266 1 96.5 337 LYS B O 1
ATOM 5230 N N . CYS B 1 338 ? -4.18 -14.078 15.578 1 97.5 338 CYS B N 1
ATOM 5231 C CA . CYS B 1 338 ? -3.662 -13.836 16.922 1 97.5 338 CYS B CA 1
ATOM 5232 C C . CYS B 1 338 ? -3.316 -12.359 17.109 1 97.5 338 CYS B C 1
ATOM 5234 O O . CYS B 1 338 ? -3.172 -11.898 18.25 1 97.5 338 CYS B O 1
ATOM 5236 N N . GLY B 1 339 ? -3.09 -11.664 16.094 1 97.38 339 GLY B N 1
ATOM 5237 C CA . GLY B 1 339 ? -2.807 -10.234 16.172 1 97.38 339 GLY B CA 1
ATOM 5238 C C . GLY B 1 339 ? -1.363 -9.938 16.516 1 97.38 339 GLY B C 1
ATOM 5239 O O . GLY B 1 339 ? -1.038 -8.812 16.922 1 97.38 339 GLY B O 1
ATOM 5240 N N . HIS B 1 340 ? -0.498 -10.906 16.375 1 97.38 340 HIS B N 1
ATOM 5241 C CA . HIS B 1 340 ? 0.908 -10.742 16.734 1 97.38 340 HIS B CA 1
ATOM 5242 C C . HIS B 1 340 ? 1.799 -10.852 15.5 1 97.38 340 HIS B C 1
ATOM 5244 O O . HIS B 1 340 ? 1.417 -11.469 14.5 1 97.38 340 HIS B O 1
ATOM 5250 N N . ARG B 1 341 ? 2.904 -10.203 15.609 1 98.44 341 ARG B N 1
ATOM 5251 C CA . ARG B 1 341 ? 3.953 -10.469 14.625 1 98.44 341 ARG B CA 1
ATOM 5252 C C . ARG B 1 341 ? 4.5 -11.883 14.789 1 98.44 341 ARG B C 1
ATOM 5254 O O . ARG B 1 341 ? 4.883 -12.289 15.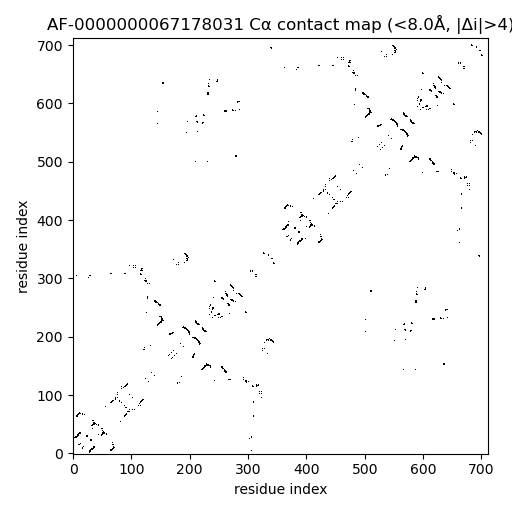883 1 98.44 341 ARG B O 1
ATOM 5261 N N . LEU B 1 342 ? 4.547 -12.617 13.703 1 98.69 342 LEU B N 1
ATOM 5262 C CA . LEU B 1 342 ? 5.051 -13.984 13.758 1 98.69 342 LEU B CA 1
ATOM 5263 C C . LEU B 1 342 ? 6.277 -14.148 12.859 1 98.69 342 LEU B C 1
ATOM 5265 O O . LEU B 1 342 ? 6.359 -13.539 11.797 1 98.69 342 LEU B O 1
ATOM 5269 N N . ASP B 1 343 ? 7.176 -14.992 13.258 1 98.31 343 ASP B N 1
ATOM 5270 C CA . ASP B 1 343 ? 8.32 -15.383 12.445 1 98.31 343 ASP B CA 1
ATOM 5271 C C . ASP B 1 343 ? 7.938 -16.469 11.438 1 98.31 343 ASP B C 1
ATOM 5273 O O . ASP B 1 343 ? 7.133 -17.344 11.75 1 98.31 343 ASP B O 1
ATOM 5277 N N . VAL B 1 344 ? 8.516 -16.312 10.297 1 97.56 344 VAL B N 1
ATOM 5278 C CA . VAL B 1 344 ? 8.336 -17.344 9.289 1 97.56 344 VAL B CA 1
ATOM 5279 C C . VAL B 1 344 ? 9.469 -18.375 9.398 1 97.56 344 VAL B C 1
ATOM 5281 O O . VAL B 1 344 ? 10.641 -18.031 9.281 1 97.56 344 VAL B O 1
ATOM 5284 N N . PRO B 1 345 ? 9.133 -19.578 9.664 1 91.62 345 PRO B N 1
ATOM 5285 C CA . PRO B 1 345 ? 10.195 -20.578 9.766 1 91.62 345 PRO B CA 1
ATOM 5286 C C . PRO B 1 345 ? 10.945 -20.781 8.445 1 91.62 345 PRO B C 1
ATOM 5288 O O . PRO B 1 345 ? 10.336 -20.703 7.371 1 91.62 345 PRO B O 1
ATOM 5291 N N . MET B 1 346 ? 12.312 -20.781 8.547 1 76.62 346 MET B N 1
ATOM 5292 C CA . MET B 1 346 ? 13.102 -21.047 7.344 1 76.62 346 MET B CA 1
ATOM 5293 C C . MET B 1 346 ? 12.938 -22.5 6.902 1 76.62 346 MET B C 1
ATOM 5295 O O . MET B 1 346 ? 12.953 -23.406 7.73 1 76.62 346 MET B O 1
ATOM 5299 N N . VAL B 1 347 ? 12.375 -22.719 5.793 1 61.44 347 VAL B N 1
ATOM 5300 C CA . VAL B 1 347 ? 12.281 -24.094 5.289 1 61.44 347 VAL B CA 1
ATOM 5301 C C . VAL B 1 347 ? 13.68 -24.625 4.969 1 61.44 347 VAL B C 1
ATOM 5303 O O . VAL B 1 347 ? 14.398 -24.031 4.16 1 61.44 347 VAL B O 1
ATOM 5306 N N . SER B 1 348 ? 14.516 -25.016 5.93 1 52.25 348 SER B N 1
ATOM 5307 C CA . SER B 1 348 ? 15.883 -25.531 5.797 1 52.25 348 SER B CA 1
ATOM 5308 C C . SER B 1 348 ? 16 -26.469 4.598 1 52.25 348 SER B C 1
ATOM 5310 O O . SER B 1 348 ? 15.133 -27.312 4.375 1 52.25 348 SER B O 1
ATOM 5312 N N . ALA B 1 349 ? 16.828 -26.141 3.51 1 46.53 349 ALA B N 1
ATOM 5313 C CA . ALA B 1 349 ? 17.375 -27.141 2.588 1 46.53 349 ALA B CA 1
ATOM 5314 C C . ALA B 1 349 ? 17.891 -28.359 3.344 1 46.53 349 ALA B C 1
ATOM 5316 O O . ALA B 1 349 ? 18.5 -28.234 4.406 1 46.53 349 ALA B O 1
ATOM 5317 N N . PRO B 1 350 ? 17.516 -29.547 3.016 1 40.44 350 PRO B N 1
ATOM 5318 C CA . PRO B 1 350 ? 18.219 -30.672 3.635 1 40.44 350 PRO B CA 1
ATOM 5319 C C . PRO B 1 350 ? 19.734 -30.562 3.512 1 40.44 350 PRO B C 1
ATOM 5321 O O . PRO B 1 350 ? 20.234 -29.969 2.547 1 40.44 350 PRO B O 1
ATOM 5324 N N . THR B 1 351 ? 20.5 -30.484 4.676 1 38.34 351 THR B N 1
ATOM 5325 C CA . THR B 1 351 ? 21.953 -30.594 4.68 1 38.34 351 THR B CA 1
ATOM 5326 C C . THR B 1 351 ? 22.406 -31.766 3.805 1 38.34 351 THR B C 1
ATOM 5328 O O . THR B 1 351 ? 21.938 -32.906 3.969 1 38.34 351 THR B O 1
ATOM 5331 N N . GLY B 1 352 ? 22.734 -31.609 2.582 1 29.5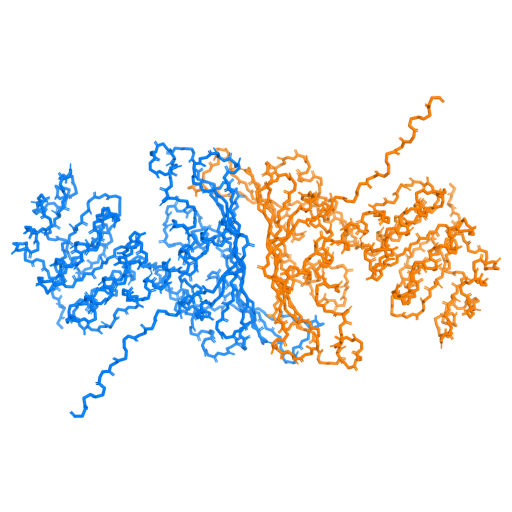5 352 GLY B N 1
ATOM 5332 C CA . GLY B 1 352 ? 23.453 -32.656 1.876 1 29.55 352 GLY B CA 1
ATOM 5333 C C . GLY B 1 352 ? 24.484 -33.375 2.738 1 29.55 352 GLY B C 1
ATOM 5334 O O . GLY B 1 352 ? 25.172 -32.75 3.527 1 29.55 352 GLY B O 1
ATOM 5335 N N . LYS B 1 353 ? 24.422 -34.75 2.963 1 37.34 353 LYS B N 1
ATOM 5336 C CA . LYS B 1 353 ? 25.438 -35.656 3.525 1 37.34 353 LYS B CA 1
ATOM 5337 C C . LYS B 1 353 ? 26.75 -35.531 2.775 1 37.34 353 LYS B C 1
ATOM 5339 O O . LYS B 1 353 ? 26.797 -35.688 1.555 1 37.34 353 LYS B O 1
ATOM 5344 N N . THR B 1 354 ? 27.609 -34.594 3.262 1 32.09 354 THR B N 1
ATOM 5345 C CA . THR B 1 354 ? 29 -34.75 2.85 1 32.09 354 THR B CA 1
ATOM 5346 C C . THR B 1 354 ? 29.359 -36.219 2.697 1 32.09 354 THR B C 1
ATOM 5348 O O . THR B 1 354 ? 29.344 -36.969 3.676 1 32.09 354 THR B O 1
ATOM 5351 N N . THR B 1 355 ? 29.031 -36.906 1.664 1 29.64 355 THR B N 1
ATOM 5352 C CA . THR B 1 355 ? 29.781 -38.094 1.328 1 29.64 355 THR B CA 1
ATOM 5353 C C . THR B 1 355 ? 31.281 -37.875 1.557 1 29.64 355 THR B C 1
ATOM 5355 O O . THR B 1 355 ? 31.875 -36.969 0.968 1 29.64 355 THR B O 1
ATOM 5358 N N . GLU B 1 356 ? 31.812 -38.375 2.805 1 24.92 356 GLU B N 1
ATOM 5359 C CA . GLU B 1 356 ? 33.156 -38.906 2.725 1 24.92 356 GLU B CA 1
ATOM 5360 C C . GLU B 1 356 ? 33.25 -40.094 1.764 1 24.92 356 GLU B C 1
ATOM 5362 O O . GLU B 1 356 ? 32.375 -40.969 1.785 1 24.92 356 GLU B O 1
#

Secondary structure (DSSP, 8-state):
--PPPEEEEEE--SHHHHHHHHHHHT-TTEEEEEEE-SS--HHHHHHT--EES-HHHHHHHS--SEEEE-S-GGGHHHHHHHHHHTT--EEEESPS-SSHHHHHHHHHHHHT-S--EEEE-GGGGSHHHHHHHHHHHHTTT-SEEEEEEEEE-B--GGGGGSGGGTSTT-SHIIIIIHHHHHHHHHHH--EEEEEEEEE-TTT--SS-SEEEEEEEETTS-EEEEEEESB---S-SHHHH--SSTTSPP-TT--SEEEEESS-EEEETT-EEEEESSS--TTSPEEEEEPP--S--HHHHHHHHHHHHHTTSS--SS-HHHHHHHHHHHHHHHHHHHH-B-EEPP-----------/--PPPEEEEEE--SHHHHHHHHHHHT-TTEEEEEEE-SS--HHHHHHT--EES-HHHHHHHS--SEEEE-S-GGGHHHHHHHHHHTT--EEEESPS-SSHHHHHHHHHHHHT-S--EEEE-GGGGSHHHHHHHHHHHTTTT-SEEEEEEEEE-B--GGGGGSGGGTSTT-SHIIIIIHHHHHHHHHHH--EEEEEEEEE-TTT--SS-SEEEEEEEETTS-EEEEEEESB---S-SHHHH--SSTTSPP-TT--SEEEEESS-EEEETT-EEEEESSS--TTSPEEEEEPP--S--HHHHHHHHHHHHHTTSS--SS-HHHHHHHHHHHHHHHHHHHH-B-EEPP-----------

Radius of gyration: 29.26 Å; Cα contacts (8 Å, |Δi|>4): 1680; chains: 2; bounding box: 64×93×71 Å

InterPro domains:
  IPR000683 Gfo/Idh/MocA-like oxidoreductase, N-terminal [PF01408] (6-121)
  IPR004104 Gfo/Idh/MocA-like oxidoreductase, C-terminal [PF02894] (133-342)
  IPR036291 NAD(P)-binding domain superfamily [SSF51735] (5-152)
  IPR051450 Gfo/Idh/MocA Oxidoreductases [PTHR43377] (6-337)